Protein AF-A0A842YAX1-F1 (afdb_monomer)

Nearest PDB structures (foldseek):
  3h3d-assembly2_Y  TM=4.299E-01  e=9.220E-02  Drosophila melanogaster
  1m8y-assembly1_A  TM=3.562E-01  e=6.003E-02  Homo sapiens
  6deh-assembly2_B  TM=2.337E-01  e=3.474E-01  Legionella pneumophila subsp. pneumophila str. Philadelphia 1
  1ouv-assembly1_A  TM=2.870E-01  e=2.350E+00  Helicobacter pylori 26695
  6ok3-assembly1_B  TM=1.386E-01  e=6.233E+00  Oxalobacter formigenes OXCC13

Radius of gyration: 44.52 Å; Cα contacts (8 Å, |Δi|>4): 772; chains: 1; bounding box: 87×53×130 Å

Solvent-accessible surface area (backbone atoms only — not comparable to full-atom values): 35283 Å² total; per-residue (Å²): 56,66,88,42,35,54,66,58,44,51,84,68,26,67,52,74,26,68,50,50,87,38,83,37,30,42,28,53,44,21,51,45,36,84,81,33,95,44,67,68,53,56,54,68,39,55,46,69,60,53,51,52,54,50,52,51,54,51,53,53,46,49,57,60,48,62,61,58,78,76,51,70,98,80,69,78,82,50,72,68,54,53,49,53,52,50,52,49,50,50,49,49,51,61,76,37,60,70,49,60,66,56,47,62,74,67,44,55,39,48,18,57,42,67,88,79,81,90,62,54,20,3,61,53,47,18,51,51,34,37,51,53,16,27,54,35,14,30,47,13,47,76,69,71,32,68,66,40,37,24,45,14,50,49,36,32,21,36,13,46,38,26,48,49,32,39,52,15,36,31,24,52,62,32,73,57,50,74,61,54,50,49,53,45,45,54,58,52,54,70,44,45,61,57,42,50,51,51,49,47,42,71,74,64,32,63,69,53,56,52,46,62,58,70,80,44,89,68,64,59,63,60,53,46,50,45,21,56,68,74,45,76,72,41,95,82,57,68,72,63,77,40,47,68,56,51,49,48,24,56,44,32,12,70,61,20,32,44,28,25,22,78,78,69,55,70,45,48,23,26,7,44,96,29,40,81,37,75,67,17,52,77,44,33,40,60,53,51,33,49,30,51,51,45,48,55,47,37,37,53,44,6,37,72,70,66,48,81,64,83,62,65,37,67,47,65,38,57,74,46,70,63,74,71,67,70,56,70,69,59,50,52,52,50,49,43,51,50,53,56,66,44,40,63,57,50,48,68,75,53,42,66,32,61,56,46,39,54,50,54,71,70,50,48,66,74,59,46,56,68,54,49,53,69,56,50,41,52,50,44,62,46,34,56,70,73,86,44,45,75,67,39,36,51,38,48,46,50,54,49,68,36,37,55,50,70,42,40,50,52,34,36,66,77,68,32,57,47,59,52,56,78,50,36,57,78,70,58,29,55,49,47,48,53,51,44,36,65,38,51,47,74,50,60,60,72,59,50,40,57,48,49,54,53,42,77,72,44,77,64,66,81,50,41,31,54,46,51,49,43,40,49,67,54,38,53,48,70,44,40,51,50,38,40,63,78,65,34,48,56,61,52,52,79,58,30,59,74,79,53,29,58,53,43,53,54,47,49,53,68,37,47,68,79,46,56,67,66,59,49,40,52,49,44,55,40,45,61,71,38,91,54,47,76,65,45,34,45,48,45,39,51,54,51,61,64,41,54,49,71,46,42,54,50,40,41,70,68,72,36,59,62,59,49,59,78,50,31,58,79,72,48,32,53,50,37,51,52,45,44,55,68,40,49,74,77,52,54,61,69,58,51,32,53,51,47,48,63,52,56,71,87,72,44,46,74,66,47,33,52,47,46,50,52,53,48,51,51,30,41,74,75,31,62,65,46,30,52,50,31,43,67,69,60,28,64,70,58,54,57,74,42,31,56,78,70,52,32,53,54,50,50,52,54,27,52,79,67,75,68,106

pLDDT: mean 80.48, std 14.75, range [35.06, 97.75]

Structure (mmCIF, N/CA/C/O backbone):
data_AF-A0A842YAX1-F1
#
_entry.id   AF-A0A842YAX1-F1
#
loop_
_atom_site.group_PDB
_atom_site.id
_atom_site.type_symbol
_atom_site.label_atom_id
_atom_site.label_alt_id
_atom_site.label_comp_id
_atom_site.label_asym_id
_atom_site.label_entity_id
_atom_site.label_seq_id
_atom_site.pdbx_PDB_ins_code
_atom_site.Cartn_x
_atom_site.Cartn_y
_atom_site.Cartn_z
_atom_site.occupancy
_atom_site.B_iso_or_equiv
_atom_site.auth_seq_id
_atom_site.auth_comp_id
_atom_site.auth_asym_id
_atom_site.auth_atom_id
_atom_site.pdbx_PDB_model_num
ATOM 1 N N . MET A 1 1 ? -19.409 -5.968 36.194 1.00 47.16 1 MET A N 1
ATOM 2 C CA . MET A 1 1 ? -20.549 -6.722 36.715 1.00 47.16 1 MET A CA 1
ATOM 3 C C . MET A 1 1 ? -20.767 -7.917 35.808 1.00 47.16 1 MET A C 1
ATOM 5 O O . MET A 1 1 ? -20.521 -9.040 36.229 1.00 47.16 1 MET A O 1
ATOM 9 N N . LYS A 1 2 ? -21.005 -7.632 34.527 1.00 53.75 2 LYS A N 1
ATOM 10 C CA . LYS A 1 2 ? -20.489 -8.264 33.294 1.00 53.75 2 LYS A CA 1
ATOM 11 C C . LYS A 1 2 ? -19.674 -9.570 33.471 1.00 53.75 2 LYS A C 1
ATOM 13 O O . LYS A 1 2 ? -20.199 -10.658 33.273 1.00 53.75 2 LYS A O 1
ATOM 18 N N . LYS A 1 3 ? -18.428 -9.485 33.963 1.00 50.22 3 LYS A N 1
ATOM 19 C CA . LYS A 1 3 ? -17.458 -10.605 34.104 1.00 50.22 3 LYS A CA 1
ATOM 20 C C . LYS A 1 3 ? -17.815 -11.697 35.133 1.00 50.22 3 LYS A C 1
ATOM 22 O O . LYS A 1 3 ? -17.094 -12.685 35.291 1.00 50.22 3 LYS A O 1
ATOM 27 N N . HIS A 1 4 ? -18.885 -11.513 35.906 1.00 56.34 4 HIS A N 1
ATOM 28 C CA . HIS A 1 4 ? -19.145 -12.286 37.127 1.00 56.34 4 HIS A CA 1
ATOM 29 C C . HIS A 1 4 ? -20.595 -12.753 37.265 1.00 56.34 4 HIS A 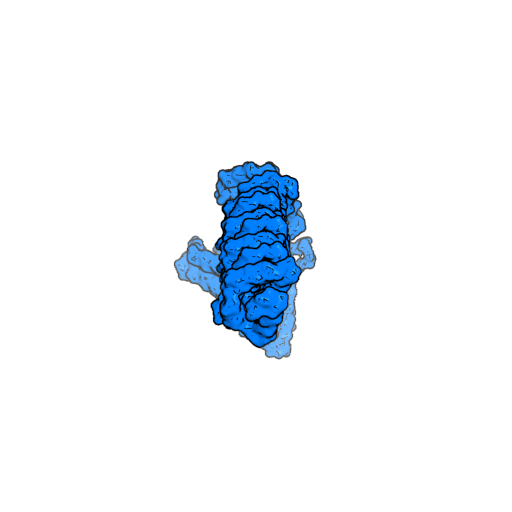C 1
ATOM 31 O O . HIS A 1 4 ? -21.000 -13.203 38.336 1.00 56.34 4 HIS A O 1
ATOM 37 N N . PHE A 1 5 ? -21.361 -12.721 36.175 1.00 62.09 5 PHE A N 1
ATOM 38 C CA . PHE A 1 5 ? -22.775 -13.099 36.149 1.00 62.09 5 PHE A CA 1
ATOM 39 C C . PHE A 1 5 ? -23.040 -14.495 36.730 1.00 62.09 5 PHE A C 1
ATOM 41 O O . PHE A 1 5 ? -23.986 -14.722 37.482 1.00 62.09 5 PHE A O 1
ATOM 48 N N . THR A 1 6 ? -22.145 -15.449 36.460 1.00 59.62 6 THR A N 1
ATOM 49 C CA . THR A 1 6 ? -22.280 -16.804 37.009 1.00 59.62 6 THR A CA 1
ATOM 50 C C . THR A 1 6 ? -22.087 -16.862 38.527 1.00 59.62 6 THR A C 1
ATOM 52 O O . THR A 1 6 ? -22.587 -17.784 39.164 1.00 59.62 6 THR A O 1
ATOM 55 N N . GLN A 1 7 ? -21.366 -15.904 39.118 1.00 60.09 7 GLN A N 1
ATOM 56 C CA . GLN A 1 7 ? -21.232 -15.794 40.573 1.00 60.09 7 GLN A CA 1
ATOM 57 C C . GLN A 1 7 ? -22.482 -15.152 41.187 1.00 60.09 7 GLN A C 1
ATOM 59 O O . GLN A 1 7 ? -22.924 -15.615 42.238 1.00 60.09 7 GLN A O 1
ATOM 64 N N . ILE A 1 8 ? -23.079 -14.158 40.510 1.00 59.16 8 ILE A N 1
ATOM 65 C CA . ILE A 1 8 ? -24.293 -13.450 40.959 1.00 59.16 8 ILE A CA 1
ATOM 66 C C . ILE A 1 8 ? -25.451 -14.437 41.148 1.00 59.16 8 ILE A C 1
ATOM 68 O O . ILE A 1 8 ? -26.119 -14.437 42.180 1.00 59.16 8 ILE A O 1
ATOM 72 N N . LEU A 1 9 ? -25.658 -15.333 40.183 1.00 61.06 9 LEU A N 1
ATOM 73 C CA . LEU A 1 9 ? -26.791 -16.260 40.213 1.00 61.06 9 LEU A CA 1
ATOM 74 C C . LEU A 1 9 ? -26.548 -17.555 41.005 1.00 61.06 9 LEU A C 1
ATOM 76 O O . LEU A 1 9 ? -27.504 -18.234 41.371 1.00 61.06 9 LEU A O 1
ATOM 80 N N . GLY A 1 10 ? -25.305 -17.929 41.316 1.00 65.44 10 GLY A N 1
ATOM 81 C CA . GLY A 1 10 ? -25.029 -19.169 42.055 1.00 65.44 10 GLY A CA 1
ATOM 82 C C . GLY A 1 10 ? -25.671 -20.410 41.404 1.00 65.44 10 GLY A C 1
ATOM 83 O O . GLY A 1 10 ? -25.483 -20.654 40.212 1.00 65.44 10 GLY A O 1
ATOM 84 N N . LYS A 1 11 ? -26.446 -21.198 42.171 1.00 54.94 11 LYS A N 1
ATOM 85 C CA . LYS A 1 11 ? -27.168 -22.395 41.672 1.00 54.94 11 LYS A CA 1
ATOM 86 C C . LYS A 1 11 ? -28.242 -22.068 40.620 1.00 54.94 11 LYS A C 1
ATOM 88 O O . LYS A 1 11 ? -28.551 -22.914 39.780 1.00 54.94 11 LYS A O 1
ATOM 93 N N . ASP A 1 12 ? -28.749 -20.836 40.616 1.00 54.06 12 ASP A N 1
ATOM 94 C CA . ASP A 1 12 ? -29.771 -20.364 39.676 1.00 54.06 12 ASP A CA 1
ATOM 95 C C . ASP A 1 12 ? -29.230 -20.116 38.263 1.00 54.06 12 ASP A C 1
ATOM 97 O O . ASP A 1 12 ? -30.001 -19.928 37.326 1.00 54.06 12 ASP A O 1
ATOM 101 N N . ALA A 1 13 ? -27.907 -20.159 38.074 1.00 60.06 13 ALA A N 1
ATOM 102 C CA . ALA A 1 13 ? -27.289 -20.036 36.758 1.00 60.06 13 ALA A CA 1
ATOM 103 C C . ALA A 1 13 ? -27.584 -21.234 35.831 1.00 60.06 13 ALA A C 1
ATOM 105 O O . ALA A 1 13 ? -27.187 -21.203 34.670 1.00 60.06 13 ALA A O 1
ATOM 106 N N . SER A 1 14 ? -28.222 -22.296 36.332 1.00 60.22 14 SER A N 1
ATOM 107 C CA . SER A 1 14 ? -28.368 -23.596 35.668 1.00 60.22 14 SER A CA 1
ATOM 108 C C . SER A 1 14 ? -29.552 -23.719 34.705 1.00 60.22 14 SER A C 1
ATOM 110 O O . SER A 1 14 ? -29.650 -24.746 34.032 1.00 60.22 14 SER A O 1
ATOM 112 N N . ILE A 1 15 ? -30.417 -22.699 34.593 1.00 73.50 15 ILE A N 1
ATOM 113 C CA . ILE A 1 15 ? -31.482 -22.690 33.578 1.00 73.50 15 ILE A CA 1
ATOM 114 C C . ILE A 1 15 ? -30.815 -22.751 32.204 1.00 73.50 15 ILE A C 1
ATOM 116 O O . ILE A 1 15 ? -30.114 -21.816 31.809 1.00 73.50 15 ILE A O 1
ATOM 120 N N . LYS A 1 16 ? -31.004 -23.880 31.515 1.00 79.06 16 LYS A N 1
ATOM 121 C CA . LYS A 1 16 ? -30.515 -24.100 30.158 1.00 79.06 16 LYS A CA 1
ATOM 122 C C . LYS A 1 16 ? -31.494 -23.476 29.175 1.00 79.06 16 LYS A C 1
ATOM 124 O O . LYS A 1 16 ? -32.674 -23.810 29.167 1.00 79.06 16 LYS A O 1
ATOM 129 N N . LEU A 1 17 ? -30.974 -22.570 28.369 1.00 86.12 17 LEU A N 1
ATOM 130 C CA . LEU A 1 17 ? -31.664 -21.867 27.307 1.00 86.12 17 LEU A CA 1
ATOM 131 C C . LEU A 1 17 ? -31.180 -22.433 25.980 1.00 86.12 17 LEU A C 1
ATOM 133 O O . LEU A 1 17 ? -29.982 -22.652 25.793 1.00 86.12 17 LEU A O 1
ATOM 137 N N . SER A 1 18 ? -32.113 -22.649 25.062 1.00 84.50 18 SER A N 1
ATOM 138 C CA . SER A 1 18 ? -31.809 -22.877 23.657 1.00 84.50 18 SER A CA 1
ATOM 139 C C . SER A 1 18 ? -31.777 -21.526 22.945 1.00 84.50 18 SER A C 1
ATOM 141 O O . SER A 1 18 ? -32.810 -20.866 22.821 1.00 84.50 18 SER A O 1
ATOM 143 N N . LEU A 1 19 ? -30.588 -21.110 22.512 1.00 83.44 19 LEU A N 1
ATOM 144 C CA . LEU A 1 19 ? -30.363 -19.913 21.701 1.00 83.44 19 LEU A CA 1
ATOM 145 C C . LEU A 1 19 ? -29.576 -20.334 20.459 1.00 83.44 19 LEU A C 1
ATOM 147 O O . LEU A 1 19 ? -28.466 -20.840 20.598 1.00 83.44 19 LEU A O 1
ATOM 151 N N . ALA A 1 20 ? -30.149 -20.193 19.260 1.00 80.00 20 ALA A N 1
ATOM 152 C CA . ALA A 1 20 ? -29.516 -20.623 18.004 1.00 80.00 20 ALA A CA 1
ATOM 153 C C . ALA A 1 20 ? -28.958 -22.070 18.036 1.00 80.00 20 ALA A C 1
ATOM 155 O O . ALA A 1 20 ? -27.865 -22.348 17.542 1.00 80.00 20 ALA A O 1
ATOM 156 N N . ASN A 1 21 ? -29.693 -23.002 18.659 1.00 80.56 21 ASN A N 1
ATOM 157 C CA . ASN A 1 21 ? -29.282 -24.397 18.904 1.00 80.56 21 ASN A CA 1
ATOM 158 C C . ASN A 1 21 ? -28.050 -24.577 19.818 1.00 80.56 21 ASN A C 1
ATOM 160 O O . ASN A 1 21 ? -27.551 -25.694 19.974 1.00 80.56 21 ASN A O 1
ATOM 164 N N . ALA A 1 22 ? -27.556 -23.513 20.452 1.00 86.31 22 ALA A N 1
ATOM 165 C CA . ALA A 1 22 ? -26.589 -23.589 21.536 1.00 86.31 22 ALA A CA 1
ATOM 166 C C . ALA A 1 22 ? -27.314 -23.674 22.886 1.00 86.31 22 ALA A C 1
ATOM 168 O O . ALA A 1 22 ? -28.294 -22.973 23.139 1.00 86.31 22 ALA A O 1
ATOM 169 N N . GLN A 1 23 ? -26.811 -24.538 23.768 1.00 89.56 23 GLN A N 1
ATOM 170 C CA . GLN A 1 23 ? -27.280 -24.644 25.147 1.00 89.56 23 GLN A CA 1
ATOM 171 C C . GLN A 1 23 ? -26.485 -23.672 26.015 1.00 89.56 23 GLN A C 1
ATOM 173 O O . GLN A 1 23 ? -25.309 -23.913 26.310 1.00 89.56 23 GLN A O 1
ATOM 178 N N . ILE A 1 24 ? -27.127 -22.580 26.419 1.00 91.38 24 ILE A N 1
ATOM 179 C CA . ILE A 1 24 ? -26.508 -21.526 27.224 1.00 91.38 24 ILE A CA 1
ATOM 180 C C . ILE A 1 24 ? -27.224 -21.376 28.554 1.00 91.38 24 ILE A C 1
ATOM 182 O O . ILE A 1 24 ? -28.412 -21.634 28.685 1.00 91.38 24 ILE A O 1
ATOM 186 N N . SER A 1 25 ? -26.488 -20.976 29.574 1.00 90.50 25 SER A N 1
ATOM 187 C CA . SER A 1 25 ? -27.046 -20.672 30.883 1.00 90.50 25 SER A CA 1
ATOM 188 C C . SER A 1 25 ? -27.634 -19.257 30.890 1.00 90.50 25 SER A C 1
ATOM 190 O O . SER A 1 25 ? -27.122 -18.381 30.194 1.00 90.50 25 SER A O 1
ATOM 192 N N . TYR A 1 26 ? -28.649 -18.993 31.719 1.00 90.06 26 TYR A N 1
ATOM 193 C CA . TYR A 1 26 ? -29.195 -17.635 31.909 1.00 90.06 26 TYR A CA 1
ATOM 194 C C . TYR A 1 26 ? -28.100 -16.590 32.170 1.00 90.06 26 TYR A C 1
ATOM 196 O O . TYR A 1 26 ? -28.101 -15.499 31.610 1.00 90.06 26 TYR A O 1
ATOM 204 N N . ALA A 1 27 ? -27.104 -16.961 32.979 1.00 86.00 27 ALA A N 1
ATOM 205 C CA . ALA A 1 27 ? -25.981 -16.091 33.289 1.00 86.00 27 ALA A CA 1
ATOM 206 C C . ALA A 1 27 ? -25.072 -15.814 32.086 1.00 86.00 27 ALA A C 1
ATOM 208 O O . ALA A 1 27 ? -24.470 -14.750 31.993 1.00 86.00 27 ALA A O 1
ATOM 209 N N . GLN A 1 28 ? -24.926 -16.798 31.200 1.00 89.25 28 GLN A N 1
ATOM 210 C CA . GLN A 1 28 ? -24.130 -16.652 29.986 1.00 89.25 28 GLN A CA 1
ATOM 211 C C . GLN A 1 28 ? -24.850 -15.761 28.980 1.00 89.25 28 GLN A C 1
ATOM 213 O O . GLN A 1 28 ? -24.213 -14.886 28.413 1.00 89.25 28 GLN A O 1
ATOM 218 N N . ALA A 1 29 ? -26.162 -15.939 28.821 1.00 91.38 29 ALA A N 1
ATOM 219 C CA . ALA A 1 29 ? -26.980 -15.117 27.937 1.00 91.38 29 ALA A CA 1
ATOM 220 C C . ALA A 1 29 ? -26.942 -13.635 28.343 1.00 91.38 29 ALA A C 1
ATOM 222 O O . ALA A 1 29 ? -26.662 -12.775 27.516 1.00 91.38 29 ALA A O 1
ATOM 223 N N . ALA A 1 30 ? -27.091 -13.341 29.634 1.00 90.12 30 ALA A N 1
ATOM 224 C CA . ALA A 1 30 ? -26.993 -11.972 30.122 1.00 90.12 30 ALA A CA 1
ATOM 225 C C . ALA A 1 30 ? -25.584 -11.370 29.976 1.00 90.12 30 ALA A C 1
ATOM 227 O O . ALA A 1 30 ? -25.438 -10.220 29.580 1.00 90.12 30 ALA A O 1
ATOM 228 N N . ALA A 1 31 ? -24.526 -12.153 30.224 1.00 86.62 31 ALA A N 1
ATOM 229 C CA . ALA A 1 31 ? -23.148 -11.706 29.998 1.00 86.62 31 ALA A CA 1
ATOM 230 C C . ALA A 1 31 ? -22.819 -11.468 28.510 1.00 86.62 31 ALA A C 1
ATOM 232 O O . ALA A 1 31 ? -21.855 -10.770 28.208 1.00 86.62 31 ALA A O 1
ATOM 233 N N . MET A 1 32 ? -23.592 -12.055 27.591 1.00 89.19 32 MET A N 1
ATOM 234 C CA . MET A 1 32 ? -23.452 -11.857 26.148 1.00 89.19 32 MET A CA 1
ATOM 235 C C . MET A 1 32 ? -24.203 -10.633 25.626 1.00 89.19 32 MET A C 1
ATOM 237 O O . MET A 1 32 ? -23.939 -10.240 24.496 1.00 89.19 32 MET A O 1
ATOM 241 N N . ALA A 1 33 ? -25.105 -10.030 26.408 1.00 89.44 33 ALA A N 1
ATOM 242 C CA . ALA A 1 33 ? -25.976 -8.955 25.934 1.00 89.44 33 ALA A CA 1
ATOM 243 C C . ALA A 1 33 ? -25.195 -7.766 25.341 1.00 89.44 33 ALA A C 1
ATOM 245 O O . ALA A 1 33 ? -25.536 -7.302 24.263 1.00 89.44 33 ALA A O 1
ATOM 246 N N . ASP A 1 34 ? -24.079 -7.367 25.966 1.00 80.44 34 ASP A N 1
ATOM 247 C CA . ASP A 1 34 ? -23.175 -6.299 25.489 1.00 80.44 34 ASP A CA 1
ATOM 248 C C . ASP A 1 34 ? -22.540 -6.557 24.105 1.00 80.44 34 ASP A C 1
ATOM 250 O O . ASP A 1 34 ? -21.942 -5.658 23.512 1.00 80.44 34 ASP A O 1
ATOM 254 N N . LEU A 1 35 ? -22.585 -7.795 23.610 1.00 84.88 35 LEU A N 1
ATOM 255 C CA . LEU A 1 35 ? -21.972 -8.190 22.337 1.00 84.88 35 LEU A CA 1
ATOM 256 C C . LEU A 1 35 ? -22.930 -8.001 21.155 1.00 84.88 35 LEU A C 1
ATOM 258 O O . LEU A 1 35 ? -22.523 -8.154 20.000 1.00 84.88 35 LEU A O 1
ATOM 262 N N . PHE A 1 36 ? -24.181 -7.645 21.449 1.00 86.31 36 PHE A N 1
ATOM 263 C CA . PHE A 1 36 ? -25.250 -7.469 20.485 1.00 86.31 36 PHE A CA 1
ATOM 264 C C . PHE A 1 36 ? -25.925 -6.106 20.670 1.00 86.31 36 PHE A C 1
ATOM 266 O O . PHE A 1 36 ? -26.012 -5.580 21.773 1.00 86.31 36 PHE A O 1
ATOM 273 N N . GLU A 1 37 ? -26.410 -5.530 19.574 1.00 85.06 37 GLU A N 1
ATOM 274 C CA . GLU A 1 37 ? -27.118 -4.243 19.563 1.00 85.06 37 GLU A CA 1
ATOM 275 C C . GLU A 1 37 ? -28.466 -4.320 20.284 1.00 85.06 37 GLU A C 1
ATOM 277 O O . GLU A 1 37 ? -28.861 -3.385 20.974 1.00 85.06 37 GLU A O 1
ATOM 282 N N . ASP A 1 38 ? -29.159 -5.450 20.143 1.00 90.06 38 ASP A N 1
ATOM 283 C CA . ASP A 1 38 ? -30.432 -5.722 20.792 1.00 90.06 38 ASP A CA 1
ATOM 284 C C . ASP A 1 38 ? -30.652 -7.237 20.982 1.00 90.06 38 ASP A C 1
ATOM 286 O O . ASP A 1 38 ? -29.898 -8.088 20.487 1.00 90.06 38 ASP A O 1
ATOM 290 N N . PHE A 1 39 ? -31.729 -7.591 21.691 1.00 93.50 39 PHE A N 1
ATOM 291 C CA . PHE A 1 39 ? -32.103 -8.987 21.916 1.00 93.50 39 PHE A CA 1
ATOM 292 C C . PHE A 1 39 ? -32.357 -9.752 20.608 1.00 93.50 39 PHE A C 1
ATOM 294 O O . PHE A 1 39 ? -32.050 -10.942 20.523 1.00 93.50 39 PHE A O 1
ATOM 301 N N . LYS A 1 40 ? -32.919 -9.103 19.580 1.00 93.81 40 LYS A N 1
ATOM 302 C CA . LYS A 1 40 ? -33.242 -9.754 18.305 1.00 93.81 40 LYS A CA 1
ATOM 303 C C . LYS A 1 40 ? -31.963 -10.171 17.585 1.00 93.81 40 LYS A C 1
ATOM 305 O O . LYS A 1 40 ? -31.929 -11.261 17.014 1.00 93.81 40 LYS A O 1
ATOM 310 N N . GLN A 1 41 ? -30.921 -9.349 17.628 1.00 93.00 41 GLN A N 1
ATOM 311 C CA . GLN A 1 41 ? -29.614 -9.675 17.078 1.00 93.00 41 GLN A CA 1
ATOM 312 C C . GLN A 1 41 ? -28.983 -10.848 17.834 1.00 93.00 41 GLN A C 1
ATOM 314 O O . GLN A 1 41 ? -28.561 -11.801 17.188 1.00 93.00 41 GLN A O 1
ATOM 319 N N . MET A 1 42 ? -29.009 -10.844 19.173 1.00 93.19 42 MET A N 1
ATOM 320 C CA . MET A 1 42 ? -28.518 -11.977 19.973 1.00 93.19 42 MET A CA 1
ATOM 321 C C . MET A 1 42 ? -29.285 -13.272 19.668 1.00 93.19 42 MET A C 1
ATOM 323 O O . MET A 1 42 ? -28.687 -14.336 19.528 1.00 93.19 42 MET A O 1
ATOM 327 N N . TYR A 1 43 ? -30.613 -13.195 19.560 1.00 92.75 43 TYR A N 1
ATOM 328 C CA . TYR A 1 43 ? -31.472 -14.358 19.335 1.00 92.75 43 TYR A CA 1
ATOM 329 C C . TYR A 1 43 ? -31.290 -14.985 17.951 1.00 92.75 43 TYR A C 1
ATOM 331 O O . TYR A 1 43 ? -31.345 -16.207 17.820 1.00 92.75 43 TYR A O 1
ATOM 339 N N . ASN A 1 44 ? -31.048 -14.157 16.932 1.00 92.50 44 ASN A N 1
ATOM 340 C CA . ASN A 1 44 ? -30.851 -14.602 15.552 1.00 92.50 44 ASN A CA 1
ATOM 341 C C . ASN A 1 44 ? -29.376 -14.814 15.179 1.00 92.50 44 ASN A C 1
ATOM 343 O O . ASN A 1 44 ? -29.089 -15.157 14.031 1.00 92.50 44 ASN A O 1
ATOM 347 N N . ALA A 1 45 ? -28.440 -14.602 16.109 1.00 91.62 45 ALA A N 1
ATOM 348 C CA . ALA A 1 45 ? -27.023 -14.797 15.845 1.00 91.62 45 ALA A CA 1
ATOM 349 C C . ALA A 1 45 ? -26.740 -16.265 15.476 1.00 91.62 45 ALA A C 1
ATOM 351 O O . ALA A 1 45 ? -27.277 -17.183 16.105 1.00 91.62 45 ALA A O 1
ATOM 352 N N . PRO A 1 46 ? -25.897 -16.532 14.466 1.00 92.25 46 PRO A N 1
ATOM 353 C CA . PRO A 1 46 ? -25.558 -17.890 14.081 1.00 92.25 46 PRO A CA 1
ATOM 354 C C . PRO A 1 46 ? -24.840 -18.626 15.220 1.00 92.25 46 PRO A C 1
ATOM 356 O O . PRO A 1 46 ? -24.048 -18.052 15.968 1.00 92.25 46 PRO A O 1
ATOM 359 N N . LYS A 1 47 ? -25.058 -19.944 15.312 1.00 91.69 47 LYS A N 1
ATOM 360 C CA . LYS A 1 47 ? -24.511 -20.797 16.383 1.00 91.69 47 LYS A CA 1
ATOM 361 C C . LYS A 1 47 ? -23.007 -20.597 16.624 1.00 91.69 47 LYS A C 1
ATOM 363 O O . LYS A 1 47 ? -22.574 -20.568 17.769 1.00 91.69 47 LYS A O 1
ATOM 368 N N . HIS A 1 48 ? -22.213 -20.454 15.561 1.00 90.81 48 HIS A N 1
ATOM 369 C CA . HIS A 1 48 ? -20.761 -20.299 15.677 1.00 90.81 48 HIS A CA 1
ATOM 370 C C . HIS A 1 48 ? -20.342 -18.968 16.335 1.00 90.81 48 HIS A C 1
ATOM 372 O O . HIS A 1 48 ? -19.332 -18.933 17.039 1.00 90.81 48 HIS A O 1
ATOM 378 N N . GLU A 1 49 ? -21.114 -17.890 16.157 1.00 90.38 49 GLU A N 1
ATOM 379 C CA . GLU A 1 49 ? -20.902 -16.604 16.840 1.00 90.38 49 GLU A CA 1
ATOM 380 C C . GLU A 1 49 ? -21.199 -16.766 18.337 1.00 90.38 49 GLU A C 1
ATOM 382 O O . GLU A 1 49 ? -20.361 -16.443 19.182 1.00 90.38 49 GLU A O 1
ATOM 387 N N . ILE A 1 50 ? -22.328 -17.407 18.670 1.00 91.75 50 ILE A N 1
ATOM 388 C CA . ILE A 1 50 ? -22.691 -17.745 20.054 1.00 91.75 50 ILE A CA 1
ATOM 389 C C . ILE A 1 50 ? -21.619 -18.620 20.723 1.00 91.75 50 ILE A C 1
ATOM 391 O O . ILE A 1 50 ? -21.160 -18.303 21.821 1.00 91.75 50 ILE A O 1
ATOM 395 N N . ASP A 1 51 ? -21.165 -19.687 20.062 1.00 90.06 51 ASP A N 1
ATOM 396 C CA . ASP A 1 51 ? -20.116 -20.579 20.574 1.00 90.06 51 ASP A CA 1
ATOM 397 C C . ASP A 1 51 ? -18.795 -19.834 20.802 1.00 90.06 51 ASP A C 1
ATOM 399 O O . ASP A 1 51 ? -18.125 -20.049 21.819 1.00 90.06 51 ASP A O 1
ATOM 403 N N . THR A 1 52 ? -18.443 -18.922 19.890 1.00 89.00 52 THR A N 1
ATOM 404 C CA . THR A 1 52 ? -17.258 -18.068 20.021 1.00 89.00 52 THR A CA 1
ATOM 405 C C . THR A 1 52 ? -17.357 -17.230 21.290 1.00 89.00 52 THR A C 1
ATOM 407 O O . THR A 1 52 ? -16.469 -17.312 22.140 1.00 89.00 52 THR A O 1
ATOM 410 N N . HIS A 1 53 ? -18.454 -16.502 21.496 1.00 88.25 53 HIS A N 1
ATOM 411 C CA . HIS A 1 53 ? -18.646 -15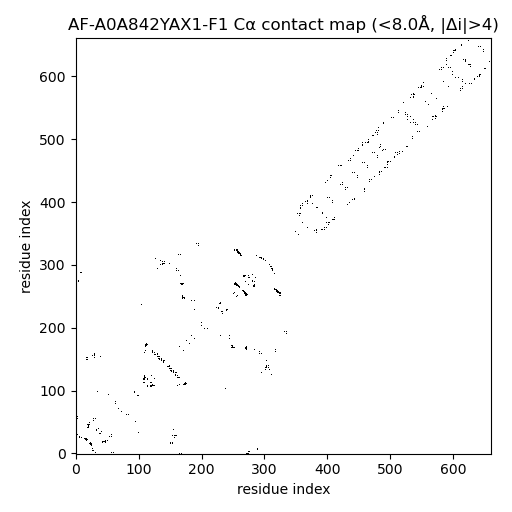.679 22.693 1.00 88.25 53 HIS A CA 1
ATOM 412 C C . HIS A 1 53 ? -18.680 -16.503 23.985 1.00 88.25 53 HIS A C 1
ATOM 414 O O . HIS A 1 53 ? -18.033 -16.145 24.974 1.00 88.25 53 HIS A O 1
ATOM 420 N N . LEU A 1 54 ? -19.339 -17.663 23.974 1.00 88.31 54 LEU A N 1
ATOM 421 C CA . LEU A 1 54 ? -19.343 -18.585 25.110 1.00 88.31 54 LEU A CA 1
ATOM 422 C C . LEU A 1 54 ? -17.943 -19.084 25.460 1.00 88.31 54 LEU A C 1
ATOM 424 O O . LEU A 1 54 ? -17.630 -19.229 26.644 1.00 88.31 54 LEU A O 1
ATOM 428 N N . SER A 1 55 ? -17.107 -19.376 24.461 1.00 88.50 55 SER A N 1
ATOM 429 C CA . SER A 1 55 ? -15.727 -19.821 24.684 1.00 88.50 55 SER A CA 1
ATOM 430 C C . SER A 1 55 ? -14.905 -18.749 25.403 1.00 88.50 55 SER A C 1
ATOM 432 O O . SER A 1 55 ? -14.134 -19.068 26.315 1.00 88.50 55 SER A O 1
ATOM 434 N N . ILE A 1 56 ? -15.144 -17.477 25.074 1.00 83.38 56 ILE A N 1
ATOM 435 C CA . ILE A 1 56 ? -14.481 -16.335 25.696 1.00 83.38 56 ILE A CA 1
ATOM 436 C C . ILE A 1 56 ? -14.971 -16.172 27.146 1.00 83.38 56 ILE A C 1
ATOM 438 O O . ILE A 1 56 ? -14.153 -16.147 28.066 1.00 83.38 56 ILE A O 1
ATOM 442 N N . ILE A 1 57 ? -16.289 -16.194 27.379 1.00 83.69 57 ILE A N 1
ATOM 443 C CA . ILE A 1 57 ? -16.889 -16.096 28.726 1.00 83.69 57 ILE A CA 1
ATOM 444 C C . ILE A 1 57 ? -16.428 -17.247 29.634 1.00 83.69 57 ILE A C 1
ATOM 446 O O . ILE A 1 57 ? -16.120 -17.048 30.811 1.00 83.69 57 ILE A O 1
ATOM 450 N N . LYS A 1 58 ? -16.356 -18.476 29.104 1.00 85.06 58 LYS A N 1
ATOM 451 C CA . LYS A 1 58 ? -15.861 -19.647 29.849 1.00 85.06 58 LYS A CA 1
ATOM 452 C C . LYS A 1 58 ? -14.383 -19.503 30.201 1.00 85.06 58 LYS A C 1
ATOM 454 O O . LYS A 1 58 ? -14.013 -19.795 31.337 1.00 85.06 58 LYS A O 1
ATOM 459 N N . SER A 1 59 ? -13.560 -19.049 29.257 1.00 80.88 59 SER A N 1
ATOM 460 C CA . SER A 1 59 ? -12.130 -18.795 29.484 1.00 80.88 59 SER A CA 1
ATOM 461 C C . SER A 1 59 ? -11.921 -17.754 30.584 1.00 80.88 59 SER A C 1
ATOM 463 O O . SER A 1 59 ? -11.142 -17.981 31.510 1.00 80.88 59 SER A O 1
ATOM 465 N N . GLU A 1 60 ? -12.690 -16.664 30.548 1.00 79.12 60 GLU A N 1
ATOM 466 C CA . GLU A 1 60 ? -12.642 -15.613 31.566 1.00 79.12 60 GLU A CA 1
ATOM 467 C C . GLU A 1 60 ? -13.048 -16.135 32.947 1.00 79.12 60 GLU A C 1
ATOM 469 O O . GLU A 1 60 ? -12.331 -15.941 33.933 1.00 79.12 60 GLU A O 1
ATOM 474 N N . LYS A 1 61 ? -14.161 -16.873 33.025 1.00 79.62 61 LYS A N 1
ATOM 475 C CA . LYS A 1 61 ? -14.622 -17.489 34.273 1.00 79.62 61 LYS A CA 1
ATOM 476 C C . LYS A 1 61 ? -13.561 -18.416 34.871 1.00 79.62 61 LYS A C 1
ATOM 478 O O . LYS A 1 61 ? -13.335 -18.376 36.081 1.00 79.62 61 LYS A O 1
ATOM 483 N N . SER A 1 62 ? -12.928 -19.247 34.048 1.00 78.06 62 SER A N 1
ATOM 484 C CA . SER A 1 62 ? -11.885 -20.176 34.491 1.00 78.06 62 SER A CA 1
ATOM 485 C C . SER A 1 62 ? -10.666 -19.437 35.042 1.00 78.06 62 SER A C 1
ATOM 487 O O . SER A 1 62 ? -10.214 -19.773 36.136 1.00 78.06 62 SER A O 1
ATOM 489 N N . ALA A 1 63 ? -10.198 -18.383 34.363 1.00 74.81 63 ALA A N 1
ATOM 490 C CA . ALA A 1 63 ? -9.091 -17.551 34.843 1.00 74.81 63 ALA A CA 1
ATOM 491 C C . ALA A 1 63 ? -9.387 -16.950 36.232 1.00 74.81 63 ALA A C 1
ATOM 493 O O . ALA A 1 63 ? -8.561 -17.020 37.141 1.00 74.81 63 ALA A O 1
ATOM 494 N N . LEU A 1 64 ? -10.611 -16.454 36.435 1.00 70.56 64 LEU A N 1
ATOM 495 C CA . LEU A 1 64 ? -11.045 -15.857 37.702 1.00 70.56 64 LEU A CA 1
ATOM 496 C C . LEU A 1 64 ? -11.209 -16.874 38.846 1.00 70.56 64 LEU A C 1
ATOM 498 O O . LEU A 1 64 ? -10.998 -16.532 40.012 1.00 70.56 64 LEU A O 1
ATOM 502 N N . ILE A 1 65 ? -11.623 -18.111 38.547 1.00 72.88 65 ILE A N 1
ATOM 503 C CA . ILE A 1 65 ? -11.805 -19.168 39.557 1.00 72.88 65 ILE A CA 1
ATOM 504 C C . ILE A 1 65 ? -10.458 -19.730 40.017 1.00 72.88 65 ILE A C 1
ATOM 506 O O . ILE A 1 65 ? -10.256 -19.884 41.224 1.00 72.88 65 ILE A O 1
ATOM 510 N N . THR A 1 66 ? -9.550 -20.033 39.084 1.00 71.00 66 THR A N 1
ATOM 511 C CA . THR A 1 66 ? -8.238 -20.638 39.380 1.00 71.00 66 THR A CA 1
ATOM 512 C C . THR A 1 66 ? -7.427 -19.774 40.341 1.00 71.00 66 THR A C 1
ATOM 514 O O . THR A 1 66 ? -6.826 -20.278 41.285 1.00 71.00 66 THR A O 1
ATOM 517 N N . GLU A 1 67 ? -7.494 -18.457 40.182 1.00 64.06 67 GLU A N 1
ATOM 518 C CA . GLU A 1 67 ? -6.778 -17.511 41.032 1.00 64.06 67 GLU A CA 1
ATOM 519 C C . GLU A 1 67 ? -7.308 -17.444 42.472 1.00 64.06 67 GLU A C 1
ATOM 521 O O . GLU A 1 67 ? -6.552 -17.246 43.425 1.00 64.06 67 GLU A O 1
ATOM 526 N N . ARG A 1 68 ? -8.615 -17.657 42.651 1.00 64.06 68 ARG A N 1
ATOM 527 C CA . ARG A 1 68 ? -9.285 -17.561 43.955 1.00 64.06 68 ARG A CA 1
ATOM 528 C C . ARG A 1 68 ? -9.176 -18.818 44.800 1.00 64.06 68 ARG A C 1
ATOM 530 O O . ARG A 1 68 ? -9.286 -18.725 46.019 1.00 64.06 68 ARG A O 1
ATOM 537 N N . LYS A 1 69 ? -8.955 -19.980 44.183 1.00 58.72 69 LYS A N 1
ATOM 538 C CA . LYS A 1 69 ? -8.835 -21.254 44.907 1.00 58.72 69 LYS A CA 1
ATOM 539 C C . LYS A 1 69 ? -7.503 -21.427 45.654 1.00 58.72 69 LYS A C 1
ATOM 541 O O . LYS A 1 69 ? -7.390 -22.380 46.412 1.00 58.72 69 LYS A O 1
ATOM 546 N N . GLY A 1 70 ? -6.529 -20.523 45.492 1.00 53.72 70 GLY A N 1
ATOM 547 C CA . GLY A 1 70 ? -5.184 -20.693 46.065 1.00 53.72 70 GLY A CA 1
ATOM 548 C C . GLY A 1 70 ? -4.661 -19.582 46.982 1.00 53.72 70 GLY A C 1
ATOM 549 O O . GLY A 1 70 ? -3.552 -19.714 47.492 1.00 53.72 70 GLY A O 1
ATOM 550 N N . LYS A 1 71 ? -5.375 -18.463 47.179 1.00 46.62 71 LYS A N 1
ATOM 551 C CA . LYS A 1 71 ? -4.836 -17.297 47.910 1.00 46.62 71 LYS A CA 1
ATOM 552 C C . LYS A 1 71 ? -5.904 -16.606 48.756 1.00 46.62 71 LYS A C 1
ATOM 554 O O . LYS A 1 71 ? -7.063 -16.516 48.357 1.00 46.62 71 LYS A O 1
ATOM 559 N N . SER A 1 72 ? -5.500 -16.070 49.913 1.00 51.91 72 SER A N 1
ATOM 560 C CA . SER A 1 72 ? -6.334 -15.139 50.680 1.00 51.91 72 SER A CA 1
ATOM 561 C C . SER A 1 72 ? -6.748 -13.968 49.780 1.00 51.91 72 SER A C 1
ATOM 563 O O . SER A 1 72 ? -5.981 -13.554 48.907 1.00 51.91 72 SER A O 1
ATOM 565 N N . LYS A 1 73 ? -7.954 -13.421 49.993 1.00 52.69 73 LYS A N 1
ATOM 566 C CA . LYS A 1 73 ? -8.601 -12.361 49.184 1.00 52.69 73 LYS A CA 1
ATOM 567 C C . LYS A 1 73 ? -7.771 -11.064 48.982 1.00 52.69 73 LYS A C 1
ATOM 569 O O . LYS A 1 73 ? -8.284 -10.118 48.400 1.00 52.69 73 LYS A O 1
ATOM 574 N N . LYS A 1 74 ? -6.525 -10.992 49.469 1.00 52.12 74 LYS A N 1
ATOM 575 C CA . LYS A 1 74 ? -5.659 -9.803 49.503 1.00 52.12 74 LYS A CA 1
ATOM 576 C C . LYS A 1 74 ? -4.532 -9.764 48.454 1.00 52.12 74 LYS A C 1
ATOM 578 O O . LYS A 1 74 ? -3.892 -8.724 48.348 1.00 52.12 74 LYS A O 1
ATOM 583 N N . LYS A 1 75 ? -4.229 -10.839 47.706 1.00 55.44 75 LYS A N 1
ATOM 584 C CA . LYS A 1 75 ? -3.122 -10.800 46.719 1.00 55.44 75 LYS A CA 1
ATOM 585 C C . LYS A 1 75 ? -3.597 -10.302 45.339 1.00 55.44 75 LYS A C 1
ATOM 587 O O . LYS A 1 75 ? -4.613 -10.802 44.859 1.00 55.44 75 LYS A O 1
ATOM 592 N N . PRO A 1 76 ? -2.871 -9.365 44.693 1.00 59.59 76 PRO A N 1
ATOM 593 C CA . PRO A 1 76 ? -3.159 -8.938 43.324 1.00 59.59 76 PRO A CA 1
ATOM 594 C C . PRO A 1 76 ? -3.049 -10.102 42.329 1.00 59.59 76 PRO A C 1
ATOM 596 O O . PRO A 1 76 ? -2.370 -11.097 42.609 1.00 59.59 76 PRO A O 1
ATOM 599 N N . LEU A 1 77 ? -3.713 -9.952 41.173 1.00 63.16 77 LEU A N 1
ATOM 600 C CA . LEU A 1 77 ? -3.694 -10.941 40.092 1.00 63.16 77 LEU A CA 1
ATOM 601 C C . LEU A 1 77 ? -2.245 -11.263 39.684 1.00 63.16 77 LEU A C 1
ATOM 603 O O . LEU A 1 77 ? -1.413 -10.356 39.583 1.00 63.16 77 LEU A O 1
ATOM 607 N N . SER A 1 78 ? -1.945 -12.534 39.427 1.00 74.50 78 SER A N 1
ATOM 608 C CA . SER A 1 78 ? -0.660 -12.976 38.888 1.00 74.50 78 SER A CA 1
ATOM 609 C C . SER A 1 78 ? -0.427 -12.396 37.489 1.00 74.50 78 SER A C 1
ATOM 611 O O . SER A 1 78 ? -1.380 -12.177 36.741 1.00 74.50 78 SER A O 1
ATOM 613 N N . GLU A 1 79 ? 0.832 -12.168 37.103 1.00 74.25 79 GLU A N 1
ATOM 614 C CA . GLU A 1 79 ? 1.161 -11.693 35.746 1.00 74.25 79 GLU A CA 1
ATOM 615 C C . GLU A 1 79 ? 0.652 -12.645 34.652 1.00 74.25 79 GLU A C 1
ATOM 617 O O . GLU A 1 79 ? 0.195 -12.203 33.598 1.00 74.25 79 GLU A O 1
ATOM 622 N N . GLN A 1 80 ? 0.624 -13.952 34.932 1.00 75.31 80 GLN A N 1
ATOM 623 C CA . GLN A 1 80 ? 0.037 -14.946 34.035 1.00 75.31 80 GLN A CA 1
ATOM 624 C C . GLN A 1 80 ? -1.470 -14.716 33.848 1.00 75.31 80 GLN A C 1
ATOM 626 O O . GLN A 1 80 ? -1.950 -14.674 32.717 1.00 75.31 80 GLN A O 1
ATOM 631 N N . SER A 1 81 ? -2.218 -14.488 34.931 1.00 70.19 81 SER A N 1
ATOM 632 C CA . SER A 1 81 ? -3.646 -14.157 34.856 1.00 70.19 81 SER A CA 1
ATOM 633 C C . SER A 1 81 ? -3.898 -12.838 34.132 1.00 70.19 81 SER A C 1
ATOM 635 O O . SER A 1 81 ? -4.827 -12.751 33.333 1.00 70.19 81 SER A O 1
ATOM 637 N N . LYS A 1 82 ? -3.072 -11.810 34.373 1.00 72.88 82 LYS A N 1
ATOM 638 C CA . LYS A 1 82 ? -3.159 -10.528 33.654 1.00 72.88 82 LYS A CA 1
ATOM 639 C C . LYS A 1 82 ? -2.934 -10.714 32.155 1.00 72.88 82 LYS A C 1
ATOM 641 O O . LYS A 1 82 ? -3.660 -10.124 31.362 1.00 72.88 82 LYS A O 1
ATOM 646 N N . THR A 1 83 ? -1.981 -11.564 31.777 1.00 74.94 83 THR A N 1
ATOM 647 C CA . THR A 1 83 ? -1.697 -11.906 30.377 1.00 74.94 83 THR A CA 1
ATOM 648 C C . THR A 1 83 ? -2.877 -12.633 29.738 1.00 74.94 83 THR A C 1
ATOM 650 O O . THR A 1 83 ? -3.363 -12.196 28.700 1.00 74.94 83 THR A O 1
ATOM 653 N N . ILE A 1 84 ? -3.422 -13.659 30.402 1.00 72.75 84 ILE A N 1
ATOM 654 C CA . ILE A 1 84 ? -4.611 -14.389 29.931 1.00 72.75 84 ILE A CA 1
ATOM 655 C C . ILE A 1 84 ? -5.809 -13.443 29.784 1.00 72.75 84 ILE A C 1
ATOM 657 O O . ILE A 1 84 ? -6.506 -13.480 28.775 1.00 72.75 84 ILE A O 1
ATOM 661 N N . LEU A 1 85 ? -6.046 -12.559 30.758 1.00 70.31 85 LEU A N 1
ATOM 662 C CA . LEU A 1 85 ? -7.126 -11.573 30.686 1.00 70.31 85 LEU A CA 1
ATOM 663 C C . LEU A 1 85 ? -6.916 -10.572 29.545 1.00 70.31 85 LEU A C 1
ATOM 665 O O . LEU A 1 85 ? -7.888 -10.206 28.891 1.00 70.31 85 LEU A O 1
ATOM 669 N N . LYS A 1 86 ? -5.673 -10.166 29.266 1.00 73.25 86 LYS A N 1
ATOM 670 C CA . LYS A 1 86 ? -5.330 -9.307 28.124 1.00 73.25 86 LYS A CA 1
ATOM 671 C C . LYS A 1 86 ? -5.550 -10.025 26.789 1.00 73.25 86 LYS A C 1
ATOM 673 O O . LYS A 1 86 ? -6.073 -9.426 25.857 1.00 73.25 86 LYS A O 1
ATOM 678 N N . GLU A 1 87 ? -5.206 -11.306 26.689 1.00 73.31 87 GLU A N 1
ATOM 679 C CA . GLU A 1 87 ? -5.504 -12.126 25.508 1.00 73.31 87 GLU A CA 1
ATOM 680 C C . GLU A 1 87 ? -7.005 -12.313 25.294 1.00 73.31 87 GLU A C 1
ATOM 682 O O . GLU A 1 87 ? -7.483 -12.220 24.165 1.00 73.31 87 GLU A O 1
ATOM 687 N N . ILE A 1 88 ? -7.759 -12.534 26.371 1.00 71.75 88 ILE A N 1
ATOM 688 C CA . ILE A 1 88 ? -9.223 -12.593 26.347 1.00 71.75 88 ILE A CA 1
ATOM 689 C C . ILE A 1 88 ? -9.800 -11.258 25.866 1.00 71.75 88 ILE A C 1
ATOM 691 O O . ILE A 1 88 ? -10.671 -11.266 25.004 1.00 71.75 88 ILE A O 1
ATOM 695 N N . ASP A 1 89 ? -9.286 -10.127 26.352 1.00 66.19 89 ASP A N 1
ATOM 696 C CA . ASP A 1 89 ? -9.703 -8.780 25.937 1.00 66.19 89 ASP A CA 1
ATOM 697 C C . ASP A 1 89 ? -9.410 -8.515 24.448 1.00 66.19 89 ASP A C 1
ATOM 699 O O . ASP A 1 89 ? -10.260 -8.014 23.710 1.00 66.19 89 ASP A O 1
ATOM 703 N N . MET A 1 90 ? -8.247 -8.956 23.953 1.00 69.94 90 MET A N 1
ATOM 704 C CA . MET A 1 90 ? -7.921 -8.914 22.522 1.00 69.94 90 MET A CA 1
ATOM 705 C C . MET A 1 90 ? -8.846 -9.811 21.693 1.00 69.94 90 MET A C 1
ATOM 707 O O . MET A 1 90 ? -9.292 -9.405 20.620 1.00 69.94 90 MET A O 1
ATOM 711 N N . ARG A 1 91 ? -9.169 -11.018 22.175 1.00 72.06 91 ARG A N 1
ATOM 712 C CA . ARG A 1 91 ? -10.126 -11.922 21.515 1.00 72.06 91 ARG A CA 1
ATOM 713 C C . ARG A 1 91 ? -11.533 -11.333 21.505 1.00 72.06 91 ARG A C 1
ATOM 715 O O . ARG A 1 91 ? -12.187 -11.427 20.475 1.00 72.06 91 ARG A O 1
ATOM 722 N N . PHE A 1 92 ? -11.965 -10.682 22.587 1.00 67.44 92 PHE A N 1
ATOM 723 C CA . PHE A 1 92 ? -13.211 -9.913 22.632 1.00 67.44 92 PHE A CA 1
ATOM 724 C C . PHE A 1 92 ? -13.196 -8.790 21.599 1.00 67.44 92 PHE A C 1
ATOM 726 O O . PHE A 1 92 ? -14.109 -8.707 20.783 1.00 67.44 92 PHE A O 1
ATOM 733 N N . THR A 1 93 ? -12.138 -7.980 21.568 1.00 63.72 93 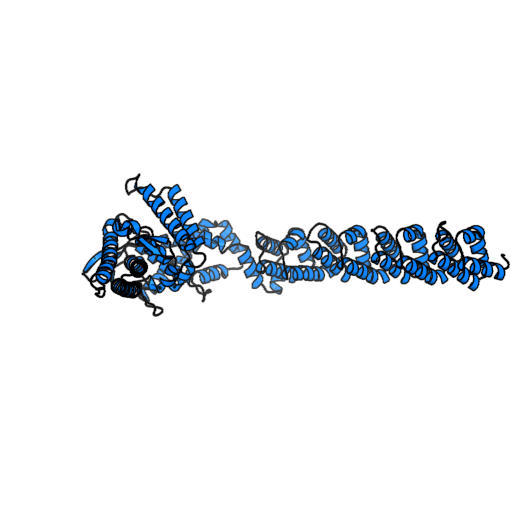THR A N 1
ATOM 734 C CA . THR A 1 93 ? -11.993 -6.862 20.621 1.00 63.72 93 THR A CA 1
ATOM 735 C C . THR A 1 93 ? -12.017 -7.348 19.170 1.00 63.72 93 THR A C 1
ATOM 737 O O . THR A 1 93 ? -12.664 -6.746 18.319 1.00 63.72 93 THR A O 1
ATOM 740 N N . LYS A 1 94 ? -11.353 -8.473 18.883 1.00 68.69 94 LYS A N 1
ATOM 741 C CA . LYS A 1 94 ? -11.310 -9.085 17.550 1.00 68.69 94 LYS A CA 1
ATOM 742 C C . LYS A 1 94 ? -12.643 -9.725 17.155 1.00 68.69 94 LYS A C 1
ATOM 744 O O . LYS A 1 94 ? -13.068 -9.559 16.019 1.00 68.69 94 LYS A O 1
ATOM 749 N N . ALA A 1 95 ? -13.303 -10.435 18.071 1.00 62.31 95 ALA A N 1
ATOM 750 C CA . ALA A 1 95 ? -14.602 -11.067 17.824 1.00 62.31 95 ALA A CA 1
ATOM 751 C C . ALA A 1 95 ? -15.733 -10.040 17.660 1.00 62.31 95 ALA A C 1
ATOM 753 O O . ALA A 1 95 ? -16.734 -10.330 17.020 1.00 62.31 95 ALA A O 1
ATOM 754 N N . THR A 1 96 ? -15.563 -8.841 18.218 1.00 59.25 96 THR A N 1
ATOM 755 C CA . THR A 1 96 ? -16.536 -7.740 18.150 1.00 59.25 96 THR A CA 1
ATOM 756 C C . THR A 1 96 ? -16.116 -6.632 17.184 1.00 59.25 96 THR A C 1
ATOM 758 O O . THR A 1 96 ? -16.679 -5.545 17.266 1.00 59.25 96 THR A O 1
ATOM 761 N N . ALA A 1 97 ? -15.123 -6.881 16.311 1.00 45.69 97 ALA A N 1
ATOM 762 C CA . ALA A 1 97 ? -14.430 -5.895 15.475 1.00 45.69 97 ALA A CA 1
ATOM 763 C C . ALA A 1 97 ? -15.323 -4.709 15.055 1.00 45.69 97 ALA A C 1
ATOM 765 O O . ALA A 1 97 ? -16.320 -4.884 14.360 1.00 45.69 97 ALA A O 1
ATOM 766 N N . VAL A 1 98 ? -14.959 -3.498 15.500 1.00 49.50 98 VAL A N 1
ATOM 767 C CA . VAL A 1 98 ? -15.669 -2.214 15.285 1.00 49.50 98 VAL A CA 1
ATOM 768 C C . VAL A 1 98 ? -17.021 -2.076 16.023 1.00 49.50 98 VAL A C 1
ATOM 770 O O . VAL A 1 98 ? -17.320 -0.995 16.533 1.00 49.50 98 VAL A O 1
ATOM 773 N N . ARG A 1 99 ? -17.776 -3.165 16.218 1.00 53.16 99 ARG A N 1
ATOM 774 C CA . ARG A 1 99 ? -19.109 -3.189 16.853 1.00 53.16 99 ARG A CA 1
ATOM 775 C C . ARG A 1 99 ? -19.107 -2.644 18.281 1.00 53.16 99 ARG A C 1
ATOM 777 O O . ARG A 1 99 ? -19.940 -1.810 18.588 1.00 53.16 99 ARG A O 1
ATOM 784 N N . TYR A 1 100 ? -18.158 -3.021 19.143 1.00 41.97 100 TYR A N 1
ATOM 785 C CA . TYR A 1 100 ? -18.144 -2.539 20.539 1.00 41.97 100 TYR A CA 1
ATOM 786 C C . TYR A 1 100 ? -17.954 -1.015 20.652 1.00 41.97 100 TYR A C 1
ATOM 788 O O . TYR A 1 100 ? -18.593 -0.367 21.477 1.00 41.97 100 TYR A O 1
ATOM 796 N N . LEU A 1 101 ? -17.099 -0.422 19.809 1.00 43.59 101 LEU A N 1
ATOM 797 C CA . LEU A 1 101 ? -16.878 1.029 19.805 1.00 43.59 101 LEU A CA 1
ATOM 798 C C . LEU A 1 101 ? -18.063 1.785 19.194 1.00 43.59 101 LEU A C 1
ATOM 800 O O . LEU A 1 101 ? -18.364 2.887 19.644 1.00 43.59 101 LEU A O 1
ATOM 804 N N . ASP A 1 102 ? -18.746 1.205 18.208 1.00 52.75 102 ASP A N 1
ATOM 805 C CA . ASP A 1 102 ? -19.949 1.800 17.618 1.00 52.75 102 ASP A CA 1
ATOM 806 C C . ASP A 1 102 ? -21.192 1.638 18.506 1.00 52.75 102 ASP A C 1
ATOM 808 O O . ASP A 1 102 ? -21.999 2.563 18.597 1.00 52.75 102 ASP A O 1
ATOM 812 N N . LEU A 1 103 ? -21.306 0.526 19.236 1.00 51.59 103 LEU A N 1
ATOM 813 C CA . LEU A 1 103 ? -22.313 0.320 20.280 1.00 51.59 103 LEU A CA 1
ATOM 814 C C . LEU A 1 103 ? -22.092 1.295 21.440 1.00 51.59 103 LEU A C 1
ATOM 816 O O . LEU A 1 103 ? -23.023 1.981 21.852 1.00 51.59 103 LEU A O 1
ATOM 820 N N . ALA A 1 104 ? -20.842 1.471 21.886 1.00 52.59 104 ALA A N 1
ATOM 821 C CA . ALA A 1 104 ? -20.494 2.444 22.920 1.00 52.59 104 ALA A CA 1
ATOM 822 C C . ALA A 1 104 ? -20.868 3.896 22.546 1.00 52.59 104 ALA A C 1
ATOM 824 O O . ALA A 1 104 ? -21.181 4.681 23.441 1.00 52.59 104 ALA A O 1
ATOM 825 N N . LYS A 1 105 ? -20.886 4.258 21.251 1.00 54.66 105 LYS A N 1
ATOM 826 C CA . LYS A 1 105 ? -21.351 5.580 20.777 1.00 54.66 105 LYS A CA 1
ATOM 827 C C . LYS A 1 105 ? -22.870 5.754 20.879 1.00 54.66 105 LYS A C 1
ATOM 829 O O . LYS A 1 105 ? -23.335 6.861 21.112 1.00 54.66 105 LYS A O 1
ATOM 834 N N . LYS A 1 106 ? -23.645 4.677 20.722 1.00 58.72 106 LYS A N 1
ATOM 835 C CA . LYS A 1 106 ? -25.121 4.690 20.773 1.00 58.72 106 LYS A CA 1
ATOM 836 C C . LYS A 1 106 ? -25.690 4.316 22.154 1.00 58.72 106 LYS A C 1
ATOM 838 O O . LYS A 1 106 ? -26.904 4.237 22.315 1.00 58.72 106 LYS A O 1
ATOM 843 N N . ASN A 1 107 ? -24.829 4.109 23.152 1.00 64.06 107 ASN A N 1
ATOM 844 C CA . ASN A 1 107 ? -25.119 3.395 24.403 1.00 64.06 107 ASN A CA 1
ATOM 845 C C . ASN A 1 107 ? -25.917 4.175 25.465 1.00 64.06 107 ASN A C 1
ATOM 847 O O . ASN A 1 107 ? -25.750 3.945 26.665 1.00 64.06 107 ASN A O 1
ATOM 851 N N . TYR A 1 108 ? -26.788 5.102 25.062 1.00 68.44 108 TYR A N 1
ATOM 852 C CA . TYR A 1 108 ? -27.580 5.912 25.996 1.00 68.44 108 TYR A CA 1
ATOM 853 C C . TYR A 1 108 ? -28.436 5.052 26.939 1.00 68.44 108 TYR A C 1
ATOM 855 O O . TYR A 1 108 ? -28.582 5.393 28.112 1.00 68.44 108 TYR A O 1
ATOM 863 N N . SER A 1 109 ? -28.904 3.897 26.461 1.00 71.56 109 SER A N 1
ATOM 864 C CA . SER A 1 109 ? -29.703 2.942 27.230 1.00 71.56 109 SER A CA 1
ATOM 865 C C . SER A 1 109 ? -28.948 2.195 28.321 1.00 71.56 109 SER A C 1
ATOM 867 O O . SER A 1 109 ? -29.585 1.507 29.098 1.00 71.56 109 SER A O 1
ATOM 869 N N . HIS A 1 110 ? -27.627 2.329 28.456 1.00 74.56 110 HIS A N 1
ATOM 870 C CA . HIS A 1 110 ? -26.889 1.717 29.573 1.00 74.56 110 HIS A CA 1
ATOM 871 C C . HIS A 1 110 ? -26.784 2.629 30.798 1.00 74.56 110 HIS A C 1
ATOM 873 O O . HIS A 1 110 ? -26.304 2.211 31.850 1.00 74.56 110 HIS A O 1
ATOM 879 N N . PHE A 1 111 ? -27.244 3.873 30.688 1.00 75.50 111 PHE A N 1
ATOM 880 C CA . PHE A 1 111 ? -27.165 4.858 31.756 1.00 75.50 111 PHE A CA 1
ATOM 881 C C . PHE A 1 111 ? -28.531 5.155 32.370 1.00 75.50 111 PHE A C 1
ATOM 883 O O . PHE A 1 111 ? -29.555 4.986 31.719 1.00 75.50 111 PHE A O 1
ATOM 890 N N . THR A 1 112 ? -28.542 5.619 33.620 1.00 71.31 112 THR A N 1
ATOM 891 C CA . THR A 1 112 ? -29.769 5.789 34.427 1.00 71.31 112 THR A CA 1
ATOM 892 C C . THR A 1 112 ? -30.444 7.149 34.219 1.00 71.31 112 THR A C 1
ATOM 894 O O . THR A 1 112 ? -31.667 7.261 34.308 1.00 71.31 112 THR A O 1
ATOM 897 N N . HIS A 1 113 ? -29.679 8.186 33.867 1.00 65.62 113 HIS A N 1
ATOM 898 C CA . HIS A 1 113 ? -30.195 9.523 33.559 1.00 65.62 113 HIS A CA 1
ATOM 899 C C . HIS A 1 113 ? -29.893 9.882 32.098 1.00 65.62 113 HIS A C 1
ATOM 901 O O . HIS A 1 113 ? -28.740 10.039 31.717 1.00 65.62 113 HIS A O 1
ATOM 907 N N . VAL A 1 114 ? -30.919 10.019 31.254 1.00 53.00 114 VAL A N 1
ATOM 908 C CA . VAL A 1 114 ? -30.752 10.422 29.847 1.00 53.00 114 VAL A CA 1
ATOM 909 C C . VAL A 1 114 ? -31.389 11.799 29.668 1.00 53.00 114 VAL A C 1
ATOM 911 O O . VAL A 1 114 ? -32.607 11.918 29.619 1.00 53.00 114 VAL A O 1
ATOM 914 N N . HIS A 1 115 ? -30.574 12.855 29.587 1.00 48.41 115 HIS A N 1
ATOM 915 C CA . HIS A 1 115 ? -31.061 14.219 29.314 1.00 48.41 115 HIS A CA 1
ATOM 916 C C . HIS A 1 115 ? -30.851 14.680 27.868 1.00 48.41 115 HIS A C 1
ATOM 918 O O . HIS A 1 115 ? -31.405 15.698 27.466 1.00 48.41 115 HIS A O 1
ATOM 924 N N . ILE A 1 116 ? -30.072 13.952 27.061 1.00 45.44 116 ILE A N 1
ATOM 925 C CA . ILE A 1 116 ? -29.684 14.404 25.720 1.00 45.44 116 ILE A CA 1
ATOM 926 C C . ILE A 1 116 ? -29.924 13.265 24.727 1.00 45.44 116 ILE A C 1
ATOM 928 O O . ILE A 1 116 ? -29.142 12.322 24.692 1.00 45.44 116 ILE A O 1
ATOM 932 N N . GLY A 1 117 ? -31.009 13.350 23.948 1.00 45.38 117 GLY A N 1
ATOM 933 C CA . GLY A 1 117 ? -31.260 12.459 22.802 1.00 45.38 117 GLY A CA 1
ATOM 934 C C . GLY A 1 117 ? -32.578 11.675 22.800 1.00 45.38 117 GLY A C 1
ATOM 935 O O . GLY A 1 117 ? -32.844 10.985 21.824 1.00 45.38 117 GLY A O 1
ATOM 936 N N . GLY A 1 118 ? -33.412 11.770 23.843 1.00 50.84 118 GLY A N 1
ATOM 937 C CA . GLY A 1 118 ? -34.769 11.191 23.844 1.00 50.84 118 GLY A CA 1
ATOM 938 C C . GLY A 1 118 ? -34.861 9.654 23.841 1.00 50.84 118 GLY A C 1
ATOM 939 O O . GLY A 1 118 ? -35.950 9.127 23.637 1.00 50.84 118 GLY A O 1
ATOM 940 N N . GLY A 1 119 ? -33.753 8.934 24.050 1.00 59.19 119 GLY A N 1
ATOM 941 C CA . GLY A 1 119 ? -33.734 7.469 24.157 1.00 59.19 119 GLY A CA 1
ATOM 942 C C . GLY A 1 119 ? -34.083 6.949 25.558 1.00 59.19 119 GLY A C 1
ATOM 943 O O . GLY A 1 119 ? -33.971 7.682 26.541 1.00 59.19 119 GLY A O 1
ATOM 944 N N . ASN A 1 120 ? -34.468 5.670 25.640 1.00 69.31 120 ASN A N 1
ATOM 945 C CA . ASN A 1 120 ? -34.701 4.969 26.907 1.00 69.31 120 ASN A CA 1
ATOM 946 C C . ASN A 1 120 ? -33.417 4.912 27.749 1.00 69.31 120 ASN A C 1
ATOM 948 O O . ASN A 1 120 ? -32.337 4.699 27.201 1.00 69.31 120 ASN A O 1
ATOM 952 N N . ASN A 1 121 ? -33.538 5.051 29.069 1.00 84.69 121 ASN A N 1
ATOM 953 C CA . ASN A 1 121 ? -32.475 4.758 30.035 1.00 84.69 121 ASN A CA 1
ATOM 954 C C . ASN A 1 121 ? -32.416 3.246 30.362 1.00 84.69 121 ASN A C 1
ATOM 956 O O . ASN A 1 121 ? -33.271 2.474 29.924 1.00 84.69 121 ASN A O 1
ATOM 960 N N . ASN A 1 122 ? -31.428 2.809 31.144 1.00 87.38 122 ASN A N 1
ATOM 961 C CA . ASN A 1 122 ? -31.248 1.386 31.485 1.00 87.38 122 ASN A CA 1
ATOM 962 C C . ASN A 1 122 ? -32.454 0.756 32.191 1.00 87.38 122 ASN A C 1
ATOM 964 O O . ASN A 1 122 ? -32.841 -0.366 31.869 1.00 87.38 122 ASN A O 1
ATOM 968 N N . ILE A 1 123 ? -33.111 1.480 33.092 1.00 89.19 123 ILE A N 1
ATOM 969 C CA . ILE A 1 123 ? -34.321 1.001 33.760 1.00 89.19 123 ILE A CA 1
ATOM 970 C C . ILE A 1 123 ? -35.491 0.893 32.777 1.00 89.19 123 ILE A C 1
ATOM 972 O O . ILE A 1 123 ? -36.223 -0.090 32.831 1.00 89.19 123 ILE A O 1
ATOM 976 N N . GLN A 1 124 ? -35.658 1.847 31.862 1.00 89.69 124 GLN A N 1
ATOM 977 C CA . GLN A 1 124 ? -36.709 1.823 30.842 1.00 89.69 124 GLN A CA 1
ATOM 978 C C . GLN A 1 124 ? -36.499 0.684 29.841 1.00 89.69 124 GLN A C 1
ATOM 980 O O . GLN A 1 124 ? -37.459 -0.004 29.490 1.00 89.69 124 GLN A O 1
ATOM 985 N N . GLU A 1 125 ? -35.259 0.438 29.412 1.00 91.19 125 GLU A N 1
ATOM 986 C CA . GLU A 1 125 ? -34.964 -0.677 28.508 1.00 91.19 125 GLU A CA 1
ATOM 987 C C . GLU A 1 125 ? -35.117 -2.028 29.217 1.00 91.19 125 GLU A C 1
ATOM 989 O O . GLU A 1 125 ? -35.705 -2.951 28.649 1.00 91.19 125 GLU A O 1
ATOM 994 N N . TRP A 1 126 ? -34.709 -2.127 30.491 1.00 94.38 126 TRP A N 1
ATOM 995 C CA . TRP A 1 126 ? -35.031 -3.287 31.324 1.00 94.38 126 TRP A CA 1
ATOM 996 C C . TRP A 1 126 ? -36.546 -3.492 31.425 1.00 94.38 126 TRP A C 1
ATOM 998 O O . TRP A 1 126 ? -37.012 -4.586 31.133 1.00 94.38 126 TRP A O 1
ATOM 1008 N N . GLN A 1 127 ? -37.328 -2.462 31.770 1.00 93.44 127 GLN A N 1
ATOM 1009 C CA . GLN A 1 127 ? -38.791 -2.547 31.903 1.00 93.44 127 GLN A CA 1
ATOM 1010 C C . GLN A 1 127 ? -39.450 -3.069 30.627 1.00 93.44 127 GLN A C 1
ATOM 1012 O O . GLN A 1 127 ? -40.313 -3.947 30.684 1.00 93.44 127 GLN A O 1
ATOM 1017 N N . LYS A 1 128 ? -39.032 -2.536 29.478 1.00 93.62 128 LYS A N 1
ATOM 1018 C CA . LYS A 1 128 ? -39.528 -2.939 28.164 1.00 93.62 128 LYS A CA 1
ATOM 1019 C C . LYS A 1 128 ? -39.223 -4.411 27.889 1.00 93.62 128 LYS A C 1
ATOM 1021 O O . LYS A 1 128 ? -40.144 -5.192 27.665 1.00 93.62 128 LYS A O 1
ATOM 1026 N N . LEU A 1 129 ? -37.953 -4.811 27.955 1.00 95.38 129 LEU A N 1
ATOM 1027 C CA . LEU A 1 129 ? -37.542 -6.182 27.634 1.00 95.38 129 LEU A CA 1
ATOM 1028 C C . LEU A 1 129 ? -38.041 -7.206 28.663 1.00 95.38 129 LEU A C 1
ATOM 1030 O O . LEU A 1 129 ? -38.382 -8.327 28.289 1.00 95.38 129 LEU A O 1
ATOM 1034 N N . HIS A 1 130 ? -38.120 -6.827 29.939 1.00 95.69 130 HIS A N 1
ATOM 1035 C CA . HIS A 1 130 ? -38.689 -7.639 31.015 1.00 95.69 130 HIS A CA 1
ATOM 1036 C C . HIS A 1 130 ? -40.194 -7.854 30.814 1.00 95.69 130 HIS A C 1
ATOM 1038 O O . HIS A 1 130 ? -40.674 -8.984 30.905 1.00 95.69 130 HIS A O 1
ATOM 1044 N N . GLY A 1 131 ? -40.936 -6.793 30.477 1.00 94.75 131 GLY A N 1
ATOM 1045 C CA . GLY A 1 131 ? -42.362 -6.877 30.155 1.00 94.75 131 GLY A CA 1
ATOM 1046 C C . GLY A 1 131 ? -42.626 -7.773 28.946 1.00 94.75 131 GLY A C 1
ATOM 1047 O O . GLY A 1 131 ? -43.432 -8.697 29.026 1.00 94.75 131 GLY A O 1
ATOM 1048 N N . GLU A 1 132 ? -41.871 -7.580 27.864 1.00 95.50 132 GLU A N 1
ATOM 1049 C CA . GLU A 1 132 ? -41.937 -8.446 26.684 1.00 95.50 132 GLU A CA 1
ATOM 1050 C C . GLU A 1 132 ? -41.585 -9.906 27.011 1.00 95.50 132 GLU A C 1
ATOM 1052 O O . GLU A 1 132 ? -42.226 -10.833 26.515 1.00 95.50 132 GLU A O 1
ATOM 1057 N N . ALA A 1 133 ? -40.574 -10.140 27.854 1.00 96.31 133 ALA A N 1
ATOM 1058 C CA . ALA A 1 133 ? -40.222 -11.481 28.304 1.00 96.31 133 ALA A CA 1
ATOM 1059 C C . ALA A 1 133 ? -41.375 -12.128 29.081 1.00 96.31 133 ALA A C 1
ATOM 1061 O O . ALA A 1 133 ? -41.667 -13.306 28.871 1.00 96.31 133 ALA A O 1
ATOM 1062 N N . ALA A 1 134 ? -42.058 -11.370 29.940 1.00 95.25 134 ALA A N 1
ATOM 1063 C CA . ALA A 1 134 ? -43.215 -11.857 30.676 1.00 95.25 134 ALA A CA 1
ATOM 1064 C C . ALA A 1 134 ? -44.399 -12.191 29.763 1.00 95.25 134 ALA A C 1
ATOM 1066 O O . ALA A 1 134 ? -45.012 -13.244 29.944 1.00 95.25 134 ALA A O 1
ATOM 1067 N N . ASP A 1 135 ? -44.674 -11.376 28.743 1.00 95.00 135 ASP A N 1
ATOM 1068 C CA . ASP A 1 135 ? -45.707 -11.675 27.746 1.00 95.00 135 ASP A CA 1
ATOM 1069 C C . ASP A 1 135 ? -45.393 -12.980 26.993 1.00 95.00 135 ASP A C 1
ATOM 1071 O O . ASP A 1 135 ? -46.265 -13.840 26.833 1.00 95.00 135 ASP A O 1
ATOM 1075 N N . VAL A 1 136 ? -44.130 -13.189 26.599 1.00 95.62 136 VAL A N 1
ATOM 1076 C CA . VAL A 1 136 ? -43.681 -14.449 25.978 1.00 95.62 136 VAL A CA 1
ATOM 1077 C C . VAL A 1 136 ? -43.798 -15.622 26.958 1.00 95.62 136 VAL A C 1
ATOM 1079 O O . VAL A 1 136 ? -44.231 -16.703 26.567 1.00 95.62 136 VAL A O 1
ATOM 1082 N N . ALA A 1 137 ? -43.473 -15.436 28.239 1.00 94.56 137 ALA A N 1
ATOM 1083 C CA . ALA A 1 137 ? -43.613 -16.477 29.259 1.00 94.56 137 ALA A CA 1
ATOM 1084 C C . ALA A 1 137 ? -45.079 -16.894 29.473 1.00 94.56 137 ALA A C 1
ATOM 1086 O O . ALA A 1 137 ? -45.376 -18.078 29.653 1.00 94.56 137 ALA A O 1
ATOM 1087 N N . GLN A 1 138 ? -46.010 -15.939 29.418 1.00 94.12 138 GLN A N 1
ATOM 1088 C CA . GLN A 1 138 ? -47.447 -16.210 29.469 1.00 94.12 138 GLN A CA 1
ATOM 1089 C C . GLN A 1 138 ? -47.920 -16.990 28.236 1.00 94.12 138 GLN A C 1
ATOM 1091 O O . GLN A 1 138 ? -48.675 -17.958 28.367 1.00 94.12 138 GLN A O 1
ATOM 1096 N N . GLN A 1 139 ? -47.458 -16.607 27.042 1.00 94.06 139 GLN A N 1
ATOM 1097 C CA . GLN A 1 139 ? -47.747 -17.335 25.800 1.00 94.06 139 GLN A CA 1
ATOM 1098 C C . GLN A 1 139 ? -47.196 -18.763 25.850 1.00 94.06 139 GLN A C 1
ATOM 1100 O O . GLN A 1 139 ? -47.945 -19.701 25.588 1.00 94.06 139 GLN A O 1
ATOM 1105 N N . ALA A 1 140 ? -45.968 -18.942 26.343 1.00 93.31 140 ALA A N 1
ATOM 1106 C CA . ALA A 1 140 ? -45.345 -20.250 26.526 1.00 93.31 140 ALA A CA 1
ATOM 1107 C C . ALA A 1 140 ? -46.199 -21.194 27.376 1.00 93.31 140 ALA A C 1
ATOM 1109 O O . ALA A 1 140 ? -46.321 -22.380 27.062 1.00 93.31 140 ALA A O 1
ATOM 1110 N N . LYS A 1 141 ? -46.834 -20.671 28.433 1.00 91.19 141 LYS A N 1
ATOM 1111 C CA . LYS A 1 141 ? -47.781 -21.433 29.252 1.00 91.19 141 LYS A CA 1
ATOM 1112 C C . LYS A 1 141 ? -49.022 -21.833 28.454 1.00 91.19 141 LYS A C 1
ATOM 1114 O O . LYS A 1 141 ? -49.410 -23.000 28.486 1.00 91.19 141 LYS A O 1
ATOM 1119 N N . LYS A 1 142 ? -49.646 -20.880 27.752 1.00 92.69 142 LYS A N 1
ATOM 1120 C CA . LYS A 1 142 ? -50.861 -21.111 26.946 1.00 92.69 142 LYS A CA 1
ATOM 1121 C C . LYS A 1 142 ? -50.614 -22.139 25.840 1.00 92.69 142 LYS A C 1
ATOM 1123 O O . LYS A 1 142 ? -51.417 -23.051 25.665 1.00 92.69 142 LYS A O 1
ATOM 1128 N N . ASN A 1 143 ? -49.471 -22.032 25.172 1.00 94.44 143 ASN A N 1
ATOM 1129 C CA . ASN A 1 143 ? -49.076 -22.870 24.043 1.00 94.44 143 ASN A CA 1
ATOM 1130 C C . ASN A 1 143 ? -48.358 -24.160 24.470 1.00 94.44 143 ASN A C 1
ATOM 1132 O O . ASN A 1 143 ? -48.050 -24.996 23.625 1.00 94.44 143 ASN A O 1
ATOM 1136 N N . LYS A 1 144 ? -48.058 -24.326 25.769 1.00 93.56 144 LYS A N 1
ATOM 1137 C CA . LYS A 1 144 ? -47.225 -25.415 26.315 1.00 93.56 144 LYS A CA 1
ATOM 1138 C C . LYS A 1 144 ? -45.872 -25.544 25.590 1.00 93.56 144 LYS A C 1
ATOM 1140 O O . LYS A 1 144 ? -45.368 -26.646 25.383 1.00 93.56 144 LYS A O 1
ATOM 1145 N N . SER A 1 145 ? -45.281 -24.414 25.202 1.00 93.00 145 SER A N 1
ATOM 1146 C CA . SER A 1 145 ? -44.072 -24.360 24.378 1.00 93.00 145 SER A CA 1
ATOM 1147 C C . SER A 1 145 ? -42.820 -24.140 25.225 1.00 93.00 145 SER A C 1
ATOM 1149 O O . SER A 1 145 ? -42.568 -23.051 25.745 1.00 93.00 145 SER A O 1
ATOM 1151 N N . ALA A 1 146 ? -41.978 -25.171 25.323 1.00 90.19 146 ALA A N 1
ATOM 1152 C CA . ALA A 1 146 ? -40.670 -25.061 25.970 1.00 90.19 146 ALA A CA 1
ATOM 1153 C C . ALA A 1 146 ? -39.736 -24.073 25.241 1.00 90.19 146 ALA A C 1
ATOM 1155 O O . ALA A 1 146 ? -38.918 -23.409 25.878 1.00 90.19 146 ALA A O 1
ATOM 1156 N N . ASN A 1 147 ? -39.885 -23.937 23.918 1.00 90.31 147 ASN A N 1
ATOM 1157 C CA . ASN A 1 147 ? -39.097 -23.003 23.112 1.00 90.31 147 ASN A CA 1
ATOM 1158 C C . ASN A 1 147 ? -39.466 -21.546 23.410 1.00 90.31 147 ASN A C 1
ATOM 1160 O O . ASN A 1 147 ? -38.573 -20.715 23.571 1.00 90.31 147 ASN A O 1
ATOM 1164 N N . GLU A 1 148 ? -40.759 -21.238 23.546 1.00 93.50 148 GLU A N 1
ATOM 1165 C CA . GLU A 1 148 ? -41.212 -19.899 23.945 1.00 93.50 148 GLU A CA 1
ATOM 1166 C C . GLU A 1 148 ? -40.764 -19.578 25.373 1.00 93.50 148 GLU A C 1
ATOM 1168 O O . GLU A 1 148 ? -40.274 -18.481 25.629 1.00 93.50 148 GLU A O 1
ATOM 1173 N N . LEU A 1 149 ? -40.821 -20.551 26.291 1.00 93.19 149 LEU A N 1
ATOM 1174 C CA . LEU A 1 149 ? -40.322 -20.354 27.653 1.00 93.19 149 LEU A CA 1
ATOM 1175 C C . LEU A 1 149 ? -38.813 -20.071 27.658 1.00 93.19 149 LEU A C 1
ATOM 1177 O O . LEU A 1 149 ? -38.352 -19.151 28.331 1.00 93.19 149 LEU A O 1
ATOM 1181 N N . SER A 1 150 ? -38.040 -20.818 26.865 1.00 91.50 150 SER A N 1
ATOM 1182 C CA . SER A 1 150 ? -36.608 -20.567 26.673 1.00 91.50 150 SER A CA 1
ATOM 1183 C C . SER A 1 150 ? -36.344 -19.172 26.094 1.00 91.50 150 SER A C 1
ATOM 1185 O O . SER A 1 150 ? -35.442 -18.478 26.563 1.00 91.50 150 SER A O 1
ATOM 1187 N N . MET A 1 151 ? -37.142 -18.726 25.116 1.00 94.31 151 MET A N 1
ATOM 1188 C CA . MET A 1 151 ? -37.050 -17.378 24.544 1.00 94.31 151 MET A CA 1
ATOM 1189 C C . MET A 1 151 ? -37.366 -16.293 25.581 1.00 94.31 151 MET A C 1
ATOM 1191 O O . MET A 1 151 ? -36.658 -15.288 25.628 1.00 94.31 151 MET A O 1
ATOM 1195 N N . ALA A 1 152 ? -38.371 -16.503 26.436 1.00 95.06 152 ALA A N 1
ATOM 1196 C CA . ALA A 1 152 ? -38.705 -15.587 27.522 1.00 95.06 152 ALA A CA 1
ATOM 1197 C C . ALA A 1 152 ? -37.527 -15.411 28.488 1.00 95.06 152 ALA A C 1
ATOM 1199 O O . ALA A 1 152 ? -37.119 -14.288 28.776 1.00 95.06 152 ALA A O 1
ATOM 1200 N N . PHE A 1 153 ? -36.918 -16.511 28.942 1.00 94.69 153 PHE A N 1
ATOM 1201 C CA . PHE A 1 153 ? -35.741 -16.437 29.811 1.00 94.69 153 PHE A CA 1
ATOM 1202 C C . PHE A 1 153 ? -34.532 -15.813 29.108 1.00 94.69 153 PHE A C 1
ATOM 1204 O O . PHE A 1 153 ? -33.814 -15.038 29.735 1.00 94.69 153 PHE A O 1
ATOM 1211 N N . ALA A 1 154 ? -34.305 -16.102 27.824 1.00 94.50 154 ALA A N 1
ATOM 1212 C CA . ALA A 1 154 ? -33.237 -15.460 27.060 1.00 94.50 154 ALA A CA 1
ATOM 1213 C C . ALA A 1 154 ? -33.455 -13.941 26.965 1.00 94.50 154 ALA A C 1
ATOM 1215 O O . ALA A 1 154 ? -32.525 -13.175 27.218 1.00 94.50 154 ALA A O 1
ATOM 1216 N N . ARG A 1 155 ? -34.685 -13.492 26.688 1.00 96.50 155 ARG A N 1
ATOM 1217 C CA . ARG A 1 155 ? -35.025 -12.063 26.644 1.00 96.50 155 ARG A CA 1
ATOM 1218 C C . ARG A 1 155 ? -34.861 -11.403 28.002 1.00 96.50 155 ARG A C 1
ATOM 1220 O O . ARG A 1 155 ? -34.239 -10.351 28.083 1.00 96.50 155 ARG A O 1
ATOM 1227 N N . ASN A 1 156 ? -35.324 -12.047 29.071 1.00 96.38 156 ASN A N 1
ATOM 1228 C CA . ASN A 1 156 ? -35.161 -11.501 30.414 1.00 96.38 156 ASN A CA 1
ATOM 1229 C C . ASN A 1 156 ? -33.698 -11.455 30.857 1.00 96.38 156 ASN A C 1
ATOM 1231 O O . ASN A 1 156 ? -33.295 -10.524 31.537 1.00 96.38 156 ASN A O 1
ATOM 1235 N N . SER A 1 157 ? -32.883 -12.426 30.443 1.00 94.56 157 SER A N 1
ATOM 1236 C CA . SER A 1 157 ? -31.447 -12.393 30.722 1.00 94.56 157 SER A CA 1
ATOM 1237 C C . SER A 1 157 ? -30.768 -11.209 30.027 1.00 94.56 157 SER A C 1
ATOM 1239 O O . SER A 1 157 ? -29.922 -10.556 30.628 1.00 94.56 157 SER A O 1
ATOM 1241 N N . PHE A 1 158 ? -31.200 -10.874 28.806 1.00 94.50 158 PHE A N 1
ATOM 1242 C CA . PHE A 1 158 ? -30.773 -9.661 28.112 1.00 94.50 158 PHE A CA 1
ATOM 1243 C C . PHE A 1 158 ? -31.293 -8.402 28.816 1.00 94.50 158 PHE A C 1
ATOM 1245 O O . PHE A 1 158 ? -30.560 -7.433 28.947 1.00 94.50 158 PHE A O 1
ATOM 1252 N N . ALA A 1 159 ? -32.527 -8.412 29.328 1.00 95.00 159 ALA A N 1
ATOM 1253 C CA . ALA A 1 159 ? -33.064 -7.309 30.124 1.00 95.00 159 ALA A CA 1
ATOM 1254 C C . ALA A 1 159 ? -32.232 -7.083 31.398 1.00 95.00 159 ALA A C 1
ATOM 1256 O O . ALA A 1 159 ? -31.838 -5.958 31.697 1.00 95.00 159 ALA A O 1
ATOM 1257 N N . ASP A 1 160 ? -31.940 -8.150 32.146 1.00 94.50 160 ASP A N 1
ATOM 1258 C CA . ASP A 1 160 ? -31.219 -8.101 33.423 1.00 94.50 160 ASP A CA 1
ATOM 1259 C C . ASP A 1 160 ? -29.801 -7.543 33.291 1.00 94.50 160 ASP A C 1
ATOM 1261 O O . ASP A 1 160 ? -29.232 -7.074 34.276 1.00 94.50 160 ASP A O 1
ATOM 1265 N N . HIS A 1 161 ? -29.239 -7.545 32.082 1.00 91.25 161 HIS A N 1
ATOM 1266 C CA . HIS A 1 161 ? -28.028 -6.795 31.778 1.00 91.25 161 HIS A CA 1
ATOM 1267 C C . HIS A 1 161 ? -28.193 -5.296 32.070 1.00 91.25 161 HIS A C 1
ATOM 1269 O O . HIS A 1 161 ? -27.428 -4.735 32.855 1.00 91.25 161 HIS A O 1
ATOM 1275 N N . TYR A 1 162 ? -29.245 -4.667 31.537 1.00 91.50 162 TYR A N 1
ATOM 1276 C CA . TYR A 1 162 ? -29.558 -3.260 31.808 1.00 91.50 162 TYR A CA 1
ATOM 1277 C C . TYR A 1 162 ? -29.898 -3.016 33.279 1.00 91.50 162 TYR A C 1
ATOM 1279 O O . TYR A 1 162 ? -29.481 -2.008 33.852 1.00 91.50 162 TYR A O 1
ATOM 1287 N N . LEU A 1 163 ? -30.599 -3.959 33.921 1.00 92.44 163 LEU A N 1
ATOM 1288 C CA . LEU A 1 163 ? -30.858 -3.883 35.359 1.00 92.44 163 LEU A CA 1
ATOM 1289 C C . LEU A 1 163 ? -29.551 -3.844 36.145 1.00 92.44 163 LEU A C 1
ATOM 1291 O O . LEU A 1 163 ? -29.416 -3.045 37.062 1.00 92.44 163 LEU A O 1
ATOM 1295 N N . MET A 1 164 ? -28.579 -4.683 35.794 1.00 90.44 164 MET A N 1
ATOM 1296 C CA . MET A 1 164 ? -27.278 -4.690 36.453 1.00 90.44 164 MET A CA 1
ATOM 1297 C C . MET A 1 164 ? -26.495 -3.409 36.202 1.00 90.44 164 MET A C 1
ATOM 1299 O O . MET A 1 164 ? -25.895 -2.893 37.143 1.00 90.44 164 MET A O 1
ATOM 1303 N N . ASP A 1 165 ? -26.525 -2.866 34.988 1.00 88.38 165 ASP A N 1
ATOM 1304 C CA . ASP A 1 165 ? -25.902 -1.571 34.708 1.00 88.38 165 ASP A CA 1
ATOM 1305 C C . ASP A 1 165 ? -26.519 -0.459 35.573 1.00 88.38 165 ASP A C 1
ATOM 1307 O O . ASP A 1 165 ? -25.783 0.378 36.089 1.00 88.38 165 ASP A O 1
ATOM 1311 N N . ALA A 1 166 ? -27.818 -0.517 35.887 1.00 89.50 166 ALA A N 1
ATOM 1312 C CA . ALA A 1 166 ? -28.454 0.421 36.819 1.00 89.50 166 ALA A CA 1
ATOM 1313 C C . ALA A 1 166 ? -27.944 0.330 38.271 1.00 89.50 166 ALA A C 1
ATOM 1315 O O . ALA A 1 166 ? -28.141 1.262 39.046 1.00 89.50 166 ALA A O 1
ATOM 1316 N N . PHE A 1 167 ? -27.262 -0.752 38.659 1.00 90.25 167 PHE A N 1
ATOM 1317 C CA . PHE A 1 167 ? -26.587 -0.860 39.959 1.00 90.25 167 PHE A CA 1
ATOM 1318 C C . PHE A 1 167 ? -25.109 -0.456 39.915 1.00 90.25 167 PHE A C 1
ATOM 1320 O O . PHE A 1 167 ? -24.465 -0.387 40.966 1.00 90.25 167 PHE A O 1
ATOM 1327 N N . ALA A 1 168 ? -24.530 -0.233 38.735 1.00 88.69 168 ALA A N 1
ATOM 1328 C CA . ALA A 1 168 ? -23.152 0.221 38.624 1.00 88.69 168 ALA A CA 1
ATOM 1329 C C . ALA A 1 168 ? -23.120 1.743 38.713 1.00 88.69 168 ALA A C 1
ATOM 1331 O O . ALA A 1 168 ? -23.639 2.455 37.859 1.00 88.69 168 ALA A O 1
ATOM 1332 N N . VAL A 1 169 ? -22.465 2.246 39.753 1.00 86.12 169 VAL A N 1
ATOM 1333 C CA . VAL A 1 169 ? -22.467 3.674 40.079 1.00 86.12 169 VAL A CA 1
ATOM 1334 C C . VAL A 1 169 ? -21.974 4.577 38.940 1.00 86.12 169 VAL A C 1
ATOM 1336 O O . VAL A 1 169 ? -22.549 5.637 38.729 1.00 86.12 169 VAL A O 1
ATOM 1339 N N . GLY A 1 170 ? -20.998 4.149 38.133 1.00 80.69 170 GLY A N 1
ATOM 1340 C CA . GLY A 1 170 ? -20.539 4.913 36.969 1.00 80.69 170 GLY A CA 1
ATOM 1341 C C . GLY A 1 170 ? -21.600 5.065 35.872 1.00 80.69 170 GLY A C 1
ATOM 1342 O O . GLY A 1 170 ? -21.509 5.983 35.060 1.00 80.69 170 GLY A O 1
ATOM 1343 N N . HIS A 1 171 ? -22.625 4.209 35.860 1.00 82.75 171 HIS A N 1
ATOM 1344 C CA . HIS A 1 171 ? -23.790 4.308 34.978 1.00 82.75 171 HIS A CA 1
ATOM 1345 C C . HIS A 1 171 ? -24.941 5.130 35.589 1.00 82.75 171 HIS A C 1
ATOM 1347 O O . HIS A 1 171 ? -25.897 5.478 34.888 1.00 82.75 171 HIS A O 1
ATOM 1353 N N . LEU A 1 172 ? -24.859 5.483 36.877 1.00 77.75 172 LEU A N 1
ATOM 1354 C CA . LEU A 1 172 ? -25.762 6.454 37.502 1.00 77.75 172 LEU A CA 1
ATOM 1355 C C . LEU A 1 172 ? -25.411 7.879 37.073 1.00 77.75 172 LEU A C 1
ATOM 1357 O O . LEU A 1 172 ? -26.299 8.694 36.867 1.00 77.75 172 LEU A O 1
ATOM 1361 N N . THR A 1 173 ? -24.128 8.176 36.877 1.00 67.62 173 THR A N 1
ATOM 1362 C CA . THR A 1 173 ? -23.593 9.533 36.668 1.00 67.62 173 THR A CA 1
ATOM 1363 C C . THR A 1 173 ? -23.758 10.076 35.243 1.00 67.62 173 THR A C 1
ATOM 1365 O O . THR A 1 173 ? -22.977 10.924 34.807 1.00 67.62 173 THR A O 1
ATOM 1368 N N . ALA A 1 174 ? -24.739 9.607 34.467 1.00 54.97 174 ALA A N 1
ATOM 1369 C CA . ALA A 1 174 ? -24.931 10.147 33.126 1.00 54.97 174 ALA A CA 1
ATOM 1370 C C . ALA A 1 174 ? -25.349 11.611 33.177 1.00 54.97 174 ALA A C 1
ATOM 1372 O O . ALA A 1 174 ? -26.404 11.923 33.721 1.00 54.97 174 ALA A O 1
ATOM 1373 N N . ARG A 1 175 ? -24.493 12.476 32.602 1.00 52.66 175 ARG A N 1
ATOM 1374 C CA . ARG A 1 175 ? -24.723 13.913 32.356 1.00 52.66 175 ARG A CA 1
ATOM 1375 C C . ARG A 1 175 ? -25.618 14.550 33.422 1.00 52.66 175 ARG A C 1
ATOM 1377 O O . ARG A 1 175 ? -26.665 15.118 33.108 1.00 52.66 175 ARG A O 1
ATOM 1384 N N . SER A 1 176 ? -25.246 14.351 34.687 1.00 44.91 176 SER A N 1
ATOM 1385 C CA . SER A 1 176 ? -26.012 14.828 35.829 1.00 44.91 176 SER A CA 1
ATOM 1386 C C . SER A 1 176 ? -25.935 16.345 35.826 1.00 44.91 176 SER A C 1
ATOM 1388 O O . SER A 1 176 ? -24.934 16.901 36.225 1.00 44.91 176 SER A O 1
ATOM 1390 N N . THR A 1 177 ? -26.971 16.982 35.285 1.00 51.31 177 THR A N 1
ATOM 1391 C CA . THR A 1 177 ? -27.066 18.421 35.013 1.00 51.31 177 THR A CA 1
ATOM 1392 C C . THR A 1 177 ? -25.964 18.984 34.101 1.00 51.31 177 THR A C 1
ATOM 1394 O O . THR A 1 177 ? -24.828 18.522 34.010 1.00 51.31 177 THR A O 1
ATOM 1397 N N . LYS A 1 178 ? -26.320 20.038 33.368 1.00 53.44 178 LYS A N 1
ATOM 1398 C CA . LYS A 1 178 ? -25.352 20.821 32.595 1.00 53.44 178 LYS A CA 1
ATOM 1399 C C . LYS A 1 178 ? -24.278 21.428 33.514 1.00 53.44 178 LYS A C 1
ATOM 1401 O O . LYS A 1 178 ? -23.163 21.651 33.071 1.00 53.44 178 LYS A O 1
ATOM 1406 N N . GLU A 1 179 ? -24.607 21.631 34.791 1.00 54.09 179 GLU A N 1
ATOM 1407 C CA . GLU A 1 179 ? -23.729 22.216 35.804 1.00 54.09 179 GLU A CA 1
ATOM 1408 C C . GLU A 1 179 ? -22.610 21.274 36.256 1.00 54.09 179 GLU A C 1
ATOM 1410 O O . GLU A 1 179 ? -21.469 21.725 36.259 1.00 54.09 179 GLU A O 1
ATOM 1415 N N . ASP A 1 180 ? -22.854 19.984 36.548 1.00 56.34 180 ASP A N 1
ATOM 1416 C CA . ASP A 1 180 ? -21.727 19.086 36.876 1.00 56.34 180 ASP A CA 1
ATOM 1417 C C . ASP A 1 180 ? -20.848 18.843 35.644 1.00 56.34 180 ASP A C 1
ATOM 1419 O O . ASP A 1 180 ? -19.632 18.702 35.761 1.00 56.34 180 ASP A O 1
ATOM 1423 N N . GLU A 1 181 ? -21.452 18.772 34.450 1.00 55.00 181 GLU A N 1
ATOM 1424 C CA . GLU A 1 181 ? -20.707 18.636 33.198 1.00 55.00 181 GLU A CA 1
ATOM 1425 C C . GLU A 1 181 ? -19.840 19.875 32.939 1.00 55.00 181 GLU A C 1
ATOM 1427 O O . GLU A 1 181 ? -18.666 19.721 32.605 1.00 55.00 181 GLU A O 1
ATOM 1432 N N . ASP A 1 182 ? -20.374 21.083 33.120 1.00 60.38 182 ASP A N 1
ATOM 1433 C CA . ASP A 1 182 ? -19.645 22.335 32.908 1.00 60.38 182 ASP A CA 1
ATOM 1434 C C . ASP A 1 182 ? -18.583 22.572 33.984 1.00 60.38 182 ASP A C 1
ATOM 1436 O O . ASP A 1 182 ? -17.470 22.977 33.649 1.00 60.38 182 ASP A O 1
ATOM 1440 N N . ASP A 1 183 ? -18.874 22.295 35.255 1.00 62.03 183 ASP A N 1
ATOM 1441 C CA . ASP A 1 183 ? -17.920 22.469 36.354 1.00 62.03 183 ASP A CA 1
ATOM 1442 C C . ASP A 1 183 ? -16.747 21.492 36.227 1.00 62.03 183 ASP A C 1
ATOM 1444 O O . ASP A 1 183 ? -15.574 21.857 36.336 1.00 62.03 183 ASP A O 1
ATOM 1448 N N . MET A 1 184 ? -17.042 20.250 35.857 1.00 64.12 184 MET A N 1
ATOM 1449 C CA . MET A 1 184 ? -16.030 19.222 35.670 1.00 64.12 184 MET A CA 1
ATOM 1450 C C . MET A 1 184 ? -15.272 19.361 34.356 1.00 64.12 184 MET A C 1
ATOM 1452 O O . MET A 1 184 ? -14.069 19.108 34.324 1.00 64.12 184 MET A O 1
ATOM 1456 N N . ARG A 1 185 ? -15.923 19.803 33.272 1.00 59.94 185 ARG A N 1
ATOM 1457 C CA . ARG A 1 185 ? -15.215 20.220 32.054 1.00 59.94 185 ARG A CA 1
ATOM 1458 C C . ARG A 1 185 ? -14.290 21.383 32.367 1.00 59.94 185 ARG A C 1
ATOM 1460 O O . ARG A 1 185 ? -13.146 21.327 31.950 1.00 59.94 185 ARG A O 1
ATOM 1467 N N . LYS A 1 186 ? -14.717 22.393 33.127 1.00 65.69 186 LYS A N 1
ATOM 1468 C CA . LYS A 1 186 ? -13.843 23.514 33.508 1.00 65.69 186 LYS A CA 1
ATOM 1469 C C . LYS A 1 186 ? -12.625 23.043 34.309 1.00 65.69 186 LYS A C 1
ATOM 1471 O O . LYS A 1 186 ? -11.503 23.402 33.953 1.00 65.69 186 LYS A O 1
ATOM 1476 N N . HIS A 1 187 ? -12.808 22.194 35.319 1.00 67.00 187 HIS A N 1
ATOM 1477 C CA . HIS A 1 187 ? -11.702 21.732 36.170 1.00 67.00 187 HIS A CA 1
ATOM 1478 C C . HIS A 1 187 ? -10.809 20.675 35.495 1.00 67.00 187 HIS A C 1
ATOM 1480 O O . HIS A 1 187 ? -9.591 20.813 35.478 1.00 67.00 187 HIS A O 1
ATOM 1486 N N . ILE A 1 188 ? -11.379 19.643 34.865 1.00 65.12 188 ILE A N 1
ATOM 1487 C CA . ILE A 1 188 ? -10.587 18.587 34.212 1.00 65.12 188 ILE A CA 1
ATOM 1488 C C . ILE A 1 188 ? -10.000 19.073 32.885 1.00 65.12 188 ILE A C 1
ATOM 1490 O O . ILE A 1 188 ? -8.848 18.757 32.604 1.00 65.12 188 ILE A O 1
ATOM 1494 N N . ALA A 1 189 ? -10.733 19.840 32.067 1.00 62.34 189 ALA A N 1
ATOM 1495 C CA . ALA A 1 189 ? -10.188 20.321 30.794 1.00 62.34 189 ALA A CA 1
ATOM 1496 C C . ALA A 1 189 ? -9.082 21.360 31.002 1.00 62.34 189 ALA A C 1
ATOM 1498 O O . ALA A 1 189 ? -8.109 21.324 30.261 1.00 62.34 189 ALA A O 1
ATOM 1499 N N . SER A 1 190 ? -9.164 22.212 32.034 1.00 66.50 190 SER A N 1
ATOM 1500 C CA . SER A 1 190 ? -8.060 23.133 32.352 1.00 66.50 190 SER A CA 1
ATOM 1501 C C . SER A 1 190 ? -6.779 22.410 32.784 1.00 66.50 190 SER A C 1
ATOM 1503 O O . SER A 1 190 ? -5.693 22.944 32.595 1.00 66.50 190 SER A O 1
ATOM 1505 N N . LYS A 1 191 ? -6.888 21.183 33.313 1.00 69.25 191 LYS A N 1
ATOM 1506 C CA . LYS A 1 191 ? -5.749 20.324 33.680 1.00 69.25 191 LYS A CA 1
ATOM 1507 C C . LYS A 1 191 ? -5.352 19.316 32.606 1.00 69.25 191 LYS A C 1
ATOM 1509 O O . LYS A 1 191 ? -4.296 18.698 32.714 1.00 69.25 191 LYS A O 1
ATOM 1514 N N . LEU A 1 192 ? -6.183 19.116 31.586 1.00 66.12 192 LEU A N 1
ATOM 1515 C CA . LEU A 1 192 ? -5.943 18.138 30.527 1.00 66.12 192 LEU A CA 1
ATOM 1516 C C . LEU A 1 192 ? -4.670 18.470 29.749 1.00 66.12 192 LEU A C 1
ATOM 1518 O O . LEU A 1 192 ? -3.881 17.574 29.454 1.00 66.12 192 LEU A O 1
ATOM 1522 N N . ASP A 1 193 ? -4.454 19.755 29.496 1.00 61.84 193 ASP A N 1
ATOM 1523 C CA . ASP A 1 193 ? -3.302 20.270 28.763 1.00 61.84 193 ASP A CA 1
ATOM 1524 C C . ASP A 1 193 ? -2.000 20.033 29.537 1.00 61.84 193 ASP A C 1
ATOM 1526 O O . ASP A 1 193 ? -1.036 19.497 28.980 1.00 61.84 193 ASP A O 1
ATOM 1530 N N . ASP A 1 194 ? -2.010 20.328 30.840 1.00 72.88 194 ASP A N 1
ATOM 1531 C CA . ASP A 1 194 ? -0.894 20.072 31.756 1.00 72.88 194 ASP A CA 1
ATOM 1532 C C . ASP A 1 194 ? -0.568 18.573 31.804 1.00 72.88 194 ASP A C 1
ATOM 1534 O O . ASP A 1 194 ? 0.575 18.159 31.610 1.00 72.88 194 ASP A O 1
ATOM 1538 N N . VAL A 1 195 ? -1.590 17.732 31.991 1.00 70.00 195 VAL A N 1
ATOM 1539 C CA . VAL A 1 195 ? -1.443 16.273 32.090 1.00 70.00 195 VAL A CA 1
ATOM 1540 C C . VAL A 1 195 ? -0.890 15.668 30.805 1.00 70.00 195 VAL A C 1
ATOM 1542 O O . VAL A 1 195 ? -0.005 14.813 30.856 1.00 70.00 195 VAL A O 1
ATOM 1545 N N . ILE A 1 196 ? -1.399 16.082 29.648 1.00 65.88 196 ILE A N 1
ATOM 1546 C CA . ILE A 1 196 ? -0.934 15.557 28.364 1.00 65.88 196 ILE A CA 1
ATOM 1547 C C . ILE A 1 196 ? 0.497 16.003 28.097 1.00 65.88 196 ILE A C 1
ATOM 1549 O O . ILE A 1 196 ? 1.309 15.185 27.666 1.00 65.88 196 ILE A O 1
ATOM 1553 N N . THR A 1 197 ? 0.822 17.257 28.405 1.00 64.50 197 THR A N 1
ATOM 1554 C CA . THR A 1 197 ? 2.185 17.782 28.292 1.00 64.50 197 THR A CA 1
ATOM 1555 C C . THR A 1 197 ? 3.146 16.993 29.177 1.00 64.50 197 THR A C 1
ATOM 1557 O O . THR A 1 197 ? 4.178 16.529 28.695 1.00 64.50 197 THR A O 1
ATOM 1560 N N . GLU A 1 198 ? 2.787 16.750 30.438 1.00 73.81 198 GLU A N 1
ATOM 1561 C CA . GLU A 1 198 ? 3.588 15.933 31.351 1.00 73.81 198 GLU A CA 1
ATOM 1562 C C . GLU A 1 198 ? 3.796 14.502 30.830 1.00 73.81 198 GLU A C 1
ATOM 1564 O O . GLU A 1 198 ? 4.930 14.024 30.792 1.00 73.81 198 GLU A O 1
ATOM 1569 N N . VAL A 1 199 ? 2.733 13.820 30.379 1.00 71.56 199 VAL A N 1
ATOM 1570 C CA . VAL A 1 199 ? 2.835 12.443 29.859 1.00 71.56 199 VAL A CA 1
ATOM 1571 C C . VAL A 1 199 ? 3.663 12.396 28.571 1.00 71.56 199 VAL A C 1
ATOM 1573 O O . VAL A 1 199 ? 4.447 11.466 28.380 1.00 71.56 199 VAL A O 1
ATOM 1576 N N . LEU A 1 200 ? 3.537 13.394 27.691 1.00 65.25 200 LEU A N 1
ATOM 1577 C CA . LEU A 1 200 ? 4.354 13.504 26.478 1.00 65.25 200 LEU A CA 1
ATOM 1578 C C . LEU A 1 200 ? 5.834 13.685 26.819 1.00 65.25 200 LEU A C 1
ATOM 1580 O O . LEU A 1 200 ? 6.677 12.992 26.247 1.00 65.25 200 LEU A O 1
ATOM 1584 N N . ILE A 1 201 ? 6.148 14.564 27.771 1.00 68.88 201 ILE A N 1
ATOM 1585 C CA . ILE A 1 201 ? 7.515 14.780 28.257 1.00 68.88 201 ILE A CA 1
ATOM 1586 C C . ILE A 1 201 ? 8.078 13.488 28.862 1.00 68.88 201 ILE A C 1
ATOM 1588 O O . ILE A 1 201 ? 9.203 13.107 28.529 1.00 68.88 201 ILE A O 1
ATOM 1592 N N . GLU A 1 202 ? 7.296 12.786 29.688 1.00 76.12 202 GLU A N 1
ATOM 1593 C CA . GLU A 1 202 ? 7.696 11.524 30.323 1.00 76.12 202 GLU A CA 1
ATOM 1594 C C . GLU A 1 202 ? 7.961 10.415 29.290 1.00 76.12 202 GLU A C 1
ATOM 1596 O O . GLU A 1 202 ? 8.947 9.688 29.399 1.00 76.12 202 GLU A O 1
ATOM 1601 N N . LYS A 1 203 ? 7.089 10.263 28.281 1.00 70.94 203 LYS A N 1
ATOM 1602 C CA . LYS A 1 203 ? 7.130 9.123 27.347 1.00 70.94 203 LYS A CA 1
ATOM 1603 C C . LYS A 1 203 ? 8.010 9.331 26.120 1.00 70.94 203 LYS A C 1
ATOM 1605 O O . LYS A 1 203 ? 8.567 8.357 25.619 1.00 70.94 203 LYS A O 1
ATOM 1610 N N . ILE A 1 204 ? 8.104 10.554 25.603 1.00 63.53 204 ILE A N 1
ATOM 1611 C CA . ILE A 1 204 ? 8.858 10.870 24.375 1.00 63.53 204 ILE A CA 1
ATOM 1612 C C . ILE A 1 204 ? 10.271 11.375 24.715 1.00 63.53 204 ILE A C 1
ATOM 1614 O O . ILE A 1 204 ? 11.195 11.244 23.912 1.00 63.53 204 ILE A O 1
ATOM 1618 N N . GLY A 1 205 ? 10.465 11.890 25.931 1.00 64.88 205 GLY A N 1
ATOM 1619 C CA . GLY A 1 205 ? 11.713 12.497 26.373 1.00 64.88 205 GLY A CA 1
ATOM 1620 C C . GLY A 1 205 ? 11.848 13.947 25.899 1.00 64.88 205 GLY A C 1
ATOM 1621 O O . GLY A 1 205 ? 11.508 14.309 24.770 1.00 64.88 205 GLY A O 1
ATOM 1622 N N . THR A 1 206 ? 12.405 14.794 26.765 1.00 54.19 206 THR A N 1
ATOM 1623 C CA . THR A 1 206 ? 12.552 16.246 26.552 1.00 54.19 206 THR A CA 1
ATOM 1624 C C . THR A 1 206 ? 13.307 16.612 25.273 1.00 54.19 206 THR A C 1
ATOM 1626 O O . THR A 1 206 ? 12.942 17.581 24.613 1.00 54.19 206 THR A O 1
ATOM 1629 N N . LYS A 1 207 ? 14.321 15.831 24.873 1.00 51.25 207 LYS A N 1
ATOM 1630 C CA . LYS A 1 207 ? 15.099 16.085 23.644 1.00 51.25 207 LYS A CA 1
ATOM 1631 C C . LYS A 1 207 ? 14.266 15.958 22.367 1.00 51.25 207 LYS A C 1
ATOM 1633 O O . LYS A 1 207 ? 14.409 16.783 21.472 1.00 51.25 207 LYS A O 1
ATOM 1638 N N . TRP A 1 208 ? 13.385 14.963 22.289 1.00 55.06 208 TRP A N 1
ATOM 1639 C CA . TRP A 1 208 ? 12.507 14.769 21.134 1.00 55.06 208 TRP A CA 1
ATOM 1640 C C . TRP A 1 208 ? 11.373 15.793 21.117 1.00 55.06 208 TRP A C 1
ATOM 1642 O O . TRP A 1 208 ? 11.064 16.336 20.062 1.00 55.06 208 TRP A O 1
ATOM 1652 N N . TYR A 1 209 ? 10.819 16.132 22.284 1.00 55.97 209 TYR A N 1
ATOM 1653 C CA . TYR A 1 209 ? 9.833 17.207 22.417 1.00 55.97 209 TYR A CA 1
ATOM 1654 C C . TYR A 1 209 ? 10.385 18.565 21.937 1.00 55.97 209 TYR A C 1
ATOM 1656 O O . TYR A 1 209 ? 9.745 19.256 21.146 1.00 55.97 209 TYR A O 1
ATOM 1664 N N . LEU A 1 210 ? 11.617 18.907 22.337 1.00 52.22 210 LEU A N 1
ATOM 1665 C CA . LEU A 1 210 ? 12.321 20.110 21.875 1.00 52.22 210 LEU A CA 1
ATOM 1666 C C . LEU A 1 210 ? 12.684 20.047 20.385 1.00 52.22 210 LEU A C 1
ATOM 1668 O O . LEU A 1 210 ? 12.606 21.060 19.698 1.00 52.22 210 LEU A O 1
ATOM 1672 N N . PHE A 1 211 ? 13.035 18.869 19.864 1.00 52.69 211 PHE A N 1
ATOM 1673 C CA . PHE A 1 211 ? 13.267 18.675 18.434 1.00 52.69 211 PHE A CA 1
ATOM 1674 C C . PHE A 1 211 ? 11.997 18.971 17.622 1.00 52.69 211 PHE A C 1
ATOM 1676 O O . PHE A 1 211 ? 12.058 19.785 16.707 1.00 52.69 211 PHE A O 1
ATOM 1683 N N . PHE A 1 212 ? 10.831 18.436 18.004 1.00 55.12 212 PHE A N 1
ATOM 1684 C CA . PHE A 1 212 ? 9.550 18.751 17.348 1.00 55.12 212 PHE A CA 1
ATOM 1685 C C . PHE A 1 212 ? 9.198 20.251 17.385 1.00 55.12 212 PHE A C 1
ATOM 1687 O O . PHE A 1 212 ? 8.653 20.771 16.410 1.00 55.12 212 PHE A O 1
ATOM 1694 N N . LEU A 1 213 ? 9.570 20.955 18.460 1.00 52.47 213 LEU A N 1
ATOM 1695 C CA . LEU A 1 213 ? 9.447 22.414 18.581 1.00 52.47 213 LEU A CA 1
ATOM 1696 C C . LEU A 1 213 ? 10.392 23.197 17.649 1.00 52.47 213 LEU A C 1
ATOM 1698 O O . LEU A 1 213 ? 10.066 24.319 17.274 1.00 52.47 213 LEU A O 1
ATOM 1702 N N . LEU A 1 214 ? 11.547 22.634 17.274 1.00 48.38 214 LEU A N 1
ATOM 1703 C CA . LEU A 1 214 ? 12.585 23.306 16.476 1.00 48.38 214 LEU A CA 1
ATOM 1704 C C . LEU A 1 214 ? 12.399 23.156 14.957 1.00 48.38 214 LEU A C 1
ATOM 1706 O O . LEU A 1 214 ? 12.777 24.053 14.210 1.00 48.38 214 LEU A O 1
ATOM 1710 N N . ILE A 1 215 ? 11.820 22.047 14.483 1.00 46.06 215 ILE A N 1
ATOM 1711 C CA . ILE A 1 215 ? 11.613 21.784 13.041 1.00 46.06 215 ILE A CA 1
ATOM 1712 C C . ILE A 1 215 ? 10.287 22.322 12.476 1.00 46.06 215 ILE A C 1
ATOM 1714 O O . ILE A 1 215 ? 10.051 22.203 11.274 1.00 46.06 215 ILE A O 1
ATOM 1718 N N . THR A 1 216 ? 9.428 22.949 13.287 1.00 48.12 216 THR A N 1
ATOM 1719 C CA . THR A 1 216 ? 8.191 23.592 12.805 1.00 48.12 216 THR A CA 1
ATOM 1720 C C . THR A 1 216 ? 7.971 24.953 13.471 1.00 48.12 216 THR A C 1
ATOM 1722 O O . THR A 1 216 ? 8.194 25.074 14.674 1.00 48.12 216 THR A O 1
ATOM 1725 N N . PRO A 1 217 ? 7.539 26.003 12.742 1.00 45.06 217 PRO A N 1
ATOM 1726 C CA . PRO A 1 217 ? 7.301 27.294 13.366 1.00 45.06 217 PRO A CA 1
ATOM 1727 C C . PRO A 1 217 ? 6.073 27.219 14.282 1.00 45.06 217 PRO A C 1
ATOM 1729 O O . PRO A 1 217 ? 4.948 27.091 13.808 1.00 45.06 217 PRO A O 1
ATOM 1732 N N . GLY A 1 218 ? 6.348 27.275 15.589 1.00 48.31 218 GLY A N 1
ATOM 1733 C CA . GLY A 1 218 ? 5.632 28.016 16.634 1.00 48.31 218 GLY A CA 1
ATOM 1734 C C . GLY A 1 218 ? 4.128 27.794 16.797 1.00 48.31 218 GLY A C 1
ATOM 1735 O O . GLY A 1 218 ? 3.344 28.109 15.912 1.00 48.31 218 GLY A O 1
ATOM 1736 N N . LEU A 1 219 ? 3.724 27.393 18.008 1.00 41.19 219 LEU A N 1
ATOM 1737 C CA . LEU A 1 219 ? 2.360 27.425 18.564 1.00 41.19 219 LEU A CA 1
ATOM 1738 C C . LEU A 1 219 ? 1.280 26.616 17.825 1.00 41.19 219 LEU A C 1
ATOM 1740 O O . LEU A 1 219 ? 0.592 25.854 18.483 1.00 41.19 219 LEU A O 1
ATOM 1744 N N . ALA A 1 220 ? 1.153 26.670 16.501 1.00 44.78 220 ALA A N 1
ATOM 1745 C CA . ALA A 1 220 ? 0.021 26.140 15.742 1.00 44.78 220 ALA A CA 1
ATOM 1746 C C . ALA A 1 220 ? -0.217 24.630 15.905 1.00 44.78 220 ALA A C 1
ATOM 1748 O O . ALA A 1 220 ? -1.364 24.203 15.849 1.00 44.78 220 ALA A O 1
ATOM 1749 N N . HIS A 1 221 ? 0.818 23.815 16.145 1.00 48.59 221 HIS A N 1
ATOM 1750 C CA . HIS A 1 221 ? 0.639 22.388 16.444 1.00 48.59 221 HIS A CA 1
ATOM 1751 C C . HIS A 1 221 ? 0.340 22.115 17.911 1.00 48.59 221 HIS A C 1
ATOM 1753 O O . HIS A 1 221 ? -0.407 21.185 18.171 1.00 48.59 221 HIS A O 1
ATOM 1759 N N . LEU A 1 222 ? 0.836 22.921 18.855 1.00 45.28 222 LEU A N 1
ATOM 1760 C CA . LEU A 1 222 ? 0.378 22.836 20.240 1.00 45.28 222 LEU A CA 1
ATOM 1761 C C . LEU A 1 222 ? -1.077 23.303 20.301 1.00 45.28 222 LEU A C 1
ATOM 1763 O O . LEU A 1 222 ? -1.895 22.595 20.846 1.00 45.28 222 LEU A O 1
ATOM 1767 N N . THR A 1 223 ? -1.448 24.388 19.619 1.00 45.69 223 THR A N 1
ATOM 1768 C CA . THR A 1 223 ? -2.831 24.854 19.468 1.00 45.69 223 THR A CA 1
ATOM 1769 C C . THR A 1 223 ? -3.693 23.890 18.652 1.00 45.69 223 THR A C 1
ATOM 1771 O O . THR A 1 223 ? -4.876 23.802 18.928 1.00 45.69 223 THR A O 1
ATOM 1774 N N . ALA A 1 224 ? -3.157 23.129 17.689 1.00 45.72 224 ALA A N 1
ATOM 1775 C CA . ALA A 1 224 ? -3.905 22.098 16.958 1.00 45.72 224 ALA A CA 1
ATOM 1776 C C . ALA A 1 224 ? -4.004 20.777 17.729 1.00 45.72 224 ALA A C 1
ATOM 1778 O O . ALA A 1 224 ? -5.017 20.103 17.616 1.00 45.72 224 ALA A O 1
ATOM 1779 N N . LEU A 1 225 ? -2.991 20.418 18.520 1.00 47.69 225 LEU A N 1
ATOM 1780 C CA . LEU A 1 225 ? -2.997 19.309 19.473 1.00 47.69 225 LEU A CA 1
ATOM 1781 C C . LEU A 1 225 ? -3.983 19.625 20.598 1.00 47.69 225 LEU A C 1
ATOM 1783 O O . LEU A 1 225 ? -4.860 18.822 20.876 1.00 47.69 225 LEU A O 1
ATOM 1787 N N . LEU A 1 226 ? -3.930 20.838 21.141 1.00 46.94 226 LEU A N 1
ATOM 1788 C CA . LEU A 1 226 ? -4.888 21.397 22.083 1.00 46.94 226 LEU A CA 1
ATOM 1789 C C . LEU A 1 226 ? -6.267 21.509 21.443 1.00 46.94 226 LEU A C 1
ATOM 1791 O O . LEU A 1 226 ? -7.206 21.006 22.018 1.00 46.94 226 LEU A O 1
ATOM 1795 N N . ALA A 1 227 ? -6.449 22.025 20.228 1.00 47.19 227 ALA A N 1
ATOM 1796 C CA . ALA A 1 227 ? -7.755 22.047 19.553 1.00 47.19 227 ALA A CA 1
ATOM 1797 C C . ALA A 1 227 ? -8.264 20.640 19.182 1.00 47.19 227 ALA A C 1
ATOM 1799 O O . ALA A 1 227 ? -9.470 20.437 19.039 1.00 47.19 227 ALA A O 1
ATOM 1800 N N . PHE A 1 228 ? -7.376 19.657 19.038 1.00 44.03 228 PHE A N 1
ATOM 1801 C CA . PHE A 1 228 ? -7.706 18.248 18.822 1.00 44.03 228 PHE A CA 1
ATOM 1802 C C . PHE A 1 228 ? -8.100 17.550 20.135 1.00 44.03 228 PHE A C 1
ATOM 1804 O O . PHE A 1 228 ? -9.043 16.764 20.139 1.00 44.03 228 PHE A O 1
ATOM 1811 N N . LEU A 1 229 ? -7.450 17.882 21.252 1.00 44.22 229 LEU A N 1
ATOM 1812 C CA . LEU A 1 229 ? -7.700 17.322 22.587 1.00 44.22 229 LEU A CA 1
ATOM 1813 C C . LEU A 1 229 ? -8.825 18.046 23.349 1.00 44.22 229 LEU A C 1
ATOM 1815 O O . LEU A 1 229 ? -9.572 17.414 24.087 1.00 44.22 229 LEU A O 1
ATOM 1819 N N . THR A 1 230 ? -8.995 19.349 23.121 1.00 45.72 230 THR A N 1
ATOM 1820 C CA . THR A 1 230 ? -10.039 20.227 23.693 1.00 45.72 230 THR A CA 1
ATOM 1821 C C . THR A 1 230 ? -11.253 20.383 22.765 1.00 45.72 230 THR A C 1
ATOM 1823 O O . THR A 1 230 ? -12.258 20.986 23.138 1.00 45.72 230 THR A O 1
ATOM 1826 N N . GLY A 1 231 ? -11.209 19.793 21.563 1.00 43.53 231 GLY A N 1
ATOM 1827 C CA . GLY A 1 231 ? -12.373 19.627 20.687 1.00 43.53 231 GLY A CA 1
ATOM 1828 C C . GLY A 1 231 ? -12.741 20.817 19.792 1.00 43.53 231 GLY A C 1
ATOM 1829 O O . GLY A 1 231 ? -13.816 20.789 19.195 1.00 43.53 231 GLY A O 1
ATOM 1830 N N . GLN A 1 232 ? -11.883 21.830 19.641 1.00 43.78 232 GLN A N 1
ATOM 1831 C CA . GLN A 1 232 ? -12.135 22.969 18.744 1.00 43.78 232 GLN A CA 1
ATOM 1832 C C . GLN A 1 232 ? -11.877 22.681 17.249 1.00 43.78 232 GLN A C 1
ATOM 1834 O O . GLN A 1 232 ? -12.461 23.341 16.396 1.00 43.78 232 GLN A O 1
ATOM 1839 N N . GLY A 1 233 ? -11.070 21.671 16.902 1.00 39.25 233 GLY A N 1
ATOM 1840 C CA . GLY A 1 233 ? -10.807 21.269 15.505 1.00 39.25 233 GLY A CA 1
ATOM 1841 C C . GLY A 1 233 ? -11.593 20.041 15.023 1.00 39.25 233 GLY A C 1
ATOM 1842 O O . GLY A 1 233 ? -11.482 19.643 13.865 1.00 39.25 233 GLY A O 1
ATOM 1843 N N . LEU A 1 234 ? -12.369 19.413 15.911 1.00 39.53 234 LEU A N 1
ATOM 1844 C CA . LEU A 1 234 ? -13.115 18.176 15.669 1.00 39.53 234 LEU A CA 1
ATOM 1845 C C . LEU A 1 234 ? -14.597 18.379 15.987 1.00 39.53 234 LEU A C 1
ATOM 1847 O O . LEU A 1 234 ? -15.137 17.822 16.944 1.00 39.53 234 LEU A O 1
ATOM 1851 N N . ALA A 1 235 ? -15.299 19.099 15.118 1.00 35.06 235 ALA A N 1
ATOM 1852 C CA . ALA A 1 235 ? -16.760 19.136 15.138 1.00 35.06 235 ALA A CA 1
ATOM 1853 C C . ALA A 1 235 ? -17.425 17.754 14.881 1.00 35.06 235 ALA A C 1
ATOM 1855 O O . ALA A 1 235 ? -18.646 17.679 14.867 1.00 35.06 235 ALA A O 1
ATOM 1856 N N . GLY A 1 236 ? -16.664 16.656 14.725 1.00 35.12 236 GLY A N 1
ATOM 1857 C CA . GLY A 1 236 ? -17.197 15.340 14.340 1.00 35.12 236 GLY A CA 1
ATOM 1858 C C . GLY A 1 236 ? -16.639 14.098 15.049 1.00 35.12 236 GLY A C 1
ATOM 1859 O O . GLY A 1 236 ? -16.906 12.999 14.572 1.00 35.12 236 GLY A O 1
ATOM 1860 N N . ARG A 1 237 ? -15.868 14.201 16.146 1.00 41.91 237 ARG A N 1
ATOM 1861 C CA . ARG A 1 237 ? -15.436 13.006 16.905 1.00 41.91 237 ARG A CA 1
ATOM 1862 C C . ARG A 1 237 ? -15.872 13.057 18.373 1.00 41.91 237 ARG A C 1
ATOM 1864 O O . ARG A 1 237 ? -15.373 13.855 19.160 1.00 41.91 237 ARG A O 1
ATOM 1871 N N . GLU A 1 238 ? -16.850 12.220 18.716 1.00 47.09 238 GLU A N 1
ATOM 1872 C CA . GLU A 1 238 ? -17.477 12.141 20.047 1.00 47.09 238 GLU A CA 1
ATOM 1873 C C . GLU A 1 238 ? -16.615 11.439 21.114 1.00 47.09 238 GLU A C 1
ATOM 1875 O O . GLU A 1 238 ? -16.831 11.632 22.310 1.00 47.09 238 GLU A O 1
ATOM 1880 N N . ASP A 1 239 ? -15.607 10.668 20.702 1.00 50.69 239 ASP A N 1
ATOM 1881 C CA . ASP A 1 239 ? -14.742 9.859 21.570 1.00 50.69 239 ASP A CA 1
ATOM 1882 C C . ASP A 1 239 ? -13.895 10.702 22.541 1.00 50.69 239 ASP A C 1
ATOM 1884 O O . ASP A 1 239 ? -13.818 10.374 23.725 1.00 50.69 239 ASP A O 1
ATOM 1888 N N . ILE A 1 240 ? -13.330 11.828 22.100 1.00 49.06 240 ILE A N 1
ATOM 1889 C CA . ILE A 1 240 ? -12.520 12.717 22.957 1.00 49.06 240 ILE A CA 1
ATOM 1890 C C . ILE A 1 240 ? -13.401 13.534 23.917 1.00 49.06 240 ILE A C 1
ATOM 1892 O O . ILE A 1 240 ? -13.061 13.687 25.090 1.00 49.06 240 ILE A O 1
ATOM 1896 N N . LYS A 1 241 ? -14.591 13.973 23.475 1.00 51.75 241 LYS A N 1
ATOM 1897 C CA . LYS A 1 241 ? -15.575 14.658 24.342 1.00 51.75 241 LYS A CA 1
ATOM 1898 C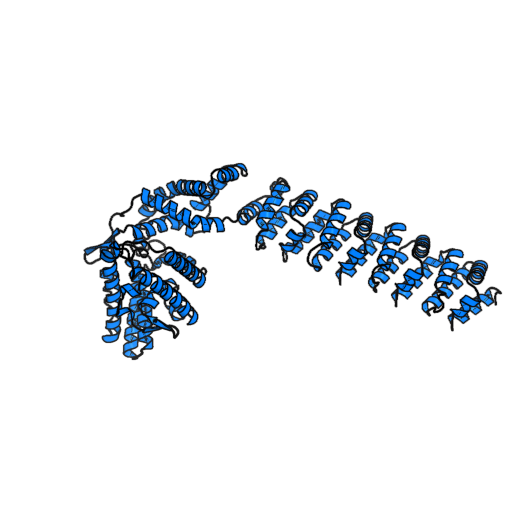 C . LYS A 1 241 ? -16.065 13.768 25.493 1.00 51.75 241 LYS A C 1
ATOM 1900 O O . LYS A 1 241 ? -16.527 14.281 26.508 1.00 51.75 241 LYS A O 1
ATOM 1905 N N . SER A 1 242 ? -15.951 12.447 25.347 1.00 59.78 242 SER A N 1
ATOM 1906 C CA . SER A 1 242 ? -16.343 11.466 26.361 1.00 59.78 242 SER A CA 1
ATOM 1907 C C . SER A 1 242 ? -15.269 11.189 27.426 1.00 59.78 242 SER A C 1
ATOM 1909 O O . SER A 1 242 ? -15.548 10.493 28.401 1.00 59.78 242 SER A O 1
ATOM 1911 N N . LEU A 1 243 ? -14.046 11.725 27.292 1.00 63.66 243 LEU A N 1
ATOM 1912 C CA . LEU A 1 243 ? -12.934 11.391 28.192 1.00 63.66 243 LEU A CA 1
ATOM 1913 C C . LEU A 1 243 ? -13.175 11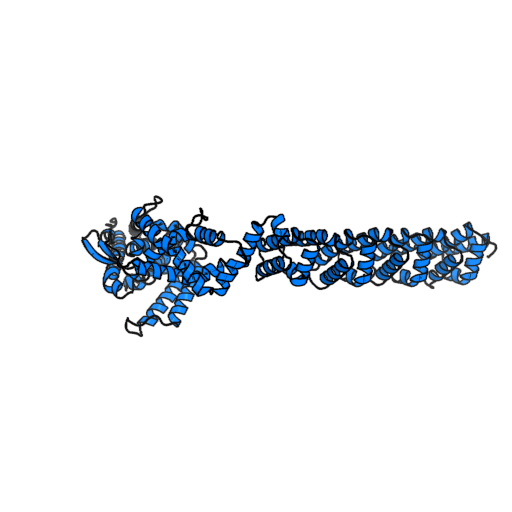.812 29.657 1.00 63.66 243 LEU A C 1
ATOM 1915 O O . LEU A 1 243 ? -12.983 10.964 30.532 1.00 63.66 243 LEU A O 1
ATOM 1919 N N . PRO A 1 244 ? -13.656 13.039 29.959 1.00 67.12 244 PRO A N 1
ATOM 1920 C CA . PRO A 1 244 ? -14.008 13.415 31.331 1.00 67.12 244 PRO A CA 1
ATOM 1921 C C . PRO A 1 244 ? -15.095 12.507 31.917 1.00 67.12 244 PRO A C 1
ATOM 1923 O O . PRO A 1 244 ? -14.981 12.058 33.055 1.00 67.12 244 PRO A O 1
ATOM 1926 N N . PHE A 1 245 ? -16.102 12.148 31.112 1.00 69.69 245 PHE A N 1
ATOM 1927 C CA . PHE A 1 245 ? -17.149 11.207 31.516 1.00 69.69 245 PHE A CA 1
ATOM 1928 C C . PHE A 1 245 ? -16.600 9.829 31.833 1.00 69.69 245 PHE A C 1
ATOM 1930 O O . PHE A 1 245 ? -16.981 9.234 32.834 1.00 69.69 245 PHE A O 1
ATOM 1937 N N . LYS A 1 246 ? -15.681 9.325 31.010 1.00 72.31 246 LYS A N 1
ATOM 1938 C CA . LYS A 1 246 ? -15.039 8.037 31.245 1.00 72.31 246 LYS A CA 1
ATOM 1939 C C . LYS A 1 246 ? -14.221 8.039 32.533 1.00 72.31 246 LYS A C 1
ATOM 1941 O O . LYS A 1 246 ? -14.244 7.046 33.252 1.00 72.31 246 LYS A O 1
ATOM 1946 N N . ILE A 1 247 ? -13.522 9.135 32.830 1.00 74.69 247 ILE A N 1
ATOM 1947 C CA . ILE A 1 247 ? -12.772 9.282 34.083 1.00 74.69 247 ILE A CA 1
ATOM 1948 C C . ILE A 1 247 ? -13.732 9.202 35.255 1.00 74.69 247 ILE A C 1
ATOM 1950 O O . ILE A 1 247 ? -13.523 8.390 36.139 1.00 74.69 247 ILE A O 1
ATOM 1954 N N . VAL A 1 248 ? -14.813 9.969 35.232 1.00 74.81 248 VAL A N 1
ATOM 1955 C CA . VAL A 1 248 ? -15.816 9.984 36.306 1.00 74.81 248 VAL A CA 1
ATOM 1956 C C . VAL A 1 248 ? -16.476 8.634 36.466 1.00 74.81 248 VAL A C 1
ATOM 1958 O O . VAL A 1 248 ? -16.545 8.125 37.575 1.00 74.81 248 VAL A O 1
ATOM 1961 N N . HIS A 1 249 ? -16.868 8.019 35.355 1.00 80.06 249 HIS A N 1
ATOM 1962 C CA . HIS A 1 249 ? -17.375 6.660 35.320 1.00 80.06 249 HIS A CA 1
ATOM 1963 C C . HIS A 1 249 ? -16.399 5.693 36.002 1.00 80.06 249 HIS A C 1
ATOM 1965 O O . HIS A 1 249 ? -16.783 4.987 36.928 1.00 80.06 249 HIS A O 1
ATOM 1971 N N . ASP A 1 250 ? -15.125 5.671 35.596 1.00 80.50 250 ASP A N 1
ATOM 1972 C CA . ASP A 1 250 ? -14.117 4.773 36.168 1.00 80.50 250 ASP A CA 1
ATOM 1973 C C . ASP A 1 250 ? -13.777 5.121 37.636 1.00 80.50 250 ASP A C 1
ATOM 1975 O O . ASP A 1 250 ? -13.484 4.220 38.426 1.00 80.50 250 ASP A O 1
ATOM 1979 N N . MET A 1 251 ? -13.847 6.399 38.015 1.00 82.25 251 MET A N 1
ATOM 1980 C CA . MET A 1 251 ? -13.594 6.908 39.366 1.00 82.25 251 MET A CA 1
ATOM 1981 C C . MET A 1 251 ? -14.727 6.560 40.328 1.00 82.25 251 MET A C 1
ATOM 1983 O O . MET A 1 251 ? -14.462 5.949 41.360 1.00 82.25 251 MET A O 1
ATOM 1987 N N . ASP A 1 252 ? -15.975 6.867 39.977 1.00 83.94 252 ASP A N 1
ATOM 1988 C CA . ASP A 1 252 ? -17.159 6.452 40.732 1.00 83.94 252 ASP A CA 1
ATOM 1989 C C . ASP A 1 252 ? -17.161 4.928 40.862 1.00 83.94 252 ASP A C 1
ATOM 1991 O O . ASP A 1 252 ? -17.315 4.385 41.954 1.00 83.94 252 ASP A O 1
ATOM 1995 N N . ASN A 1 253 ? -16.866 4.219 39.770 1.00 84.81 253 ASN A N 1
ATOM 1996 C CA . ASN A 1 253 ? -16.781 2.766 39.783 1.00 84.81 253 ASN A CA 1
ATOM 1997 C C . ASN A 1 253 ? -15.754 2.229 40.786 1.00 84.81 253 ASN A C 1
ATOM 1999 O O . ASN A 1 253 ? -16.001 1.187 41.394 1.00 84.81 253 ASN A O 1
ATOM 2003 N N . LYS A 1 254 ? -14.614 2.909 40.939 1.00 84.31 254 LYS A N 1
ATOM 2004 C CA . LYS A 1 254 ? -13.500 2.491 41.797 1.00 84.31 254 LYS A CA 1
ATOM 2005 C C . LYS A 1 254 ? -13.677 2.879 43.258 1.00 84.31 254 LYS A C 1
ATOM 2007 O O . LYS A 1 254 ? -13.375 2.071 44.131 1.00 84.31 254 LYS A O 1
ATOM 2012 N N . TYR A 1 255 ? -14.082 4.117 43.504 1.00 85.25 255 TYR A N 1
ATOM 2013 C CA . TYR A 1 255 ? -14.123 4.716 44.839 1.00 85.25 255 TYR A CA 1
ATOM 2014 C C . TYR A 1 255 ? -15.507 4.657 45.477 1.00 85.25 255 TYR A C 1
ATOM 2016 O O . TYR A 1 255 ? -15.636 4.944 46.661 1.00 85.25 255 TYR A O 1
ATOM 2024 N N . GLY A 1 256 ? -16.510 4.239 44.709 1.00 86.81 256 GLY A N 1
ATOM 2025 C CA . GLY A 1 256 ? -17.873 4.096 45.172 1.00 86.81 256 GLY A CA 1
ATOM 2026 C C . GLY A 1 256 ? -18.588 5.432 45.343 1.00 86.81 256 GLY A C 1
ATOM 2027 O O . GLY A 1 256 ? -18.002 6.518 45.274 1.00 86.81 256 GLY A O 1
ATOM 2028 N N . ARG A 1 257 ? -19.897 5.339 45.555 1.00 86.75 257 ARG A N 1
ATOM 2029 C CA . ARG A 1 257 ? -20.756 6.467 45.918 1.00 86.75 257 ARG A CA 1
ATOM 2030 C C . ARG A 1 257 ? -21.852 5.981 46.842 1.00 86.75 257 ARG A C 1
ATOM 2032 O O . ARG A 1 257 ? -22.382 4.885 46.649 1.00 86.75 257 ARG A O 1
ATOM 2039 N N . ARG A 1 258 ? -22.224 6.808 47.815 1.00 88.50 258 ARG A N 1
ATOM 2040 C CA . ARG A 1 258 ? -23.404 6.542 48.634 1.00 88.50 258 ARG A CA 1
ATOM 2041 C C . ARG A 1 258 ? -24.662 6.760 47.802 1.00 88.50 258 ARG A C 1
ATOM 2043 O O . ARG A 1 258 ? -24.804 7.793 47.146 1.00 88.50 258 ARG A O 1
ATOM 2050 N N . VAL A 1 259 ? -25.534 5.763 47.805 1.00 89.44 259 VAL A N 1
ATOM 2051 C CA . VAL A 1 259 ? -26.774 5.718 47.033 1.00 89.44 259 VAL A CA 1
ATOM 2052 C C . VAL A 1 259 ? -27.935 5.291 47.924 1.00 89.44 259 VAL A C 1
ATOM 2054 O O . VAL A 1 259 ? -27.712 4.614 48.929 1.00 89.44 259 VAL A O 1
ATOM 2057 N N . ALA A 1 260 ? -29.160 5.636 47.529 1.00 89.88 260 ALA A N 1
ATOM 2058 C CA . ALA A 1 260 ? -30.378 5.119 48.143 1.00 89.88 260 ALA A CA 1
ATOM 2059 C C . ALA A 1 260 ? -31.377 4.611 47.095 1.00 89.88 260 ALA A C 1
ATOM 2061 O O . ALA A 1 260 ? -31.410 5.108 45.966 1.00 89.88 260 ALA A O 1
ATOM 2062 N N . ASN A 1 261 ? -32.199 3.625 47.457 1.00 89.75 261 ASN A N 1
ATOM 2063 C CA . ASN A 1 261 ? -33.300 3.137 46.617 1.00 89.75 261 ASN A CA 1
ATOM 2064 C C . ASN A 1 261 ? -34.652 3.745 47.034 1.00 89.75 261 ASN A C 1
ATOM 2066 O O . ASN A 1 261 ? -34.759 4.479 48.017 1.00 89.75 261 ASN A O 1
ATOM 2070 N N . LYS A 1 262 ? -35.723 3.392 46.314 1.00 86.94 262 LYS A N 1
ATOM 2071 C CA . LYS A 1 262 ? -37.089 3.868 46.604 1.00 86.94 262 LYS A CA 1
ATOM 2072 C C . LYS A 1 262 ? -37.659 3.371 47.938 1.00 86.94 262 LYS A C 1
ATOM 2074 O O . LYS A 1 262 ? -38.660 3.914 48.394 1.00 86.94 262 LYS A O 1
ATOM 2079 N N . LYS A 1 263 ? -37.052 2.352 48.555 1.00 89.19 263 LYS A N 1
ATOM 2080 C CA . LYS A 1 263 ? -37.417 1.856 49.894 1.00 89.19 263 LYS A CA 1
ATOM 2081 C C . LYS A 1 263 ? -36.731 2.628 51.019 1.00 89.19 263 LYS A C 1
ATOM 2083 O O . LYS A 1 263 ? -37.050 2.391 52.178 1.00 89.19 263 LYS A O 1
ATOM 2088 N N . GLY A 1 264 ? -35.816 3.540 50.684 1.00 88.88 264 GLY A N 1
ATOM 2089 C CA . GLY A 1 264 ? -34.994 4.259 51.652 1.00 88.88 264 GLY A CA 1
ATOM 2090 C C . GLY A 1 264 ? -33.782 3.463 52.138 1.00 88.88 264 GLY A C 1
ATOM 2091 O O . GLY A 1 264 ? -33.115 3.909 53.066 1.00 88.88 264 GLY A O 1
ATOM 2092 N N . ASP A 1 265 ? -33.468 2.308 51.534 1.00 91.94 265 ASP A N 1
ATOM 2093 C CA . ASP A 1 265 ? -32.224 1.608 51.853 1.00 91.94 265 ASP A CA 1
ATOM 2094 C C . ASP A 1 265 ? -31.049 2.419 51.315 1.00 91.94 265 ASP A C 1
ATOM 2096 O O . ASP A 1 265 ? -31.021 2.737 50.126 1.00 91.94 265 ASP A O 1
ATOM 2100 N N . GLU A 1 266 ? -30.043 2.661 52.152 1.00 92.31 266 GLU A N 1
ATOM 2101 C CA . GLU A 1 266 ? -28.809 3.343 51.767 1.00 92.31 266 GLU A CA 1
ATOM 2102 C C . GLU A 1 266 ? -27.616 2.384 51.768 1.00 92.31 266 GLU A C 1
ATOM 2104 O O . GLU A 1 266 ? -27.514 1.486 52.611 1.00 92.31 266 GLU A O 1
ATOM 2109 N N . TRP A 1 267 ? -26.704 2.547 50.809 1.00 92.44 267 TRP A N 1
ATOM 2110 C CA . TRP A 1 267 ? -25.458 1.779 50.751 1.00 92.44 267 TRP A CA 1
ATOM 2111 C C . TRP A 1 267 ? -24.400 2.463 49.890 1.00 92.44 267 TRP A C 1
ATOM 2113 O O . TRP A 1 267 ? -24.666 3.453 49.215 1.00 92.44 267 TRP A O 1
ATOM 2123 N N . GLU A 1 268 ? -23.187 1.917 49.889 1.00 90.69 268 GLU A N 1
ATOM 2124 C CA . GLU A 1 268 ? -22.127 2.351 48.981 1.00 90.69 268 GLU A CA 1
ATOM 2125 C C . GLU A 1 268 ? -22.116 1.474 47.723 1.00 90.69 268 GLU A C 1
ATOM 2127 O O . GLU A 1 268 ? -21.831 0.271 47.787 1.00 90.69 268 GLU A O 1
ATOM 2132 N N . ALA A 1 269 ? -22.473 2.051 46.578 1.00 88.88 269 ALA A N 1
ATOM 2133 C CA . ALA A 1 269 ? -22.450 1.368 45.292 1.00 88.88 269 ALA A CA 1
ATOM 2134 C C . ALA A 1 269 ? -21.104 1.565 44.599 1.00 88.88 269 ALA A C 1
ATOM 2136 O O . ALA A 1 269 ? -20.592 2.680 44.543 1.00 88.88 269 ALA A O 1
ATOM 2137 N N . TYR A 1 270 ? -20.571 0.490 44.016 1.00 89.25 270 TYR A N 1
ATOM 2138 C CA . TYR A 1 270 ? -19.383 0.525 43.165 1.00 89.25 270 TYR A CA 1
ATOM 2139 C C . TYR A 1 270 ? -19.719 0.076 41.747 1.00 89.25 270 TYR A C 1
ATOM 2141 O O . TYR A 1 270 ? -20.850 -0.283 41.408 1.00 89.25 270 TYR A O 1
ATOM 2149 N N . GLY A 1 271 ? -18.705 0.125 40.897 1.00 82.00 271 GLY A N 1
ATOM 2150 C CA . GLY A 1 271 ? -18.842 -0.084 39.475 1.00 82.00 271 GLY A CA 1
ATOM 2151 C C . GLY A 1 271 ? -18.752 -1.505 38.987 1.00 82.00 271 GLY A C 1
ATOM 2152 O O . GLY A 1 271 ? -18.400 -2.452 39.694 1.00 82.00 271 GLY A O 1
ATOM 2153 N N . ASP A 1 272 ? -18.960 -1.633 37.685 1.00 72.62 272 ASP A N 1
ATOM 2154 C CA . ASP A 1 272 ? -18.902 -2.894 36.978 1.00 72.62 272 ASP A CA 1
ATOM 2155 C C . ASP A 1 272 ? -17.515 -3.574 37.102 1.00 72.62 272 ASP A C 1
ATOM 2157 O O . ASP A 1 272 ? -17.452 -4.769 37.412 1.00 72.62 272 ASP A O 1
ATOM 2161 N N . LYS A 1 273 ? -16.403 -2.849 36.965 1.00 73.69 273 LYS A N 1
ATOM 2162 C CA . LYS A 1 273 ? -15.039 -3.390 37.147 1.00 73.69 273 LYS A CA 1
ATOM 2163 C C . LYS A 1 273 ? -14.709 -3.757 38.598 1.00 73.69 273 LYS A C 1
ATOM 2165 O O . LYS A 1 273 ? -13.785 -4.533 38.828 1.00 73.69 273 LYS A O 1
ATOM 2170 N N . PHE A 1 274 ? -15.475 -3.244 39.559 1.00 77.69 274 PHE A N 1
ATOM 2171 C CA . PHE A 1 274 ? -15.244 -3.414 40.995 1.00 77.69 274 PHE A CA 1
ATOM 2172 C C . PHE A 1 274 ? -16.289 -4.300 41.665 1.00 77.69 274 PHE A C 1
ATOM 2174 O O . PHE A 1 274 ? -16.290 -4.409 42.883 1.00 77.69 274 PHE A O 1
ATOM 2181 N N . LEU A 1 275 ? -17.123 -5.016 40.895 1.00 68.88 275 LEU A N 1
ATOM 2182 C CA . LEU A 1 275 ? -18.188 -5.856 41.454 1.00 68.88 275 LEU A CA 1
ATOM 2183 C C . LEU A 1 275 ? -17.686 -6.806 42.562 1.00 68.88 275 LEU A C 1
ATOM 2185 O O . LEU A 1 275 ? -18.383 -7.099 43.532 1.00 68.88 275 LEU A O 1
ATOM 2189 N N . LEU A 1 276 ? -16.480 -7.329 42.373 1.00 70.88 276 LEU A N 1
ATOM 2190 C CA . LEU A 1 276 ? -15.876 -8.320 43.246 1.00 70.88 276 LEU A CA 1
ATOM 2191 C C . LEU A 1 276 ? -14.812 -7.757 44.188 1.00 70.88 276 LEU A C 1
ATOM 2193 O O . LEU A 1 276 ? -14.094 -8.548 44.813 1.00 70.88 276 LEU A O 1
ATOM 2197 N N . SER A 1 277 ? -14.693 -6.430 44.277 1.00 77.75 277 SER A N 1
ATOM 2198 C CA . SER A 1 277 ? -13.935 -5.816 45.362 1.00 77.75 277 SER A CA 1
ATOM 2199 C C . SER A 1 277 ? -14.548 -6.237 46.697 1.00 77.75 277 SER A C 1
ATOM 2201 O O . SER A 1 277 ? -15.718 -6.629 46.772 1.00 77.75 277 SER A O 1
ATOM 2203 N N . LYS A 1 278 ? -13.741 -6.224 47.757 1.00 78.88 278 LYS A N 1
ATOM 2204 C CA . LYS A 1 278 ? -14.211 -6.635 49.083 1.00 78.88 278 LYS A CA 1
ATOM 2205 C C . LYS A 1 278 ? -15.395 -5.761 49.506 1.00 78.88 278 LYS A C 1
ATOM 2207 O O . LYS A 1 278 ? -16.412 -6.272 49.959 1.00 78.88 278 LYS A O 1
ATOM 2212 N N . GLU A 1 279 ? -15.252 -4.470 49.264 1.00 82.88 279 GLU A N 1
ATOM 2213 C CA . GLU A 1 279 ? -16.196 -3.420 49.603 1.00 82.88 279 GLU A CA 1
ATOM 2214 C C . GLU A 1 279 ? -17.523 -3.619 48.853 1.00 82.88 279 GLU A C 1
ATOM 2216 O O . GLU A 1 279 ? -18.601 -3.613 49.447 1.00 82.88 279 GLU A O 1
ATOM 2221 N N . ASN A 1 280 ? -17.464 -3.918 47.550 1.00 82.81 280 ASN A N 1
ATOM 2222 C CA . ASN A 1 280 ? -18.668 -4.130 46.758 1.00 82.81 280 ASN A CA 1
ATOM 2223 C C . ASN A 1 280 ? -19.366 -5.461 47.080 1.00 82.81 280 ASN A C 1
ATOM 2225 O O . ASN A 1 280 ? -20.592 -5.529 47.016 1.00 82.81 280 ASN A O 1
ATOM 2229 N N . LEU A 1 281 ? -18.614 -6.508 47.447 1.00 82.31 281 LEU A N 1
ATOM 2230 C CA . LEU A 1 281 ? -19.168 -7.799 47.877 1.00 82.31 281 LEU A CA 1
ATOM 2231 C C . LEU A 1 281 ? -19.994 -7.694 49.164 1.00 82.31 281 LEU A C 1
ATOM 2233 O O . LEU A 1 281 ? -20.949 -8.453 49.328 1.00 82.31 281 LEU A O 1
ATOM 2237 N N . GLU A 1 282 ? -19.621 -6.779 50.057 1.00 83.19 282 GLU A N 1
ATOM 2238 C CA . GLU A 1 282 ? -20.297 -6.538 51.336 1.00 83.19 282 GLU A CA 1
ATOM 2239 C C . GLU A 1 282 ? -21.467 -5.542 51.196 1.00 83.19 282 GLU A C 1
ATOM 2241 O O . GLU A 1 282 ? -22.419 -5.609 51.971 1.00 83.19 282 GLU A O 1
ATOM 2246 N N . SER A 1 283 ? -21.445 -4.673 50.177 1.00 87.25 283 SER A N 1
ATOM 2247 C CA . SER A 1 283 ? -22.421 -3.589 50.000 1.00 87.25 283 SER A CA 1
ATOM 2248 C C . SER A 1 283 ? -23.351 -3.768 48.784 1.00 87.25 283 SER A C 1
ATOM 2250 O O . SER A 1 283 ? -24.511 -4.166 48.927 1.00 87.25 283 SER A O 1
ATOM 2252 N N . ASN A 1 284 ? -22.876 -3.480 47.568 1.00 88.19 284 ASN A N 1
ATOM 2253 C CA . ASN A 1 284 ? -23.717 -3.411 46.366 1.00 88.19 284 ASN A CA 1
ATOM 2254 C C . ASN A 1 284 ? -24.107 -4.800 45.830 1.00 88.19 284 ASN A C 1
ATOM 2256 O O . ASN A 1 284 ? -25.240 -5.027 45.417 1.00 88.19 284 ASN A O 1
ATOM 2260 N N . TYR A 1 285 ? -23.170 -5.754 45.832 1.00 86.81 285 TYR A N 1
ATOM 2261 C CA . TYR A 1 285 ? -23.324 -7.061 45.185 1.00 86.81 285 TYR A CA 1
ATOM 2262 C C . TYR A 1 285 ? -24.564 -7.842 45.648 1.00 86.81 285 TYR A C 1
ATOM 2264 O O . TYR A 1 285 ? -25.309 -8.303 44.780 1.00 86.81 285 TYR A O 1
ATOM 2272 N N . PRO A 1 286 ? -24.861 -7.975 46.961 1.00 88.75 286 PRO A N 1
ATOM 2273 C CA . PRO A 1 286 ? -26.060 -8.682 47.411 1.00 88.75 286 PRO A CA 1
ATOM 2274 C C . PRO A 1 286 ? -27.357 -8.060 46.878 1.00 88.75 286 PRO A C 1
ATOM 2276 O O . PRO A 1 286 ? -28.319 -8.782 46.617 1.00 88.75 286 PRO A O 1
ATOM 2279 N N . ARG A 1 287 ? -27.376 -6.738 46.668 1.00 91.12 287 ARG A N 1
ATOM 2280 C CA . ARG A 1 287 ? -28.539 -6.001 46.154 1.00 91.12 287 ARG A CA 1
ATOM 2281 C C . ARG A 1 287 ? -28.756 -6.273 44.672 1.00 91.12 287 ARG A C 1
ATOM 2283 O O . ARG A 1 287 ? -29.874 -6.607 44.289 1.00 91.12 287 ARG A O 1
ATOM 2290 N N . VAL A 1 288 ? -27.683 -6.263 43.877 1.00 90.25 288 VAL A N 1
ATOM 2291 C CA . VAL A 1 288 ? -27.730 -6.663 42.459 1.00 90.25 288 VAL A CA 1
ATOM 2292 C C . VAL A 1 288 ? -28.243 -8.094 42.319 1.00 90.25 288 VAL A C 1
ATOM 2294 O O . VAL A 1 288 ? -29.164 -8.364 41.551 1.00 90.25 288 VAL A O 1
ATOM 2297 N N . VAL A 1 289 ? -27.685 -9.017 43.110 1.00 88.56 289 VAL A N 1
ATOM 2298 C CA . VAL A 1 289 ? -28.112 -10.423 43.138 1.00 88.56 289 VAL A CA 1
ATOM 2299 C C . VAL A 1 289 ? -29.597 -10.535 43.466 1.00 88.56 289 VAL A C 1
ATOM 2301 O O . VAL A 1 289 ? -30.310 -11.299 42.818 1.00 88.56 289 VAL A O 1
ATOM 2304 N N . ASN A 1 290 ? -30.067 -9.792 44.469 1.00 91.00 290 ASN A N 1
ATOM 2305 C CA . ASN A 1 290 ? -31.467 -9.812 44.869 1.00 91.00 290 ASN A CA 1
ATOM 2306 C C . ASN A 1 290 ? -32.386 -9.272 43.762 1.00 91.00 290 ASN A C 1
ATOM 2308 O O . ASN A 1 290 ? -33.381 -9.914 43.436 1.00 91.00 290 ASN A O 1
ATOM 2312 N N . ALA A 1 291 ? -32.026 -8.153 43.129 1.00 92.62 291 ALA A N 1
ATOM 2313 C CA . ALA A 1 291 ? -32.806 -7.555 42.048 1.00 92.62 291 ALA A CA 1
ATOM 2314 C C . ALA A 1 291 ? -32.944 -8.495 40.839 1.00 92.62 291 ALA A C 1
ATOM 2316 O O . ALA A 1 291 ? -34.060 -8.747 40.384 1.00 92.62 291 ALA A O 1
ATOM 2317 N N . VAL A 1 292 ? -31.841 -9.102 40.385 1.00 91.75 292 VAL A N 1
ATOM 2318 C CA . VAL A 1 292 ? -31.850 -10.083 39.282 1.00 91.75 292 VAL A CA 1
ATOM 2319 C C . VAL A 1 292 ? -32.650 -11.336 39.663 1.00 91.75 292 VAL A C 1
ATOM 2321 O O . VAL A 1 292 ? -33.418 -11.865 38.860 1.00 91.75 292 VAL A O 1
ATOM 2324 N N . LYS A 1 293 ? -32.533 -11.817 40.910 1.00 90.50 293 LYS A N 1
ATOM 2325 C CA . LYS A 1 293 ? -33.343 -12.949 41.394 1.00 90.50 293 LYS A CA 1
ATOM 2326 C C . LYS A 1 293 ? -34.834 -12.635 41.378 1.00 90.50 293 LYS A C 1
ATOM 2328 O O . LYS A 1 293 ? -35.613 -13.492 40.968 1.00 90.50 293 LYS A O 1
ATOM 2333 N N . ILE A 1 294 ? -35.228 -11.439 41.810 1.00 93.50 294 ILE A N 1
ATOM 2334 C CA . ILE A 1 294 ? -36.627 -11.005 41.792 1.00 93.50 294 ILE A CA 1
ATOM 2335 C C . ILE A 1 294 ? -37.124 -10.901 40.348 1.00 93.50 294 ILE A C 1
ATOM 2337 O O . ILE A 1 294 ? -38.160 -11.488 40.062 1.00 93.50 294 ILE A O 1
ATOM 2341 N N . SER A 1 295 ? -36.363 -10.280 39.439 1.00 94.44 295 SER A N 1
ATOM 2342 C CA . SER A 1 295 ? -36.689 -10.205 38.002 1.00 94.44 295 SER A CA 1
ATOM 2343 C C . SER A 1 295 ? -36.964 -11.595 37.417 1.00 94.44 295 SER A C 1
ATOM 2345 O O . SER A 1 295 ? -38.044 -11.879 36.896 1.00 94.44 295 SER A O 1
ATOM 2347 N N . LYS A 1 296 ? -36.037 -12.537 37.611 1.00 92.44 296 LYS A N 1
ATOM 2348 C CA . LYS A 1 296 ? -36.207 -13.931 37.179 1.00 92.44 296 LYS A CA 1
ATOM 2349 C C . LYS A 1 296 ? -37.440 -14.599 37.808 1.00 92.44 296 LYS A C 1
ATOM 2351 O O . LYS A 1 296 ? -38.146 -15.351 37.138 1.00 92.44 296 LYS A O 1
ATOM 2356 N N . ASN A 1 297 ? -37.704 -14.364 39.092 1.00 90.88 297 ASN A N 1
ATOM 2357 C CA . ASN A 1 297 ? -38.846 -14.962 39.786 1.00 90.88 297 ASN A CA 1
ATOM 2358 C C . ASN A 1 297 ? -40.187 -14.380 39.315 1.00 90.88 297 ASN A C 1
ATOM 2360 O O . ASN A 1 297 ? -41.161 -15.126 39.234 1.00 90.88 297 ASN A O 1
ATOM 2364 N N . GLU A 1 298 ? -40.246 -13.094 38.959 1.00 92.44 298 GLU A N 1
ATOM 2365 C CA . GLU A 1 298 ? -41.426 -12.488 38.328 1.00 92.44 298 GLU A CA 1
ATOM 2366 C C . GLU A 1 298 ? -41.730 -13.147 36.977 1.00 92.44 298 GLU A C 1
ATOM 2368 O O . GLU A 1 298 ? -42.895 -13.400 36.661 1.00 92.44 298 GLU A O 1
ATOM 2373 N N . LEU A 1 299 ? -40.697 -13.542 36.226 1.00 91.81 299 LEU A N 1
ATOM 2374 C CA . LEU A 1 299 ? -40.867 -14.300 34.988 1.00 91.81 299 LEU A CA 1
ATOM 2375 C C . LEU A 1 299 ? -41.410 -15.717 35.232 1.00 91.81 299 LEU A C 1
ATOM 2377 O O . LEU A 1 299 ? -42.340 -16.152 34.554 1.00 91.81 299 LEU A O 1
ATOM 2381 N N . ILE A 1 300 ? -40.876 -16.431 36.230 1.00 89.62 300 ILE A N 1
ATOM 2382 C CA . ILE A 1 300 ? -41.375 -17.760 36.639 1.00 89.62 300 ILE A CA 1
ATOM 2383 C C . ILE A 1 300 ? -42.837 -17.671 37.097 1.00 89.62 300 ILE A C 1
ATOM 2385 O O . ILE A 1 300 ? -43.665 -18.525 36.767 1.00 89.62 300 ILE A O 1
ATOM 2389 N N . HIS A 1 301 ? -43.177 -16.627 37.851 1.00 89.25 301 HIS A N 1
ATOM 2390 C CA . HIS A 1 301 ? -44.547 -16.363 38.279 1.00 89.25 301 HIS A CA 1
ATOM 2391 C C . HIS A 1 301 ? -45.459 -16.075 37.082 1.00 89.25 301 HIS A C 1
ATOM 2393 O O . HIS A 1 301 ? -46.530 -16.667 36.982 1.00 89.25 301 HIS A O 1
ATOM 2399 N N . SER A 1 302 ? -45.006 -15.272 36.119 1.00 89.50 302 SER A N 1
ATOM 2400 C CA . SER A 1 302 ? -45.746 -14.998 34.878 1.00 89.50 302 SER A CA 1
ATOM 2401 C C . SER A 1 302 ? -46.011 -16.284 34.082 1.00 89.50 302 SER A C 1
ATOM 2403 O O . SER A 1 302 ? -47.147 -16.544 33.680 1.00 89.50 302 SER A O 1
ATOM 2405 N N . ALA A 1 303 ? -45.001 -17.153 33.956 1.00 88.50 303 ALA A N 1
ATOM 2406 C CA . ALA A 1 303 ? -45.110 -18.459 33.301 1.00 88.50 303 ALA A CA 1
ATOM 2407 C C . ALA A 1 303 ? -46.031 -19.449 34.039 1.00 88.50 303 ALA A C 1
ATOM 2409 O O . ALA A 1 303 ? -46.601 -20.342 33.419 1.00 88.50 303 ALA A O 1
ATOM 2410 N N . SER A 1 304 ? -46.179 -19.331 35.362 1.00 88.50 304 SER A N 1
ATOM 2411 C CA . SER A 1 304 ? -46.950 -20.286 36.176 1.00 88.50 304 SER A CA 1
ATOM 2412 C C . SER A 1 304 ? -48.365 -19.814 36.494 1.00 88.50 304 SER A C 1
ATOM 2414 O O . SER A 1 304 ? -49.283 -20.633 36.487 1.00 88.50 304 SER A O 1
ATOM 2416 N N . LYS A 1 305 ? -48.591 -18.516 36.707 1.00 86.06 305 LYS A N 1
ATOM 2417 C CA . LYS A 1 305 ? -49.895 -17.941 37.084 1.00 86.06 305 LYS A CA 1
ATOM 2418 C C . LYS A 1 305 ? -50.583 -17.149 35.977 1.00 86.06 305 LYS A C 1
ATOM 2420 O O . LYS A 1 305 ? -51.774 -16.901 36.094 1.00 86.06 305 LYS A O 1
ATOM 2425 N N . ASN A 1 306 ? -49.897 -16.866 34.866 1.00 80.31 306 ASN A N 1
ATOM 2426 C CA . ASN A 1 306 ? -50.421 -16.031 33.779 1.00 80.31 306 ASN A CA 1
ATOM 2427 C C . ASN A 1 306 ? -50.787 -14.603 34.249 1.00 80.31 306 ASN A C 1
ATOM 2429 O O . ASN A 1 306 ? -51.783 -14.028 33.820 1.00 80.31 306 ASN A O 1
ATOM 2433 N N . GLU A 1 307 ? -49.976 -14.051 35.154 1.00 85.00 307 GLU A N 1
ATOM 2434 C CA . GLU A 1 307 ? -50.083 -12.682 35.674 1.00 85.00 307 GLU A CA 1
ATOM 2435 C C . GLU A 1 307 ? -48.945 -11.818 35.115 1.00 85.00 307 GLU A C 1
ATOM 2437 O O . GLU A 1 307 ? -47.887 -12.342 34.757 1.00 85.00 307 GLU A O 1
ATOM 2442 N N . LYS A 1 308 ? -49.158 -10.501 35.007 1.00 81.50 308 LYS A N 1
ATOM 2443 C CA . LYS A 1 308 ? -48.112 -9.554 34.585 1.00 81.50 308 LYS A CA 1
ATOM 2444 C C . LYS A 1 308 ? -47.078 -9.342 35.705 1.00 81.50 308 LYS A C 1
ATOM 2446 O O . LYS A 1 308 ? -47.437 -9.463 36.879 1.00 81.50 308 LYS A O 1
ATOM 2451 N N . PRO A 1 309 ? -45.817 -9.012 35.372 1.00 84.75 309 PRO A N 1
ATOM 2452 C CA . PRO A 1 309 ? -44.784 -8.769 36.370 1.00 84.75 309 PRO A CA 1
ATOM 2453 C C . PRO A 1 309 ? -45.106 -7.511 37.182 1.00 84.75 309 PRO A C 1
ATOM 2455 O O . PRO A 1 309 ? -45.658 -6.539 36.663 1.00 84.75 309 PRO A O 1
ATOM 2458 N N . GLY A 1 310 ? -44.760 -7.536 38.470 1.00 81.62 310 GLY A N 1
ATOM 2459 C CA . GLY A 1 310 ? -45.008 -6.427 39.391 1.00 81.62 310 GLY A CA 1
ATOM 2460 C C . GLY A 1 310 ? -43.981 -5.300 39.290 1.00 81.62 310 GLY A C 1
ATOM 2461 O O . GLY A 1 310 ? -44.164 -4.272 39.934 1.00 81.62 310 GLY A O 1
ATOM 2462 N N . ASN A 1 311 ? -42.911 -5.480 38.505 1.00 83.75 311 ASN A N 1
ATOM 2463 C CA . ASN A 1 311 ? -41.773 -4.565 38.407 1.00 83.75 311 ASN A CA 1
ATOM 2464 C C . ASN A 1 311 ? -41.065 -4.321 39.752 1.00 83.75 311 ASN A C 1
ATOM 2466 O O . ASN A 1 311 ? -40.453 -3.272 39.969 1.00 83.75 311 ASN A O 1
ATOM 2470 N N . LYS A 1 312 ? -41.098 -5.305 40.659 1.00 87.50 312 LYS A N 1
ATOM 2471 C CA . LYS A 1 312 ? -40.477 -5.211 41.990 1.00 87.50 312 LYS A CA 1
ATOM 2472 C C . LYS A 1 312 ? -38.965 -4.932 41.971 1.00 87.50 312 LYS A C 1
ATOM 2474 O O . LYS A 1 312 ? -38.500 -4.265 42.896 1.00 87.50 312 LYS A O 1
ATOM 2479 N N . PRO A 1 313 ? -38.170 -5.371 40.970 1.00 87.38 313 PRO A N 1
ATOM 2480 C CA . PRO A 1 313 ? -36.747 -5.029 40.901 1.00 87.38 313 PRO A CA 1
ATOM 2481 C C . PRO A 1 313 ? -36.471 -3.520 40.840 1.00 87.38 313 PRO A C 1
ATOM 2483 O O . PRO A 1 313 ? -35.438 -3.077 41.341 1.00 87.38 313 PRO A O 1
ATOM 2486 N N . ILE A 1 314 ? -37.405 -2.718 40.311 1.00 84.38 314 ILE A N 1
ATOM 2487 C CA . ILE A 1 314 ? -37.279 -1.251 40.240 1.00 84.38 314 ILE A CA 1
ATOM 2488 C C . ILE A 1 314 ? -37.266 -0.614 41.634 1.00 84.38 314 ILE A C 1
ATOM 2490 O O . ILE A 1 314 ? -36.726 0.466 41.839 1.00 84.38 314 ILE A O 1
ATOM 2494 N N . GLU A 1 315 ? -37.858 -1.247 42.636 1.00 86.94 315 GLU A N 1
ATOM 2495 C CA . GLU A 1 315 ? -37.837 -0.678 43.984 1.00 86.94 315 GLU A CA 1
ATOM 2496 C C . GLU A 1 315 ? -36.448 -0.778 44.630 1.00 86.94 315 GLU A C 1
ATOM 2498 O O . GLU A 1 315 ? -36.190 -0.108 45.627 1.00 86.94 315 GLU A O 1
ATOM 2503 N N . LEU A 1 316 ? -35.565 -1.621 44.079 1.00 87.94 316 LEU A N 1
ATOM 2504 C CA . LEU A 1 316 ? -34.261 -1.938 44.653 1.00 87.94 316 LEU A CA 1
ATOM 2505 C C . LEU A 1 316 ? -33.095 -1.196 44.004 1.00 87.94 316 LEU A C 1
ATOM 2507 O O . LEU A 1 316 ? -32.024 -1.156 44.613 1.00 87.94 316 LEU A O 1
ATOM 2511 N N . TYR A 1 317 ? -33.262 -0.653 42.794 1.00 86.56 317 TYR A N 1
ATOM 2512 C CA . TYR A 1 317 ? -32.159 0.033 42.120 1.00 86.56 317 TYR A CA 1
ATOM 2513 C C . TYR A 1 317 ? -31.844 1.372 42.814 1.00 86.56 317 TYR A C 1
ATOM 2515 O O . TYR A 1 317 ? -32.738 2.001 43.392 1.00 86.56 317 TYR A O 1
ATOM 2523 N N . PRO A 1 318 ? -30.577 1.810 42.781 1.00 86.31 318 PRO A N 1
ATOM 2524 C CA . PRO A 1 318 ? -30.175 3.081 43.365 1.00 86.31 318 PRO A CA 1
ATOM 2525 C C . PRO A 1 318 ? -30.768 4.260 42.581 1.00 86.31 318 PRO A C 1
ATOM 2527 O O . PRO A 1 318 ? -30.421 4.496 41.427 1.00 86.31 318 PRO A O 1
ATOM 2530 N N . SER A 1 319 ? -31.679 4.995 43.218 1.00 75.69 319 SER A N 1
ATOM 2531 C CA . SER A 1 319 ? -32.456 6.094 42.632 1.00 75.69 319 SER A CA 1
ATOM 2532 C C . SER A 1 319 ? -31.999 7.492 43.059 1.00 75.69 319 SER A C 1
ATOM 2534 O O . SER A 1 319 ? -32.350 8.463 42.394 1.00 75.69 319 SER A O 1
ATOM 2536 N N . SER A 1 320 ? -31.239 7.611 44.148 1.00 70.81 320 SER A N 1
ATOM 2537 C CA . SER A 1 320 ? -30.614 8.863 44.592 1.00 70.81 320 SER A CA 1
ATOM 2538 C C . SER A 1 320 ? -29.175 8.609 45.031 1.00 70.81 320 SER A C 1
ATOM 2540 O O . SER A 1 320 ? -28.802 7.476 45.341 1.00 70.81 320 SER A O 1
ATOM 2542 N N . PHE A 1 321 ? -28.345 9.650 45.018 1.00 72.12 321 PHE A N 1
ATOM 2543 C CA . PHE A 1 321 ? -26.929 9.538 45.346 1.00 72.12 321 PHE A CA 1
ATOM 2544 C C . PHE A 1 321 ? -26.382 10.814 45.990 1.00 72.12 321 PHE A C 1
ATOM 2546 O O . PHE A 1 321 ? -26.817 11.918 45.668 1.00 72.12 321 PHE A O 1
ATOM 2553 N N . GLU A 1 322 ? -25.411 10.661 46.887 1.00 68.12 322 GLU A N 1
ATOM 2554 C CA . GLU A 1 322 ? -24.771 11.774 47.600 1.00 68.12 322 GLU A CA 1
ATOM 2555 C C . GLU A 1 322 ? -23.451 12.216 46.930 1.00 68.12 322 GLU A C 1
ATOM 2557 O O . GLU A 1 322 ? -23.184 11.935 45.754 1.00 68.12 322 GLU A O 1
ATOM 2562 N N . LYS A 1 323 ? -22.620 12.961 47.669 1.00 68.38 323 LYS A N 1
ATOM 2563 C CA . LYS A 1 323 ? -21.315 13.482 47.244 1.00 68.38 323 LYS A CA 1
ATOM 2564 C C . LYS A 1 323 ? -20.361 12.344 46.840 1.00 68.38 323 LYS A C 1
ATOM 2566 O O . LYS A 1 323 ? -20.426 11.238 47.369 1.00 68.38 323 LYS A O 1
ATOM 2571 N N . ARG A 1 324 ? -19.484 12.614 45.869 1.00 77.25 324 ARG A N 1
ATOM 2572 C CA . ARG A 1 324 ? -18.497 11.646 45.357 1.00 77.25 324 ARG A CA 1
ATOM 2573 C C . ARG A 1 324 ? -17.411 11.365 46.408 1.00 77.25 324 ARG A C 1
ATOM 2575 O O . ARG A 1 324 ? -16.983 12.287 47.099 1.00 77.25 324 ARG A O 1
ATOM 2582 N N . ASN A 1 325 ? -16.922 10.123 46.470 1.00 81.56 325 ASN A N 1
ATOM 2583 C CA . ASN A 1 325 ? -15.862 9.687 47.400 1.00 81.56 325 ASN A CA 1
ATOM 2584 C C . ASN A 1 325 ? -14.433 9.954 46.880 1.00 81.56 325 ASN A C 1
ATOM 2586 O O . ASN A 1 325 ? -13.461 9.380 47.371 1.00 81.56 325 ASN A O 1
ATOM 2590 N N . TRP A 1 326 ? -14.284 10.803 45.864 1.00 80.69 326 TRP A N 1
ATOM 2591 C CA . TRP A 1 326 ? -13.000 11.167 45.272 1.00 80.69 326 TRP A CA 1
ATOM 2592 C C . TRP A 1 326 ? -12.885 12.685 45.103 1.00 80.69 326 TRP A C 1
ATOM 2594 O O . TRP A 1 326 ? -13.889 13.392 45.038 1.00 80.69 326 TRP A O 1
ATOM 2604 N N . ASN A 1 327 ? -11.647 13.181 45.042 1.00 81.88 327 ASN A N 1
ATOM 2605 C CA . ASN A 1 327 ? -11.325 14.600 44.879 1.00 81.88 327 ASN A CA 1
ATOM 2606 C C . ASN A 1 327 ? -10.624 14.880 43.532 1.00 81.88 327 ASN A C 1
ATOM 2608 O O . ASN A 1 327 ? -10.301 13.960 42.775 1.00 81.88 327 ASN A O 1
ATOM 2612 N N . GLU A 1 328 ? -10.378 16.158 43.239 1.00 77.25 328 GLU A N 1
ATOM 2613 C CA . GLU A 1 328 ? -9.751 16.608 41.989 1.00 77.25 328 GLU A CA 1
ATOM 2614 C C . GLU A 1 328 ? -8.376 15.966 41.744 1.00 77.25 328 GLU A C 1
ATOM 2616 O O . GLU A 1 328 ? -8.100 15.492 40.642 1.00 77.25 328 GLU A O 1
ATOM 2621 N N . GLU A 1 329 ? -7.535 15.862 42.775 1.00 81.94 329 GLU A N 1
ATOM 2622 C CA . GLU A 1 329 ? -6.198 15.265 42.669 1.00 81.94 329 GLU A CA 1
ATOM 2623 C C . GLU A 1 329 ? -6.265 13.807 42.184 1.00 81.94 329 GLU A C 1
ATOM 2625 O O . GLU A 1 329 ? -5.510 13.378 41.303 1.00 81.94 329 GLU A O 1
ATOM 2630 N N . MET A 1 330 ? -7.222 13.040 42.710 1.00 82.00 330 MET A N 1
ATOM 2631 C CA . MET A 1 330 ? -7.441 11.658 42.294 1.00 82.00 330 MET A CA 1
ATOM 2632 C C . MET A 1 330 ? -7.948 11.571 40.848 1.00 82.00 330 MET A C 1
ATOM 2634 O O . MET A 1 330 ? -7.536 10.664 40.119 1.00 82.00 330 MET A O 1
ATOM 2638 N N . ALA A 1 331 ? -8.790 12.515 40.414 1.00 75.94 331 ALA A N 1
ATOM 2639 C CA . ALA A 1 331 ? -9.263 12.598 39.032 1.00 75.94 331 ALA A CA 1
ATOM 2640 C C . ALA A 1 331 ? -8.123 12.941 38.056 1.00 75.94 331 ALA A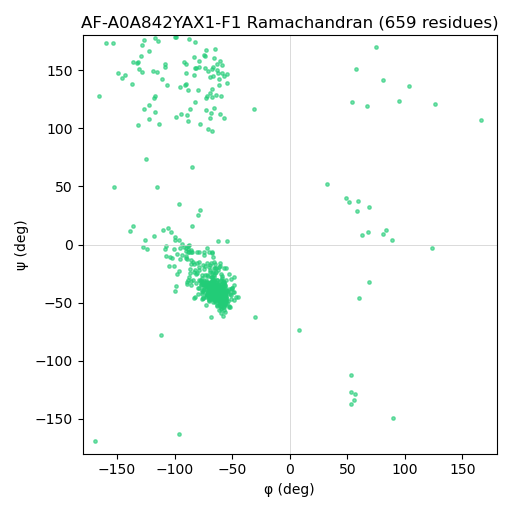 C 1
ATOM 2642 O O . ALA A 1 331 ? -7.976 12.272 37.031 1.00 75.94 331 ALA A O 1
ATOM 2643 N N . VAL A 1 332 ? -7.251 13.896 38.402 1.00 78.69 332 VAL A N 1
ATOM 2644 C CA . VAL A 1 332 ? -6.049 14.244 37.619 1.00 78.69 332 VAL A CA 1
ATOM 2645 C C . VAL A 1 332 ? -5.106 13.046 37.507 1.00 78.69 332 VAL A C 1
ATOM 2647 O O . VAL A 1 332 ? -4.609 12.734 36.424 1.00 78.69 332 VAL A O 1
ATOM 2650 N N . LYS A 1 333 ? -4.894 12.305 38.600 1.00 83.62 333 LYS A N 1
ATOM 2651 C CA . LYS A 1 333 ? -4.081 11.080 38.579 1.00 83.62 333 LYS A CA 1
ATOM 2652 C C . LYS A 1 333 ? -4.689 9.996 37.686 1.00 83.62 333 LYS A C 1
ATOM 2654 O O . LYS A 1 333 ? -3.961 9.312 36.965 1.00 83.62 333 LYS A O 1
ATOM 2659 N N . ALA A 1 334 ? -6.009 9.822 37.718 1.00 77.50 334 ALA A N 1
ATOM 2660 C CA . ALA A 1 334 ? -6.705 8.886 36.839 1.00 77.50 334 ALA A CA 1
ATOM 2661 C C . ALA A 1 334 ? -6.596 9.296 35.364 1.00 77.50 334 ALA A C 1
ATOM 2663 O O . ALA A 1 334 ? -6.334 8.439 34.520 1.00 77.50 334 ALA A O 1
ATOM 2664 N N . LEU A 1 335 ? -6.699 10.594 35.068 1.00 76.12 335 LEU A N 1
ATOM 2665 C CA . LEU A 1 335 ? -6.475 11.145 33.735 1.00 76.12 335 LEU A CA 1
ATOM 2666 C C . LEU A 1 335 ? -5.046 10.872 33.243 1.00 76.12 335 LEU A C 1
ATOM 2668 O O . LEU A 1 335 ? -4.890 10.342 32.144 1.00 76.12 335 LEU A O 1
ATOM 2672 N N . LYS A 1 336 ? -4.015 11.135 34.063 1.00 79.50 336 LYS A N 1
ATOM 2673 C CA . LYS A 1 336 ? -2.606 10.824 33.736 1.00 79.50 336 LYS A CA 1
ATOM 2674 C C . LYS A 1 336 ? -2.435 9.353 33.359 1.00 79.50 336 LYS A C 1
ATOM 2676 O O . LYS A 1 336 ? -1.868 9.036 32.314 1.00 79.50 336 LYS A O 1
ATOM 2681 N N . ASN A 1 337 ? -2.987 8.450 34.169 1.00 78.31 337 ASN A N 1
ATOM 2682 C CA . ASN A 1 337 ? -2.926 7.012 33.904 1.00 78.31 337 ASN A CA 1
ATOM 2683 C C . ASN A 1 337 ? -3.657 6.625 32.615 1.00 78.31 337 ASN A C 1
ATOM 2685 O O . ASN A 1 337 ? -3.133 5.828 31.842 1.00 78.31 337 ASN A O 1
ATOM 2689 N N . LEU A 1 338 ? -4.840 7.193 32.366 1.00 70.62 338 LEU A N 1
ATOM 2690 C CA . LEU A 1 338 ? -5.631 6.904 31.172 1.00 70.62 338 LEU A CA 1
ATOM 2691 C C . LEU A 1 338 ? -4.924 7.385 29.899 1.00 70.62 338 LEU A C 1
ATOM 2693 O O . LEU A 1 338 ? -4.837 6.632 28.930 1.00 70.62 338 LEU A O 1
ATOM 2697 N N . VAL A 1 339 ? -4.380 8.605 29.909 1.00 69.44 339 VAL A N 1
ATOM 2698 C CA . VAL A 1 339 ? -3.579 9.152 28.802 1.00 69.44 339 VAL A CA 1
ATOM 2699 C C . VAL A 1 339 ? -2.335 8.293 28.575 1.00 69.44 339 VAL A C 1
ATOM 2701 O O . VAL A 1 339 ? -2.044 7.944 27.436 1.00 69.44 339 VAL A O 1
ATOM 2704 N N . SER A 1 340 ? -1.648 7.877 29.642 1.00 72.50 340 SER A N 1
ATOM 2705 C CA . SER A 1 340 ? -0.461 7.014 29.577 1.00 72.50 340 SER A CA 1
ATOM 2706 C C . SER A 1 340 ? -0.772 5.609 29.036 1.00 72.50 340 SER A C 1
ATOM 2708 O O . SER A 1 340 ? -0.058 5.103 28.172 1.00 72.50 340 SER A O 1
ATOM 2710 N N . GLU A 1 341 ? -1.880 4.987 29.456 1.00 68.19 341 GLU A N 1
ATOM 2711 C CA . GLU A 1 341 ? -2.338 3.688 28.940 1.00 68.19 341 GLU A CA 1
ATOM 2712 C C . GLU A 1 341 ? -2.691 3.782 27.448 1.00 68.19 341 GLU A C 1
ATOM 2714 O O . GLU A 1 341 ? -2.269 2.955 26.632 1.00 68.19 341 GLU A O 1
ATOM 2719 N N . LYS A 1 342 ? -3.439 4.828 27.073 1.00 63.75 342 LYS A N 1
ATOM 2720 C CA . LYS A 1 342 ? -3.851 5.074 25.685 1.00 63.75 342 LYS A CA 1
ATOM 2721 C C . LYS A 1 342 ? -2.749 5.684 24.828 1.00 63.75 342 LYS A C 1
ATOM 2723 O O . LYS A 1 342 ? -2.916 5.733 23.613 1.00 63.75 342 LYS A O 1
ATOM 2728 N N . PHE A 1 343 ? -1.607 6.049 25.405 1.00 63.38 343 PHE A N 1
ATOM 2729 C CA . PHE A 1 343 ? -0.456 6.576 24.678 1.00 63.38 343 PHE A CA 1
ATOM 2730 C C . PHE A 1 343 ? 0.032 5.610 23.592 1.00 63.38 343 PHE A C 1
ATOM 2732 O O . PHE A 1 343 ? 0.418 6.030 22.510 1.00 63.38 343 PHE A O 1
ATOM 2739 N N . SER A 1 344 ? -0.063 4.302 23.834 1.00 51.84 344 SER A N 1
ATOM 2740 C CA . SER A 1 344 ? 0.250 3.264 22.842 1.00 51.84 344 SER A CA 1
ATOM 2741 C C . SER A 1 344 ? -0.707 3.258 21.635 1.00 51.84 344 SER A C 1
ATOM 2743 O O . SER A 1 344 ? -0.265 3.092 20.502 1.00 51.84 344 SER A O 1
ATOM 2745 N N . MET A 1 345 ? -2.002 3.513 21.851 1.00 48.38 345 MET A N 1
ATOM 2746 C CA . MET A 1 345 ? -2.990 3.728 20.783 1.00 48.38 345 MET A CA 1
ATOM 2747 C C . MET A 1 345 ? -2.791 5.074 20.083 1.00 48.38 345 MET A C 1
ATOM 2749 O O . MET A 1 345 ? -2.917 5.152 18.866 1.00 48.38 345 MET A O 1
ATOM 2753 N 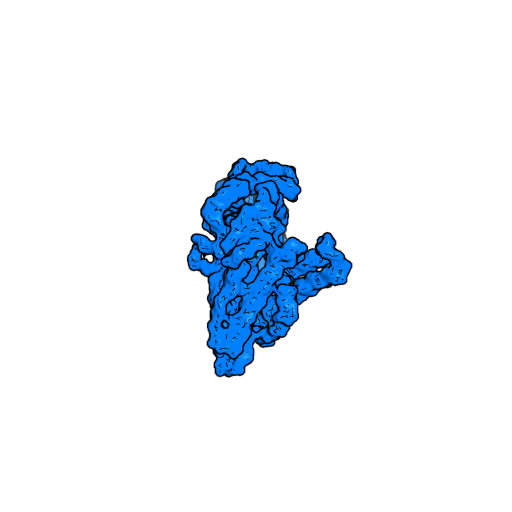N . LEU A 1 346 ? -2.453 6.126 20.833 1.00 49.03 346 LEU A N 1
ATOM 2754 C CA . LEU A 1 346 ? -2.111 7.435 20.274 1.00 49.03 346 LEU A CA 1
ATOM 2755 C C . LEU A 1 346 ? -0.856 7.347 19.403 1.00 49.03 346 LEU A C 1
ATOM 2757 O O . LEU A 1 346 ? -0.840 7.936 18.335 1.00 49.03 346 LEU A O 1
ATOM 2761 N N . LYS A 1 347 ? 0.132 6.529 19.785 1.00 45.94 347 LYS A N 1
ATOM 2762 C CA . LYS A 1 347 ? 1.310 6.192 18.973 1.00 45.94 347 LYS A CA 1
ATOM 2763 C C . LYS A 1 347 ? 0.931 5.477 17.671 1.00 45.94 347 LYS A C 1
ATOM 2765 O O . LYS A 1 347 ? 1.569 5.710 16.657 1.00 45.94 347 LYS A O 1
ATOM 2770 N N . LEU A 1 348 ? -0.126 4.660 17.679 1.00 41.28 348 LEU A N 1
ATOM 2771 C CA . LEU A 1 348 ? -0.680 4.036 16.468 1.00 41.28 348 LEU A CA 1
ATOM 2772 C C . LEU A 1 348 ? -1.435 5.040 15.577 1.00 41.28 348 LEU A C 1
ATOM 2774 O O . LEU A 1 348 ? -1.464 4.891 14.362 1.00 41.28 348 LEU A O 1
ATOM 2778 N N . LEU A 1 349 ? -2.042 6.067 16.179 1.00 42.22 349 LEU A N 1
ATOM 2779 C CA . LEU A 1 349 ? -2.656 7.204 15.477 1.00 42.22 349 LEU A CA 1
ATOM 2780 C C . LEU A 1 349 ? -1.613 8.243 15.011 1.00 42.22 349 LEU A C 1
ATOM 2782 O O . LEU A 1 349 ? -1.925 9.103 14.187 1.00 42.22 349 LEU A O 1
ATOM 2786 N N . TRP A 1 350 ? -0.393 8.153 15.544 1.00 48.28 350 TRP A N 1
ATOM 2787 C CA . TRP A 1 350 ? 0.803 8.945 15.247 1.00 48.28 350 TRP A CA 1
ATOM 2788 C C . TRP A 1 350 ? 1.897 8.068 14.635 1.00 48.28 350 TRP A C 1
ATOM 2790 O O . TRP A 1 350 ? 3.057 8.086 15.048 1.00 48.28 350 TRP A O 1
ATOM 2800 N N . THR A 1 351 ? 1.549 7.293 13.618 1.00 54.16 351 THR A N 1
ATOM 2801 C CA . THR A 1 351 ? 2.581 6.872 12.678 1.00 54.16 351 THR A CA 1
ATOM 2802 C C . THR A 1 351 ? 3.049 8.122 11.918 1.00 54.16 351 THR A C 1
ATOM 2804 O O . THR A 1 351 ? 2.254 9.003 11.566 1.00 54.16 351 THR A O 1
ATOM 2807 N N . THR A 1 352 ? 4.365 8.276 11.791 1.00 63.56 352 THR A N 1
ATOM 2808 C CA . THR A 1 352 ? 5.036 9.436 11.182 1.00 63.56 352 THR A CA 1
ATOM 2809 C C . THR A 1 352 ? 4.536 9.708 9.759 1.00 63.56 352 THR A C 1
ATOM 2811 O O . THR A 1 352 ? 4.403 10.872 9.373 1.00 63.56 352 THR A O 1
ATOM 2814 N N . ASP A 1 353 ? 4.130 8.664 9.034 1.00 75.94 353 ASP A N 1
ATOM 2815 C CA . ASP A 1 353 ? 3.492 8.721 7.714 1.00 75.94 353 ASP A CA 1
ATOM 2816 C C . ASP A 1 353 ? 2.220 9.598 7.685 1.00 75.94 353 ASP A C 1
ATOM 2818 O O . ASP A 1 353 ? 2.083 10.454 6.815 1.00 75.94 353 ASP A O 1
ATOM 2822 N N . ASN A 1 354 ? 1.313 9.490 8.664 1.00 75.06 354 ASN A N 1
ATOM 2823 C CA . ASN A 1 354 ? 0.046 10.233 8.700 1.00 75.06 354 ASN A CA 1
ATOM 2824 C C . ASN A 1 354 ? 0.265 11.743 8.878 1.00 75.06 354 ASN A C 1
ATOM 2826 O O . ASN A 1 354 ? -0.486 12.559 8.329 1.00 75.06 354 ASN A O 1
ATOM 2830 N N . ILE A 1 355 ? 1.290 12.123 9.647 1.00 75.81 355 ILE A N 1
ATOM 2831 C CA . ILE A 1 355 ? 1.688 13.524 9.840 1.00 75.81 355 ILE A CA 1
ATOM 2832 C C . ILE A 1 355 ? 2.286 14.063 8.544 1.00 75.81 355 ILE A C 1
ATOM 2834 O O . ILE A 1 355 ? 1.870 15.123 8.070 1.00 75.81 355 ILE A O 1
ATOM 2838 N N . VAL A 1 356 ? 3.208 13.306 7.946 1.00 79.31 356 VAL A N 1
ATOM 2839 C CA . VAL A 1 356 ? 3.834 13.650 6.668 1.00 79.31 356 VAL A CA 1
ATOM 2840 C C . VAL A 1 356 ? 2.771 13.807 5.578 1.00 79.31 356 VAL A C 1
ATOM 2842 O O . VAL A 1 356 ? 2.768 14.816 4.872 1.00 79.31 356 VAL A O 1
ATOM 2845 N N . ARG A 1 357 ? 1.801 12.891 5.501 1.00 86.94 357 ARG A N 1
ATOM 2846 C CA . ARG A 1 357 ? 0.700 12.925 4.532 1.00 86.94 357 ARG A CA 1
ATOM 2847 C C . ARG A 1 357 ? -0.150 14.185 4.675 1.00 86.94 357 ARG A C 1
ATOM 2849 O O . ARG A 1 357 ? -0.340 14.903 3.698 1.00 86.94 357 ARG A O 1
ATOM 2856 N N . ARG A 1 358 ? -0.599 14.513 5.893 1.00 80.31 358 ARG A N 1
ATOM 2857 C CA . ARG A 1 358 ? -1.392 15.732 6.150 1.00 80.31 358 ARG A CA 1
ATOM 2858 C C . ARG A 1 358 ? -0.618 17.014 5.882 1.00 80.31 358 ARG A C 1
ATOM 2860 O O . ARG A 1 358 ? -1.209 17.980 5.401 1.00 80.31 358 ARG A O 1
ATOM 2867 N N . TYR A 1 359 ? 0.668 17.041 6.225 1.00 83.69 359 TYR A N 1
ATOM 2868 C CA . TYR A 1 359 ? 1.528 18.169 5.895 1.00 83.69 359 TYR A CA 1
ATOM 2869 C C . TYR A 1 359 ? 1.559 18.345 4.374 1.00 83.69 359 TYR A C 1
ATOM 2871 O O . TYR A 1 359 ? 1.118 19.380 3.888 1.00 83.69 359 TYR A O 1
ATOM 2879 N N . ILE A 1 360 ? 1.910 17.293 3.626 1.00 87.75 360 ILE A N 1
ATOM 2880 C CA . ILE A 1 360 ? 1.967 17.309 2.157 1.00 87.75 360 ILE A CA 1
ATOM 2881 C C . ILE A 1 360 ? 0.630 17.710 1.532 1.00 87.75 360 ILE A C 1
ATOM 2883 O O . ILE A 1 360 ? 0.621 18.472 0.567 1.00 87.75 360 ILE A O 1
ATOM 2887 N N . GLU A 1 361 ? -0.500 17.222 2.048 1.00 88.38 361 GLU A N 1
ATOM 2888 C CA . GLU A 1 361 ? -1.840 17.582 1.570 1.00 88.38 361 GLU A CA 1
ATOM 2889 C C . GLU A 1 361 ? -2.093 19.090 1.668 1.00 88.38 361 GLU A C 1
ATOM 2891 O O . GLU A 1 361 ? -2.565 19.680 0.693 1.00 88.38 361 GLU A O 1
ATOM 2896 N N . LYS A 1 362 ? -1.709 19.716 2.788 1.00 87.44 362 LYS A N 1
ATOM 2897 C CA . LYS A 1 362 ? -1.901 21.152 3.049 1.00 87.44 362 LYS A CA 1
ATOM 2898 C C . LYS A 1 362 ? -0.846 22.053 2.407 1.00 87.44 362 LYS A C 1
ATOM 2900 O O . LYS A 1 362 ? -1.151 23.209 2.139 1.00 87.44 362 LYS A O 1
ATOM 2905 N N . THR A 1 363 ? 0.358 21.545 2.153 1.00 86.50 363 THR A N 1
ATOM 2906 C CA . THR A 1 363 ? 1.451 22.310 1.540 1.00 86.50 363 THR A CA 1
ATOM 2907 C C . THR A 1 363 ? 1.088 22.736 0.114 1.00 86.50 363 THR A C 1
ATOM 2909 O O . THR A 1 363 ? 0.686 21.900 -0.716 1.00 86.50 363 THR A O 1
ATOM 2912 N N . THR A 1 364 ? 1.245 24.025 -0.191 1.00 94.56 364 THR A N 1
ATOM 2913 C CA . THR A 1 364 ? 1.028 24.557 -1.547 1.00 94.56 364 THR A CA 1
ATOM 2914 C C . THR A 1 364 ? 2.169 24.152 -2.490 1.00 94.56 364 THR A C 1
ATOM 2916 O O . THR A 1 364 ? 3.247 23.762 -2.032 1.00 94.56 364 THR A O 1
ATOM 2919 N N . PRO A 1 365 ? 1.990 24.220 -3.822 1.00 95.31 365 PRO A N 1
ATOM 2920 C CA . PRO A 1 365 ? 3.085 23.994 -4.767 1.00 95.31 365 PRO A CA 1
ATOM 2921 C C . PRO A 1 365 ? 4.334 24.840 -4.473 1.00 95.31 365 PRO A C 1
ATOM 2923 O O . PRO A 1 365 ? 5.447 24.319 -4.500 1.00 95.31 365 PRO A O 1
ATOM 2926 N N . GLU A 1 366 ? 4.163 26.121 -4.144 1.00 93.19 366 GLU A N 1
ATOM 2927 C CA . GLU A 1 366 ? 5.246 27.076 -3.874 1.00 93.19 366 GLU A CA 1
ATOM 2928 C C . GLU A 1 366 ? 6.027 26.700 -2.615 1.00 93.19 366 GLU A C 1
ATOM 2930 O O . GLU A 1 366 ? 7.255 26.768 -2.598 1.00 93.19 366 GLU A O 1
ATOM 2935 N N . GLU A 1 367 ? 5.327 26.275 -1.565 1.00 89.88 367 GLU A N 1
ATOM 2936 C CA . GLU A 1 367 ? 5.947 25.766 -0.342 1.00 89.88 367 GLU A CA 1
ATOM 2937 C C . GLU A 1 367 ? 6.673 24.443 -0.602 1.00 89.88 367 GLU A C 1
ATOM 2939 O O . GLU A 1 367 ? 7.803 24.260 -0.151 1.00 89.88 367 GLU A O 1
ATOM 2944 N N . MET A 1 368 ? 6.083 23.554 -1.406 1.00 93.69 368 MET A N 1
ATOM 2945 C CA . MET A 1 368 ? 6.678 22.265 -1.767 1.00 93.69 368 MET A CA 1
ATOM 2946 C C . MET A 1 368 ? 7.994 22.432 -2.545 1.00 93.69 368 MET A C 1
ATOM 2948 O O . MET A 1 368 ? 8.925 21.640 -2.368 1.00 93.69 368 MET A O 1
ATOM 2952 N N . TYR A 1 369 ? 8.121 23.478 -3.369 1.00 92.62 369 TYR A N 1
ATOM 2953 C CA . TYR A 1 369 ? 9.378 23.815 -4.049 1.00 92.62 369 TYR A CA 1
ATOM 2954 C C . TYR A 1 369 ? 10.484 24.274 -3.089 1.00 92.62 369 TYR A C 1
ATOM 2956 O O . TYR A 1 369 ? 11.660 24.072 -3.396 1.00 92.62 369 TYR A O 1
ATOM 2964 N N . LYS A 1 370 ? 10.130 24.854 -1.934 1.00 91.50 370 LYS A N 1
ATOM 2965 C CA . LYS A 1 370 ? 11.090 25.330 -0.921 1.00 91.50 370 LYS A CA 1
ATOM 2966 C C . LYS A 1 370 ? 11.654 24.205 -0.052 1.00 91.50 370 LYS A C 1
ATOM 2968 O O . LYS A 1 370 ? 12.706 24.386 0.556 1.00 91.50 370 LYS A O 1
ATOM 2973 N N . ILE A 1 371 ? 10.989 23.049 0.009 1.00 88.12 371 ILE A N 1
ATOM 2974 C CA . ILE A 1 371 ? 11.492 21.894 0.763 1.00 88.12 371 ILE A CA 1
ATOM 2975 C C . ILE A 1 371 ? 12.756 21.360 0.076 1.00 88.12 371 ILE A C 1
ATOM 2977 O O . ILE A 1 371 ? 12.750 21.059 -1.123 1.00 88.12 371 ILE A O 1
ATOM 2981 N N . SER A 1 372 ? 13.842 21.227 0.843 1.00 91.12 372 SER A N 1
ATOM 2982 C CA . SER A 1 372 ? 15.112 20.701 0.340 1.00 91.12 372 SER A CA 1
ATOM 2983 C C . SER A 1 372 ? 14.982 19.238 -0.121 1.00 91.12 372 SER A C 1
ATOM 2985 O O . SER A 1 372 ? 14.110 18.516 0.373 1.00 91.12 372 SER A O 1
ATOM 2987 N N . PRO A 1 373 ? 15.851 18.762 -1.036 1.00 90.25 373 PRO A N 1
ATOM 2988 C CA . PRO A 1 373 ? 15.866 17.360 -1.456 1.00 90.25 373 PRO A CA 1
ATOM 2989 C C . PRO A 1 373 ? 15.916 16.385 -0.277 1.00 90.25 373 PRO A C 1
ATOM 2991 O O . PRO A 1 373 ? 15.075 15.497 -0.202 1.00 90.25 373 PRO A O 1
ATOM 2994 N N . ASP A 1 374 ? 16.802 16.612 0.696 1.00 87.19 374 ASP A N 1
ATOM 2995 C CA . ASP A 1 374 ? 16.932 15.736 1.867 1.00 87.19 374 ASP A CA 1
ATOM 2996 C C . ASP A 1 374 ? 15.689 15.770 2.765 1.00 87.19 374 ASP A C 1
ATOM 2998 O O . ASP A 1 374 ? 15.323 14.765 3.373 1.00 87.19 374 ASP A O 1
ATOM 3002 N N . GLY A 1 375 ? 15.011 16.922 2.844 1.00 84.00 375 GLY A N 1
ATOM 3003 C CA . GLY A 1 375 ? 13.722 17.038 3.525 1.00 84.00 375 GLY A CA 1
ATOM 3004 C C . GLY A 1 375 ? 12.667 16.145 2.874 1.00 84.00 375 GLY A C 1
ATOM 3005 O O . GLY A 1 375 ? 12.009 15.369 3.565 1.00 84.00 375 GLY A O 1
ATOM 3006 N N . LYS A 1 376 ? 12.574 16.184 1.540 1.00 93.88 376 LYS A N 1
ATOM 3007 C CA . LYS A 1 376 ? 11.673 15.316 0.765 1.00 93.88 376 LYS A CA 1
ATOM 3008 C C . LYS A 1 376 ? 12.053 13.844 0.901 1.00 93.88 376 LYS A C 1
ATOM 3010 O O . LYS A 1 376 ? 11.168 13.021 1.092 1.00 93.88 376 LYS A O 1
ATOM 3015 N N . VAL A 1 377 ? 13.343 13.507 0.869 1.00 92.44 377 VAL A N 1
ATOM 3016 C CA . VAL A 1 377 ? 13.824 12.127 1.049 1.00 92.44 377 VAL A CA 1
ATOM 3017 C C . VAL A 1 377 ? 13.418 11.570 2.406 1.00 92.44 377 VAL A C 1
ATOM 3019 O O . VAL A 1 377 ? 12.887 10.464 2.471 1.00 92.44 377 VAL A O 1
ATOM 3022 N N . ARG A 1 378 ? 13.610 12.338 3.485 1.00 85.56 378 ARG A N 1
ATOM 3023 C CA . ARG A 1 378 ? 13.159 11.934 4.823 1.00 85.56 378 ARG A CA 1
ATOM 3024 C C . ARG A 1 378 ? 11.654 11.703 4.850 1.00 85.56 378 ARG A C 1
ATOM 3026 O O . ARG A 1 378 ? 11.223 10.642 5.271 1.00 85.56 378 ARG A O 1
ATOM 3033 N N . MET A 1 379 ? 10.870 12.645 4.330 1.00 89.88 379 MET A N 1
ATOM 3034 C CA . MET A 1 379 ? 9.410 12.520 4.283 1.00 89.88 379 MET A CA 1
ATOM 3035 C C . MET A 1 379 ? 8.955 11.293 3.487 1.00 89.88 379 MET A C 1
ATOM 3037 O O . MET A 1 379 ? 8.088 10.562 3.945 1.00 89.88 379 MET A O 1
ATOM 3041 N N . ILE A 1 380 ? 9.558 11.017 2.330 1.00 93.94 380 ILE A N 1
ATOM 3042 C CA . ILE A 1 380 ? 9.232 9.819 1.548 1.00 93.94 380 ILE A CA 1
ATOM 3043 C C . ILE A 1 380 ? 9.632 8.546 2.304 1.00 93.94 380 ILE A C 1
ATOM 3045 O O . ILE A 1 380 ? 8.855 7.600 2.342 1.00 93.94 380 ILE A O 1
ATOM 3049 N N . ASN A 1 381 ? 10.800 8.514 2.950 1.00 92.12 381 ASN A N 1
ATOM 3050 C CA . ASN A 1 381 ? 11.219 7.361 3.751 1.00 92.12 381 ASN A CA 1
ATOM 3051 C C . ASN A 1 381 ? 10.319 7.092 4.963 1.00 92.12 381 ASN A C 1
ATOM 3053 O O . ASN A 1 381 ? 10.322 5.962 5.433 1.00 92.12 381 ASN A O 1
ATOM 3057 N N . GLU A 1 382 ? 9.548 8.074 5.437 1.00 88.81 382 GLU A N 1
ATOM 3058 C CA . GLU A 1 382 ? 8.494 7.864 6.439 1.00 88.81 382 GLU A CA 1
ATOM 3059 C C . GLU A 1 382 ? 7.193 7.317 5.831 1.00 88.81 382 GLU A C 1
ATOM 3061 O O . GLU A 1 382 ? 6.431 6.672 6.538 1.00 88.81 382 GLU A O 1
ATOM 3066 N N . LEU A 1 383 ? 6.930 7.550 4.537 1.00 90.50 383 LEU A N 1
ATOM 3067 C CA . LEU A 1 383 ? 5.734 7.067 3.821 1.00 90.50 383 LEU A CA 1
ATOM 3068 C C . LEU A 1 383 ? 5.898 5.650 3.238 1.00 90.50 383 LEU A C 1
ATOM 3070 O O . LEU A 1 383 ? 4.915 4.984 2.929 1.00 90.50 383 LEU A O 1
ATOM 3074 N N . LEU A 1 384 ? 7.141 5.208 3.039 1.00 89.00 384 LEU A N 1
ATOM 3075 C CA . LEU A 1 384 ? 7.491 3.901 2.472 1.00 89.00 384 LEU A CA 1
ATOM 3076 C C . LEU A 1 384 ? 7.492 2.688 3.435 1.00 89.00 384 LEU A C 1
ATOM 3078 O O . LEU A 1 384 ? 7.430 1.572 2.925 1.00 89.00 384 LEU A O 1
ATOM 3082 N N . PRO A 1 385 ? 7.624 2.792 4.774 1.00 83.44 385 PRO A N 1
ATOM 3083 C CA . PRO A 1 385 ? 7.665 1.608 5.628 1.00 83.44 385 PRO A CA 1
ATOM 3084 C C . PRO A 1 385 ? 6.285 0.944 5.741 1.00 83.44 385 PRO A C 1
ATOM 3086 O O . PRO A 1 385 ? 5.322 1.567 6.179 1.00 83.44 385 PRO A O 1
ATOM 3089 N N . GLY A 1 386 ? 6.207 -0.354 5.441 1.00 74.31 386 GLY A N 1
ATOM 3090 C CA . GLY A 1 386 ? 4.977 -1.140 5.580 1.00 74.31 386 GLY A CA 1
ATOM 3091 C C . GLY A 1 386 ? 4.111 -1.130 4.319 1.00 74.31 386 GLY A C 1
ATOM 3092 O O . GLY A 1 386 ? 4.628 -1.098 3.210 1.00 74.31 386 GLY A O 1
ATOM 3093 N N . TRP A 1 387 ? 2.789 -1.227 4.479 1.00 75.81 387 TRP A N 1
ATOM 3094 C CA . TRP A 1 387 ? 1.860 -1.156 3.350 1.00 75.81 387 TRP A CA 1
ATOM 3095 C C . TRP A 1 387 ? 1.691 0.303 2.918 1.00 75.81 387 TRP A C 1
ATOM 3097 O O . TRP A 1 387 ? 0.999 1.064 3.593 1.00 75.81 387 TRP A O 1
ATOM 3107 N N . THR A 1 388 ? 2.322 0.690 1.809 1.00 83.19 388 THR A N 1
ATOM 3108 C CA . THR A 1 388 ? 2.142 2.012 1.197 1.00 83.19 388 THR A CA 1
ATOM 3109 C C . THR A 1 388 ? 0.752 2.074 0.567 1.00 83.19 388 THR A C 1
ATOM 3111 O O . THR A 1 388 ? 0.499 1.530 -0.504 1.00 83.19 388 THR A O 1
ATOM 3114 N N . GLY A 1 389 ? -0.199 2.690 1.270 1.00 87.44 389 GLY A N 1
ATOM 3115 C CA . GLY A 1 389 ? -1.556 2.843 0.755 1.00 87.44 389 GLY A CA 1
ATOM 3116 C C . GLY A 1 389 ? -1.611 3.925 -0.325 1.00 87.44 389 GLY A C 1
ATOM 3117 O O . GLY A 1 389 ? -0.767 4.816 -0.377 1.00 87.44 389 GLY A O 1
ATOM 3118 N N . GLY A 1 390 ? -2.677 3.959 -1.131 1.00 89.69 390 GLY A N 1
ATOM 3119 C CA . GLY A 1 390 ? -2.797 4.966 -2.200 1.00 89.69 390 GLY A CA 1
ATOM 3120 C C . GLY A 1 390 ? -2.722 6.428 -1.724 1.00 89.69 390 GLY A C 1
ATOM 3121 O O . GLY A 1 390 ? -2.442 7.336 -2.500 1.00 89.69 390 GLY A O 1
ATOM 3122 N N . ALA A 1 391 ? -2.977 6.694 -0.440 1.00 89.00 391 ALA A N 1
ATOM 3123 C CA . ALA A 1 391 ? -2.822 8.026 0.137 1.00 89.00 391 ALA A CA 1
ATOM 3124 C C . ALA A 1 391 ? -1.339 8.421 0.322 1.00 89.00 391 ALA A C 1
ATOM 3126 O O . ALA A 1 391 ? -0.994 9.583 0.105 1.00 89.00 391 ALA A O 1
ATOM 3127 N N . ASP A 1 392 ? -0.470 7.461 0.640 1.00 92.81 392 ASP A N 1
ATOM 3128 C CA . ASP A 1 392 ? 0.986 7.635 0.700 1.00 92.81 392 ASP A CA 1
ATOM 3129 C C . ASP A 1 392 ? 1.569 7.822 -0.690 1.00 92.81 392 ASP A C 1
ATOM 3131 O O . ASP A 1 392 ? 2.292 8.786 -0.935 1.00 92.81 392 ASP A O 1
ATOM 3135 N N . GLU A 1 393 ? 1.158 6.978 -1.633 1.00 95.19 393 GLU A N 1
ATOM 3136 C CA . GLU A 1 393 ? 1.566 7.067 -3.034 1.00 95.19 393 GLU A CA 1
ATOM 3137 C C . GLU A 1 393 ? 1.256 8.452 -3.620 1.00 95.19 393 GLU A C 1
ATOM 3139 O O . GLU A 1 393 ? 2.124 9.102 -4.205 1.00 95.19 393 GLU A O 1
ATOM 3144 N N . ARG A 1 394 ? 0.043 8.979 -3.394 1.00 95.25 394 ARG A N 1
ATOM 3145 C CA . ARG A 1 394 ? -0.334 10.335 -3.833 1.00 95.25 394 ARG A CA 1
ATOM 3146 C C . ARG A 1 394 ? 0.498 11.428 -3.168 1.00 95.25 394 ARG A C 1
ATOM 3148 O O . ARG A 1 394 ? 0.800 12.432 -3.816 1.00 95.25 394 ARG A O 1
ATOM 3155 N N . ALA A 1 395 ? 0.873 11.257 -1.904 1.00 95.00 395 ALA A N 1
ATOM 3156 C CA . ALA A 1 395 ? 1.725 12.206 -1.199 1.00 95.00 395 ALA A CA 1
ATOM 3157 C C . ALA A 1 395 ? 3.160 12.197 -1.761 1.00 95.00 395 ALA A C 1
ATOM 3159 O O . ALA A 1 395 ? 3.714 13.266 -2.042 1.00 95.00 395 ALA A O 1
ATOM 3160 N N . ILE A 1 396 ? 3.719 11.013 -2.035 1.00 96.44 396 ILE A N 1
ATOM 3161 C CA . ILE A 1 396 ? 5.012 10.841 -2.717 1.00 96.44 396 ILE A CA 1
ATOM 3162 C C . ILE A 1 396 ? 4.971 11.505 -4.099 1.00 96.44 396 ILE A C 1
ATOM 3164 O O . ILE A 1 396 ? 5.809 12.357 -4.409 1.00 96.44 396 ILE A O 1
ATOM 3168 N N . LEU A 1 397 ? 3.945 11.207 -4.899 1.00 96.25 397 LEU A N 1
ATOM 3169 C CA . LEU A 1 397 ? 3.743 11.805 -6.220 1.00 96.25 397 LEU A CA 1
ATOM 3170 C C . LEU A 1 397 ? 3.641 13.327 -6.162 1.00 96.25 397 LEU A C 1
ATOM 3172 O O . LEU A 1 397 ? 4.246 14.009 -6.989 1.00 96.25 397 LEU A O 1
ATOM 3176 N N . LYS A 1 398 ? 2.916 13.883 -5.184 1.00 96.62 398 LYS A N 1
ATOM 3177 C CA . LYS A 1 398 ? 2.802 15.336 -4.996 1.00 96.62 398 LYS A CA 1
ATOM 3178 C C . LYS A 1 398 ? 4.177 15.957 -4.736 1.00 96.62 398 LYS A C 1
ATOM 3180 O O . LYS A 1 398 ? 4.528 16.934 -5.402 1.00 96.62 398 LYS A O 1
ATOM 3185 N N . MET A 1 399 ? 4.978 15.373 -3.842 1.00 96.56 399 MET A N 1
ATOM 3186 C CA . MET A 1 399 ? 6.339 15.853 -3.566 1.00 96.56 399 MET A CA 1
ATOM 3187 C C . MET A 1 399 ? 7.221 15.813 -4.816 1.00 96.56 399 MET A C 1
ATOM 3189 O O . MET A 1 399 ? 7.903 16.793 -5.119 1.00 96.56 399 MET A O 1
ATOM 3193 N N . MET A 1 400 ? 7.183 14.725 -5.588 1.00 95.94 400 MET A N 1
ATOM 3194 C CA . MET A 1 400 ? 7.977 14.601 -6.817 1.00 95.94 400 MET A CA 1
ATOM 3195 C C . MET A 1 400 ? 7.490 15.544 -7.926 1.00 95.94 400 MET A C 1
ATOM 3197 O O . MET A 1 400 ? 8.295 16.139 -8.647 1.00 95.94 400 MET A O 1
ATOM 3201 N N . LYS A 1 401 ? 6.174 15.751 -8.041 1.00 95.75 401 LYS A N 1
ATOM 3202 C CA . LYS A 1 401 ? 5.561 16.610 -9.066 1.00 95.75 401 LYS A CA 1
ATOM 3203 C C . LYS A 1 401 ? 6.025 18.050 -8.908 1.00 95.75 401 LYS A C 1
ATOM 3205 O O . LYS A 1 401 ? 6.418 18.682 -9.893 1.00 95.75 401 LYS A O 1
ATOM 3210 N N . TYR A 1 402 ? 6.053 18.527 -7.667 1.00 96.19 402 TYR A N 1
ATOM 3211 C CA . TYR A 1 402 ? 6.501 19.868 -7.287 1.00 96.19 402 TYR A CA 1
ATOM 3212 C C . TYR A 1 402 ? 7.973 19.887 -6.838 1.00 96.19 402 TYR A C 1
ATOM 3214 O O . TYR A 1 402 ? 8.379 20.631 -5.948 1.00 96.19 402 TYR A O 1
ATOM 3222 N N . SER A 1 403 ? 8.794 19.048 -7.469 1.00 94.50 403 SER A N 1
ATOM 3223 C CA . SER A 1 403 ? 10.253 19.078 -7.368 1.00 94.50 403 SER A CA 1
ATOM 3224 C C . SER A 1 403 ? 10.872 19.429 -8.719 1.00 94.50 403 SER A C 1
ATOM 3226 O O . SER A 1 403 ? 10.326 19.103 -9.780 1.00 94.50 403 SER A O 1
ATOM 3228 N N . GLN A 1 404 ? 12.017 20.112 -8.707 1.00 92.94 404 GLN A N 1
ATOM 3229 C CA . GLN A 1 404 ? 12.798 20.328 -9.931 1.00 92.94 404 GLN A CA 1
ATOM 3230 C C . GLN A 1 404 ? 13.350 18.988 -10.442 1.00 92.94 404 GLN A C 1
ATOM 3232 O O . GLN A 1 404 ? 13.592 18.089 -9.639 1.00 92.94 404 GLN A O 1
ATOM 3237 N N . SER A 1 405 ? 13.603 18.844 -11.749 1.00 89.19 405 SER A N 1
ATOM 3238 C CA . SER A 1 405 ? 14.085 17.573 -12.328 1.00 89.19 405 SER A CA 1
ATOM 3239 C C . SER A 1 405 ? 15.344 17.037 -11.633 1.00 89.19 405 SER A C 1
ATOM 3241 O O . SER A 1 405 ? 15.417 15.849 -11.336 1.00 89.19 405 SER A O 1
ATOM 3243 N N . ARG A 1 406 ? 16.291 17.917 -11.275 1.00 86.81 406 ARG A N 1
ATOM 3244 C CA . ARG A 1 406 ? 17.495 17.535 -10.518 1.00 86.81 406 ARG A CA 1
ATOM 3245 C C . ARG A 1 406 ? 17.180 17.058 -9.096 1.00 86.81 406 ARG A C 1
ATOM 3247 O O . ARG A 1 406 ? 17.793 16.116 -8.622 1.00 86.81 406 ARG A O 1
ATOM 3254 N N . GLN A 1 407 ? 16.205 17.671 -8.423 1.00 91.88 407 GLN A N 1
ATOM 3255 C CA . GLN A 1 407 ? 15.776 17.224 -7.094 1.00 91.88 407 GLN A CA 1
ATOM 3256 C C . GLN A 1 407 ? 15.085 15.859 -7.163 1.00 91.88 407 GLN A C 1
ATOM 3258 O O . GLN A 1 407 ? 15.336 15.016 -6.313 1.00 91.88 407 GLN A O 1
ATOM 3263 N N . VAL A 1 408 ? 14.242 15.638 -8.179 1.00 91.62 408 VAL A N 1
ATOM 3264 C CA . VAL A 1 408 ? 13.592 14.343 -8.432 1.00 91.62 408 VAL A CA 1
ATOM 3265 C C . VAL A 1 408 ? 14.657 13.258 -8.609 1.00 91.62 408 VAL A C 1
ATOM 3267 O O . VAL A 1 408 ? 14.589 12.240 -7.927 1.00 91.62 408 VAL A O 1
ATOM 3270 N N . PHE A 1 409 ? 15.688 13.519 -9.419 1.00 87.19 409 PHE A N 1
ATOM 3271 C CA . PHE A 1 409 ? 16.832 12.616 -9.574 1.00 87.19 409 PHE A CA 1
ATOM 3272 C C . PHE A 1 409 ? 17.521 12.300 -8.237 1.00 87.19 409 PHE A C 1
ATOM 3274 O O . PHE A 1 409 ? 17.636 11.130 -7.883 1.00 87.19 409 PHE A O 1
ATOM 3281 N N . ASN A 1 410 ? 17.884 13.322 -7.452 1.00 89.31 410 ASN A N 1
ATOM 3282 C CA . ASN A 1 410 ? 18.515 13.128 -6.141 1.00 89.31 410 ASN A CA 1
ATOM 3283 C C . ASN A 1 410 ? 17.636 12.307 -5.181 1.00 89.31 410 ASN A C 1
ATOM 3285 O O . ASN A 1 410 ? 18.145 11.483 -4.428 1.00 89.31 410 ASN A O 1
ATOM 3289 N N . ILE A 1 411 ? 16.314 12.517 -5.204 1.00 92.44 411 ILE A N 1
ATOM 3290 C CA . ILE A 1 411 ? 15.367 11.747 -4.388 1.00 92.44 411 ILE A CA 1
ATOM 3291 C C . ILE A 1 411 ? 15.432 10.261 -4.759 1.00 92.44 411 ILE A C 1
ATOM 3293 O O . ILE A 1 411 ? 15.546 9.416 -3.875 1.00 92.44 411 ILE A O 1
ATOM 3297 N N . MET A 1 412 ? 15.385 9.933 -6.052 1.00 89.75 412 MET A N 1
ATOM 3298 C CA . MET A 1 412 ? 15.458 8.539 -6.509 1.00 89.75 412 MET A CA 1
ATOM 3299 C C . MET A 1 412 ? 16.824 7.909 -6.258 1.00 89.75 412 MET A C 1
ATOM 3301 O O . MET A 1 412 ? 16.894 6.719 -5.971 1.00 89.75 412 MET A O 1
ATOM 3305 N N . GLU A 1 413 ? 17.902 8.684 -6.350 1.00 86.75 413 GLU A N 1
ATOM 3306 C CA . GLU A 1 413 ? 19.247 8.214 -6.028 1.00 86.75 413 GLU A CA 1
ATOM 3307 C C . GLU A 1 413 ? 19.378 7.847 -4.546 1.00 86.75 413 GLU A C 1
ATOM 3309 O O . GLU A 1 413 ? 19.863 6.763 -4.238 1.00 86.75 413 GLU A O 1
ATOM 3314 N N . GLN A 1 414 ? 18.894 8.703 -3.639 1.00 91.81 414 GLN A N 1
ATOM 3315 C CA . GLN A 1 414 ? 18.991 8.466 -2.196 1.00 91.81 414 GLN A CA 1
ATOM 3316 C C . GLN A 1 414 ? 18.033 7.376 -1.689 1.00 91.81 414 GLN A C 1
ATOM 3318 O O . GLN A 1 414 ? 18.359 6.669 -0.739 1.00 91.81 414 GLN A O 1
ATOM 3323 N N . ILE A 1 415 ? 16.837 7.250 -2.274 1.00 91.62 415 ILE A N 1
ATOM 3324 C CA . ILE A 1 415 ? 15.824 6.277 -1.822 1.00 91.62 415 ILE A CA 1
ATOM 3325 C C . ILE A 1 415 ? 15.971 4.924 -2.526 1.00 91.62 415 ILE A C 1
ATOM 3327 O O . ILE A 1 415 ? 15.679 3.888 -1.928 1.00 91.62 415 ILE A O 1
ATOM 3331 N N . GLY A 1 416 ? 16.413 4.934 -3.781 1.00 88.81 416 GLY A N 1
ATOM 3332 C CA . GLY A 1 416 ? 16.377 3.794 -4.689 1.00 88.81 416 GLY A CA 1
ATOM 3333 C C . GLY A 1 416 ? 15.125 3.816 -5.570 1.00 88.81 416 GLY A C 1
ATOM 3334 O O . GLY A 1 416 ? 13.996 3.824 -5.076 1.00 88.81 416 GLY A O 1
ATOM 3335 N N . LEU A 1 417 ? 15.325 3.802 -6.891 1.00 83.31 417 LEU A N 1
ATOM 3336 C CA . LEU A 1 417 ? 14.237 3.740 -7.872 1.00 83.31 417 LEU A CA 1
ATOM 3337 C C . LEU A 1 417 ? 13.420 2.456 -7.723 1.00 83.31 417 LEU A C 1
ATOM 3339 O O . LEU A 1 417 ? 12.196 2.530 -7.668 1.00 83.31 417 LEU A O 1
ATOM 3343 N N . SER A 1 418 ? 14.095 1.312 -7.594 1.00 76.69 418 SER A N 1
ATOM 3344 C CA . SER A 1 418 ? 13.462 0.009 -7.378 1.00 76.69 418 SER A CA 1
ATOM 3345 C C . SER A 1 418 ? 12.592 0.017 -6.121 1.00 76.69 418 SER A C 1
ATOM 3347 O O . SER A 1 418 ? 11.445 -0.417 -6.160 1.00 76.69 418 SER A O 1
ATOM 3349 N N . LYS A 1 419 ? 13.076 0.621 -5.026 1.00 86.19 419 LYS A N 1
ATOM 3350 C CA . LYS A 1 419 ? 12.302 0.796 -3.789 1.00 86.19 419 LYS A CA 1
ATOM 3351 C C . LYS A 1 419 ? 11.050 1.651 -4.009 1.00 86.19 419 LYS A C 1
ATOM 3353 O O . LYS A 1 419 ? 9.989 1.287 -3.516 1.00 86.19 419 LYS A O 1
ATOM 3358 N N . LEU A 1 420 ? 11.143 2.767 -4.734 1.00 89.38 420 LEU A N 1
ATOM 3359 C CA . LEU A 1 420 ? 9.975 3.605 -5.045 1.00 89.38 420 LEU A CA 1
ATOM 3360 C C . LEU A 1 420 ? 8.978 2.876 -5.951 1.00 89.38 420 LEU A C 1
ATOM 3362 O O . LEU A 1 420 ? 7.783 2.884 -5.675 1.00 89.38 420 LEU A O 1
ATOM 3366 N N . ALA A 1 421 ? 9.468 2.218 -7.001 1.00 83.12 421 ALA A N 1
ATOM 3367 C CA . ALA A 1 421 ? 8.637 1.489 -7.949 1.00 83.12 421 ALA A CA 1
ATOM 3368 C C . ALA A 1 421 ? 7.915 0.309 -7.281 1.00 83.12 421 ALA A C 1
ATOM 3370 O O . ALA A 1 421 ? 6.723 0.119 -7.496 1.00 83.12 421 ALA A O 1
ATOM 3371 N N . ALA A 1 422 ? 8.604 -0.420 -6.401 1.00 82.62 422 ALA A N 1
ATOM 3372 C CA . ALA A 1 422 ? 8.052 -1.548 -5.657 1.00 82.62 422 ALA A CA 1
ATOM 3373 C C . ALA A 1 422 ? 7.052 -1.156 -4.555 1.00 82.62 422 ALA A C 1
ATOM 3375 O O . ALA A 1 422 ? 6.515 -2.050 -3.915 1.00 82.62 422 ALA A O 1
ATOM 3376 N N . ASN A 1 423 ? 6.810 0.138 -4.305 1.00 87.94 423 ASN A N 1
ATOM 3377 C CA . ASN A 1 423 ? 5.875 0.627 -3.278 1.00 87.94 423 ASN A CA 1
ATOM 3378 C C . ASN A 1 423 ? 4.814 1.599 -3.826 1.00 87.94 423 ASN A C 1
ATOM 3380 O O . ASN A 1 423 ? 4.037 2.150 -3.055 1.00 87.94 423 ASN A O 1
ATOM 3384 N N . ILE A 1 424 ? 4.778 1.845 -5.139 1.00 87.25 424 ILE A N 1
ATOM 3385 C CA . ILE A 1 424 ? 3.725 2.639 -5.784 1.00 87.25 424 ILE A CA 1
ATOM 3386 C C . ILE A 1 424 ? 2.987 1.716 -6.746 1.00 87.25 424 ILE A C 1
ATOM 3388 O O . ILE A 1 424 ? 3.621 1.025 -7.538 1.00 87.25 424 ILE A O 1
ATOM 3392 N N . HIS A 1 425 ? 1.662 1.634 -6.672 1.00 86.50 425 HIS A N 1
ATOM 3393 C CA . HIS A 1 425 ? 0.883 0.624 -7.391 1.00 86.50 425 HIS A CA 1
ATOM 3394 C C . HIS A 1 425 ? -0.260 1.248 -8.207 1.00 86.50 425 HIS A C 1
ATOM 3396 O O . HIS A 1 425 ? -0.546 2.446 -8.152 1.00 86.50 425 HIS A O 1
ATOM 3402 N N . GLY A 1 426 ? -0.913 0.430 -9.036 1.00 88.56 426 GLY A N 1
ATOM 3403 C CA . GLY A 1 426 ? -2.156 0.794 -9.719 1.00 88.56 426 GLY A CA 1
ATOM 3404 C C . GLY A 1 426 ? -2.079 2.063 -10.583 1.00 88.56 426 GLY A C 1
ATOM 3405 O O . GLY A 1 426 ? -1.240 2.194 -11.476 1.00 88.56 426 GLY A O 1
ATOM 3406 N N . LYS A 1 427 ? -3.016 2.998 -10.373 1.00 89.25 427 LYS A N 1
ATOM 3407 C CA . LYS A 1 427 ? -3.105 4.244 -11.162 1.00 89.25 427 LYS A CA 1
ATOM 3408 C C . LYS A 1 427 ? -2.043 5.265 -10.744 1.00 89.25 427 LYS A C 1
ATOM 3410 O O . LYS A 1 427 ? -1.553 6.001 -11.599 1.00 89.25 427 LYS A O 1
ATOM 3415 N N . GLU A 1 428 ? -1.691 5.313 -9.460 1.00 92.75 428 GLU A N 1
ATOM 3416 C CA . GLU A 1 428 ? -0.634 6.164 -8.918 1.00 92.75 428 GLU A CA 1
ATOM 3417 C C . GLU A 1 428 ? 0.709 5.800 -9.552 1.00 92.75 428 GLU A C 1
ATOM 3419 O O . GLU A 1 428 ? 1.485 6.673 -9.931 1.00 92.75 428 GLU A O 1
ATOM 3424 N N . TYR A 1 429 ? 0.932 4.518 -9.808 1.00 84.81 429 TYR A N 1
ATOM 3425 C CA . TYR A 1 429 ? 2.123 4.060 -10.502 1.00 84.81 429 TYR A CA 1
ATOM 3426 C C . TYR A 1 429 ? 2.222 4.551 -11.953 1.00 84.81 429 TYR A C 1
ATOM 3428 O O . TYR A 1 429 ? 3.257 5.062 -12.377 1.00 84.81 429 TYR A O 1
ATOM 3436 N N . LYS A 1 430 ? 1.123 4.531 -12.717 1.00 83.81 430 LYS A N 1
ATOM 3437 C CA . LYS A 1 430 ? 1.103 5.138 -14.064 1.00 83.81 430 LYS A CA 1
ATOM 3438 C C . LYS A 1 430 ? 1.410 6.641 -14.017 1.00 83.81 430 LYS A C 1
ATOM 3440 O O . LYS A 1 430 ? 2.101 7.166 -14.891 1.00 83.81 430 LYS A O 1
ATOM 3445 N N . GLN A 1 431 ? 0.928 7.336 -12.983 1.00 89.75 431 GLN A N 1
ATOM 3446 C CA . GLN A 1 431 ? 1.254 8.747 -12.751 1.00 89.75 431 GLN A CA 1
ATOM 3447 C C . GLN A 1 431 ? 2.724 8.943 -12.382 1.00 89.75 431 GLN A C 1
ATOM 3449 O O . GLN A 1 431 ? 3.324 9.906 -12.853 1.00 89.75 431 GLN A O 1
ATOM 3454 N N . PHE A 1 432 ? 3.305 8.039 -11.588 1.00 89.62 432 PHE A N 1
ATOM 3455 C CA . PHE A 1 432 ? 4.727 8.034 -11.252 1.00 89.62 432 PHE A CA 1
ATOM 3456 C C . PHE A 1 432 ? 5.563 7.977 -12.526 1.00 89.62 432 PHE A C 1
ATOM 3458 O O . PHE A 1 432 ? 6.344 8.890 -12.773 1.00 89.62 432 PHE A O 1
ATOM 3465 N N . ILE A 1 433 ? 5.312 7.004 -13.401 1.00 81.88 433 ILE A N 1
ATOM 3466 C CA . ILE A 1 433 ? 6.052 6.841 -14.660 1.00 81.88 433 ILE A CA 1
ATOM 3467 C C . ILE A 1 433 ? 5.867 8.032 -15.601 1.00 81.88 433 ILE A C 1
ATOM 3469 O O . ILE A 1 433 ? 6.843 8.537 -16.152 1.00 81.88 433 ILE A O 1
ATOM 3473 N N . SER A 1 434 ? 4.643 8.548 -15.743 1.00 84.62 434 SER A N 1
ATOM 3474 C CA . SER A 1 434 ? 4.386 9.748 -16.553 1.00 84.62 434 SER A CA 1
ATOM 3475 C C . SER A 1 434 ? 5.120 10.982 -16.011 1.00 84.62 434 SER A C 1
ATOM 3477 O O . SER A 1 434 ? 5.706 11.760 -16.771 1.00 84.62 434 SER A O 1
ATOM 3479 N N . LEU A 1 435 ? 5.132 11.144 -14.687 1.00 89.94 435 LEU A N 1
ATOM 3480 C CA . LEU A 1 435 ? 5.854 12.208 -14.003 1.00 89.94 435 LEU A CA 1
ATOM 3481 C C . LEU A 1 435 ? 7.354 12.068 -14.218 1.00 89.94 435 LEU A C 1
ATOM 3483 O O . LEU A 1 435 ? 7.999 13.070 -14.529 1.00 89.94 435 LEU A O 1
ATOM 3487 N N . LEU A 1 436 ? 7.896 10.853 -14.091 1.00 84.81 436 LEU A N 1
ATOM 3488 C CA . LEU A 1 436 ? 9.290 10.587 -14.402 1.00 84.81 436 LEU A CA 1
ATOM 3489 C C . LEU A 1 436 ? 9.551 10.984 -15.860 1.00 84.81 436 LEU A C 1
ATOM 3491 O O . LEU A 1 436 ? 10.277 11.949 -16.081 1.00 84.81 436 LEU A O 1
ATOM 3495 N N . ALA A 1 437 ? 8.899 10.374 -16.847 1.00 81.06 437 ALA A N 1
ATOM 3496 C CA . ALA A 1 437 ? 9.086 10.705 -18.263 1.00 81.06 437 ALA A CA 1
ATOM 3497 C C . ALA A 1 437 ? 9.114 12.224 -18.542 1.00 81.06 437 ALA A C 1
ATOM 3499 O O . ALA A 1 437 ? 10.021 12.732 -19.210 1.00 81.06 437 ALA A O 1
ATOM 3500 N N . ASN A 1 438 ? 8.181 12.981 -17.952 1.00 86.12 438 ASN A N 1
ATOM 3501 C CA . ASN A 1 438 ? 8.133 14.437 -18.084 1.00 86.12 438 ASN A CA 1
ATOM 3502 C C . ASN A 1 438 ? 9.319 15.168 -17.430 1.00 86.12 438 ASN A C 1
ATOM 3504 O O . ASN A 1 438 ? 9.827 16.142 -17.989 1.00 86.12 438 ASN A O 1
ATOM 3508 N N . LYS A 1 439 ? 9.751 14.747 -16.238 1.00 88.44 439 LYS A N 1
ATOM 3509 C CA . LYS A 1 439 ? 10.895 15.354 -15.537 1.00 88.44 439 LYS A CA 1
ATOM 3510 C C . LYS A 1 439 ? 12.217 14.980 -16.202 1.00 88.44 439 LYS A C 1
ATOM 3512 O O . LYS A 1 439 ? 13.116 15.823 -16.248 1.00 88.44 439 LYS A O 1
ATOM 3517 N N . TYR A 1 440 ? 12.307 13.760 -16.720 1.00 81.75 440 TYR A N 1
ATOM 3518 C CA . TYR A 1 440 ? 13.502 13.160 -17.300 1.00 81.75 440 TYR A CA 1
ATOM 3519 C C . TYR A 1 440 ? 13.816 13.637 -18.714 1.00 81.75 440 TYR A C 1
ATOM 3521 O O . TYR A 1 440 ? 14.991 13.763 -19.051 1.00 81.75 440 TYR A O 1
ATOM 3529 N N . SER A 1 441 ? 12.810 13.981 -19.522 1.00 79.50 441 SER A N 1
ATOM 3530 C CA . SER A 1 441 ? 13.034 14.593 -20.843 1.00 79.50 441 SER A CA 1
ATOM 3531 C C . SER A 1 441 ? 13.935 15.835 -20.785 1.00 79.50 441 SER A C 1
ATOM 3533 O O . SER A 1 441 ? 14.637 16.136 -21.746 1.00 79.50 441 SER A O 1
ATOM 3535 N N . LYS A 1 442 ? 13.966 16.506 -19.626 1.00 85.56 442 LYS A N 1
ATOM 3536 C CA . LYS A 1 442 ? 14.749 17.716 -19.344 1.00 85.56 442 LYS A CA 1
ATOM 3537 C C . LYS A 1 442 ? 16.138 17.452 -18.750 1.00 85.56 442 LYS A C 1
ATOM 3539 O O . LYS A 1 442 ? 16.844 18.412 -18.448 1.00 8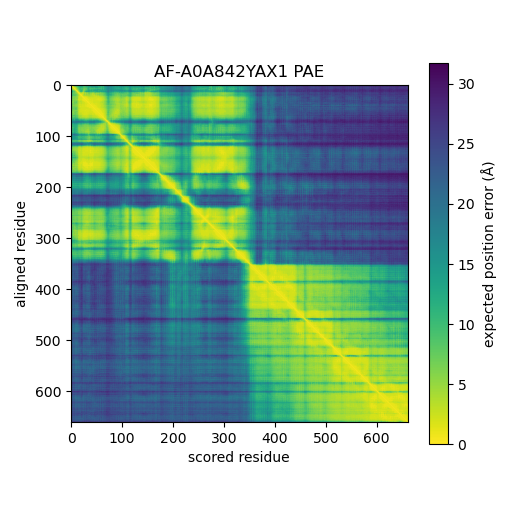5.56 442 LYS A O 1
ATOM 3544 N N . LEU A 1 443 ? 16.516 16.197 -18.496 1.00 83.12 443 LEU A N 1
ATOM 3545 C CA . LEU A 1 443 ? 17.832 15.874 -17.942 1.00 83.12 443 LEU A CA 1
ATOM 3546 C C . LEU A 1 443 ? 18.914 15.833 -19.033 1.00 83.12 443 LEU A C 1
ATOM 3548 O O . LEU A 1 443 ? 18.615 15.478 -20.172 1.00 83.12 443 LEU A O 1
ATOM 3552 N N . PRO A 1 444 ? 20.182 16.118 -18.686 1.00 86.81 444 PRO A N 1
ATOM 3553 C CA . PRO A 1 444 ? 21.317 15.811 -19.549 1.00 86.81 444 PRO A CA 1
ATOM 3554 C C . PRO A 1 444 ? 21.379 14.317 -19.889 1.00 86.81 444 PRO A C 1
ATOM 3556 O O . PRO A 1 444 ? 21.102 13.472 -19.035 1.00 86.81 444 PRO A O 1
ATOM 3559 N N . VAL A 1 445 ? 21.822 13.992 -21.104 1.00 89.12 445 VAL A N 1
ATOM 3560 C CA . VAL A 1 445 ? 21.897 12.614 -21.626 1.00 89.12 445 VAL A CA 1
ATOM 3561 C C . VAL A 1 445 ? 22.621 11.626 -20.706 1.00 89.12 445 VAL A C 1
ATOM 3563 O O . VAL A 1 445 ? 22.137 10.517 -20.521 1.00 89.12 445 VAL A O 1
ATOM 3566 N N . ASN A 1 446 ? 23.702 12.039 -20.032 1.00 85.00 446 ASN A N 1
ATOM 3567 C CA . ASN A 1 446 ? 24.431 11.167 -19.101 1.00 85.00 446 ASN A CA 1
ATOM 3568 C C . ASN A 1 446 ? 23.543 10.694 -17.934 1.00 85.00 446 ASN A C 1
ATOM 3570 O O . ASN A 1 446 ? 23.641 9.550 -17.505 1.00 85.00 446 ASN A O 1
ATOM 3574 N N . LEU A 1 447 ? 22.643 11.552 -17.435 1.00 81.25 447 LEU A N 1
ATOM 3575 C CA . LEU A 1 447 ? 21.699 11.167 -16.381 1.00 81.25 447 LEU A CA 1
ATOM 3576 C C . LEU A 1 447 ? 20.552 10.306 -16.925 1.00 81.25 447 LEU A C 1
ATOM 3578 O O . LEU A 1 447 ? 20.028 9.474 -16.188 1.00 81.25 447 LEU A O 1
ATOM 3582 N N . LYS A 1 448 ? 20.171 10.483 -18.201 1.00 86.94 448 LYS A N 1
ATOM 3583 C CA . LYS A 1 448 ? 19.208 9.595 -18.875 1.00 86.94 448 LYS A CA 1
ATOM 3584 C C . LYS A 1 448 ? 19.774 8.177 -19.002 1.00 86.94 448 LYS A C 1
ATOM 3586 O O . LYS A 1 448 ? 19.061 7.238 -18.679 1.00 86.94 448 LYS A O 1
ATOM 3591 N N . ILE A 1 449 ? 21.048 8.036 -19.377 1.00 86.69 449 ILE A N 1
ATOM 3592 C CA . ILE A 1 449 ? 21.752 6.742 -19.469 1.00 86.69 449 ILE A CA 1
ATOM 3593 C C . ILE A 1 449 ? 21.779 6.031 -18.114 1.00 86.69 449 ILE A C 1
ATOM 3595 O O . ILE A 1 449 ? 21.307 4.906 -18.009 1.00 86.69 449 ILE A O 1
ATOM 3599 N N . ILE A 1 450 ? 22.239 6.713 -17.055 1.00 81.81 450 ILE A N 1
ATOM 3600 C CA . ILE A 1 450 ? 22.263 6.145 -15.693 1.00 81.81 450 ILE A CA 1
ATOM 3601 C C . ILE A 1 450 ? 20.872 5.664 -15.274 1.00 81.81 450 ILE A C 1
ATOM 3603 O O . ILE A 1 450 ? 20.730 4.642 -14.610 1.00 81.81 450 ILE A O 1
ATOM 3607 N N . PHE A 1 451 ? 19.835 6.415 -15.638 1.00 80.38 451 PHE A N 1
ATOM 3608 C CA . PHE A 1 451 ? 18.471 6.054 -15.292 1.00 80.38 451 PHE A CA 1
ATOM 3609 C C . PHE A 1 451 ? 17.960 4.841 -16.063 1.00 80.38 451 PHE A C 1
ATOM 3611 O O . PHE A 1 451 ? 17.315 3.992 -15.461 1.00 80.38 451 PHE A O 1
ATOM 3618 N N . ILE A 1 452 ? 18.261 4.747 -17.357 1.00 85.88 452 ILE A N 1
ATOM 3619 C CA . ILE A 1 452 ? 17.904 3.581 -18.164 1.00 85.88 452 ILE A CA 1
ATOM 3620 C C . ILE A 1 452 ? 18.604 2.335 -17.624 1.00 85.88 452 ILE A C 1
ATOM 3622 O O . ILE A 1 452 ? 17.920 1.352 -17.383 1.00 85.88 452 ILE A O 1
ATOM 3626 N N . ASN A 1 453 ? 19.899 2.403 -17.297 1.00 85.12 453 ASN A N 1
ATOM 3627 C CA . ASN A 1 453 ? 20.600 1.280 -16.659 1.00 85.12 453 ASN A CA 1
ATOM 3628 C C . ASN A 1 453 ? 19.912 0.849 -15.357 1.00 85.12 453 ASN A C 1
ATOM 3630 O O . ASN A 1 453 ? 19.668 -0.330 -15.147 1.00 85.12 453 ASN A O 1
ATOM 3634 N N . LYS A 1 454 ? 19.491 1.804 -14.519 1.00 79.31 454 LYS A N 1
ATOM 3635 C CA . LYS A 1 454 ? 18.731 1.490 -13.298 1.00 79.31 454 LYS A CA 1
ATOM 3636 C C . LYS A 1 454 ? 17.348 0.891 -13.558 1.00 79.31 454 LYS A C 1
ATOM 3638 O O . LYS A 1 454 ? 16.859 0.166 -12.700 1.00 79.31 454 LYS A O 1
ATOM 3643 N N . LEU A 1 455 ? 16.693 1.238 -14.670 1.00 80.25 455 LEU A N 1
ATOM 3644 C CA . LEU A 1 455 ? 15.436 0.602 -15.073 1.00 80.25 455 LEU A CA 1
ATOM 3645 C C . LEU A 1 455 ? 15.680 -0.835 -15.527 1.00 80.25 455 LEU A C 1
ATOM 3647 O O . LEU A 1 455 ? 14.891 -1.688 -15.169 1.00 80.25 455 LEU A O 1
ATOM 3651 N N . LEU A 1 456 ? 16.782 -1.100 -16.229 1.00 82.25 456 LEU A N 1
ATOM 3652 C CA . LEU A 1 456 ? 17.181 -2.453 -16.628 1.00 82.25 456 LEU A CA 1
ATOM 3653 C C . LEU A 1 456 ? 17.622 -3.325 -15.431 1.00 82.25 456 LEU A C 1
ATOM 3655 O O . LEU A 1 456 ? 17.608 -4.545 -15.515 1.00 82.25 456 LEU A O 1
ATOM 3659 N N . GLU A 1 457 ? 18.025 -2.714 -14.310 1.00 79.44 457 GLU A N 1
ATOM 3660 C CA . GLU A 1 457 ? 18.500 -3.417 -13.107 1.00 79.44 457 GLU A CA 1
ATOM 3661 C C . GLU A 1 457 ? 17.388 -3.911 -12.157 1.00 79.44 457 GLU A C 1
ATOM 3663 O O . GLU A 1 457 ? 17.679 -4.737 -11.285 1.00 79.44 457 GLU A O 1
ATOM 3668 N N . GLY A 1 458 ? 16.141 -3.424 -12.242 1.00 61.28 458 GLY A N 1
ATOM 3669 C CA . GLY A 1 458 ? 15.097 -3.954 -11.358 1.00 61.28 458 GLY A CA 1
ATOM 3670 C C . GLY A 1 458 ? 13.777 -3.191 -11.236 1.00 61.28 458 GLY A C 1
ATOM 3671 O O . GLY A 1 458 ? 13.666 -2.219 -10.481 1.00 61.28 458 GLY A O 1
ATOM 3672 N N . ALA A 1 459 ? 12.739 -3.757 -11.845 1.00 53.25 459 ALA A N 1
ATOM 3673 C CA . ALA A 1 459 ? 11.308 -3.644 -11.581 1.00 53.25 459 ALA A CA 1
ATOM 3674 C C . ALA A 1 459 ? 10.544 -4.713 -12.413 1.00 53.25 459 ALA A C 1
ATOM 3676 O O . ALA A 1 459 ? 11.106 -5.679 -12.907 1.00 53.25 459 ALA A O 1
ATOM 3677 N N . THR A 1 460 ? 9.216 -4.620 -12.476 1.00 56.97 460 THR A N 1
ATOM 3678 C CA . THR A 1 460 ? 8.347 -5.524 -13.249 1.00 56.97 460 THR A CA 1
ATOM 3679 C C . THR A 1 460 ? 8.330 -5.149 -14.742 1.00 56.97 460 THR A C 1
ATOM 3681 O O . THR A 1 460 ? 8.079 -3.977 -15.038 1.00 56.97 460 THR A O 1
ATOM 3684 N N . LEU A 1 461 ? 8.484 -6.143 -15.632 1.00 65.62 461 LEU A N 1
ATOM 3685 C CA . LEU A 1 461 ? 8.595 -6.054 -17.108 1.00 65.62 461 LEU A CA 1
ATOM 3686 C C . LEU A 1 461 ? 7.852 -4.876 -17.776 1.00 65.62 461 LEU A C 1
ATOM 3688 O O . LEU A 1 461 ? 8.493 -3.973 -18.300 1.00 65.62 461 LEU A O 1
ATOM 3692 N N . ASP A 1 462 ? 6.517 -4.796 -17.678 1.00 68.12 462 ASP A N 1
ATOM 3693 C CA . ASP A 1 462 ? 5.696 -3.808 -18.417 1.00 68.12 462 ASP A CA 1
ATOM 3694 C C . ASP A 1 462 ? 6.089 -2.329 -18.212 1.00 68.12 462 ASP A C 1
ATOM 3696 O O . ASP A 1 462 ? 5.676 -1.423 -18.951 1.00 68.12 462 ASP A O 1
ATOM 3700 N N . VAL A 1 463 ? 6.810 -2.036 -17.135 1.00 63.31 463 VAL A N 1
ATOM 3701 C CA . VAL A 1 463 ? 7.046 -0.671 -16.677 1.00 63.31 463 VAL A CA 1
ATOM 3702 C C . VAL A 1 463 ? 8.405 -0.163 -17.093 1.00 63.31 463 VAL A C 1
ATOM 3704 O O . VAL A 1 463 ? 8.529 1.006 -17.472 1.00 63.31 463 VAL A O 1
ATOM 3707 N N . GLU A 1 464 ? 9.403 -1.031 -17.017 1.00 73.75 464 GLU A N 1
ATOM 3708 C CA . GLU A 1 464 ? 10.747 -0.759 -17.509 1.00 73.75 464 GLU A CA 1
ATOM 3709 C C . GLU A 1 464 ? 10.640 -0.371 -18.979 1.00 73.75 464 GLU A C 1
ATOM 3711 O O . GLU A 1 464 ? 11.054 0.722 -19.366 1.00 73.75 464 GLU A O 1
ATOM 3716 N N . GLU A 1 465 ? 9.897 -1.173 -19.736 1.00 85.44 465 GLU A N 1
ATOM 3717 C CA . GLU A 1 465 ? 9.595 -0.961 -21.143 1.00 85.44 465 GLU A CA 1
ATOM 3718 C C . GLU A 1 465 ? 8.945 0.399 -21.393 1.00 85.44 465 GLU A C 1
ATOM 3720 O O . GLU A 1 465 ? 9.490 1.249 -22.098 1.00 85.44 465 GLU A O 1
ATOM 3725 N N . ASN A 1 466 ? 7.802 0.684 -20.761 1.00 80.56 466 ASN A N 1
ATOM 3726 C CA . ASN A 1 466 ? 7.101 1.951 -20.976 1.00 80.56 466 ASN A CA 1
ATOM 3727 C C . ASN A 1 466 ? 7.909 3.171 -20.503 1.00 80.56 466 ASN A C 1
ATOM 3729 O O . ASN A 1 466 ? 7.835 4.239 -21.123 1.00 80.56 466 ASN A O 1
ATOM 3733 N N . GLY A 1 467 ? 8.685 3.035 -19.427 1.00 80.81 467 GLY A N 1
ATOM 3734 C CA . GLY A 1 467 ? 9.605 4.059 -18.941 1.00 80.81 467 GLY A CA 1
ATOM 3735 C C . GLY A 1 467 ? 10.704 4.358 -19.959 1.00 80.81 467 GLY A C 1
ATOM 3736 O O . GLY A 1 467 ? 10.874 5.518 -20.349 1.00 80.81 467 GLY A O 1
ATOM 3737 N N . ILE A 1 468 ? 11.389 3.320 -20.443 1.00 86.75 468 ILE A N 1
ATOM 3738 C CA . ILE A 1 468 ? 12.434 3.405 -21.470 1.00 86.75 468 ILE A CA 1
ATOM 3739 C C . ILE A 1 468 ? 11.866 4.023 -22.751 1.00 86.75 468 ILE A C 1
ATOM 3741 O O . ILE A 1 468 ? 12.384 5.033 -23.235 1.00 86.75 468 ILE A O 1
ATOM 3745 N N . LEU A 1 469 ? 10.736 3.519 -23.252 1.00 89.12 469 LEU A N 1
ATOM 3746 C CA . LEU A 1 469 ? 10.072 4.035 -24.454 1.00 89.12 469 LEU A CA 1
ATOM 3747 C C . LEU A 1 469 ? 9.744 5.528 -24.339 1.00 89.12 469 LEU A C 1
ATOM 3749 O O . LEU A 1 469 ? 9.959 6.298 -25.278 1.00 89.12 469 LEU A O 1
ATOM 3753 N N . GLN A 1 470 ? 9.234 5.974 -23.189 1.00 85.19 470 GLN A N 1
ATOM 3754 C CA . GLN A 1 470 ? 8.924 7.387 -22.973 1.00 85.19 470 GLN A CA 1
ATOM 3755 C C . GLN A 1 470 ? 10.183 8.262 -22.932 1.00 85.19 470 GLN A C 1
ATOM 3757 O O . GLN A 1 470 ? 10.165 9.370 -23.479 1.00 85.19 470 GLN A O 1
ATOM 3762 N N . LEU A 1 471 ? 11.277 7.786 -22.334 1.00 85.88 471 LEU A N 1
ATOM 3763 C CA . LEU A 1 471 ? 12.559 8.500 -22.330 1.00 85.88 471 LEU A CA 1
ATOM 3764 C C . LEU A 1 471 ? 13.118 8.657 -23.739 1.00 85.88 471 LEU A C 1
ATOM 3766 O O . LEU A 1 471 ? 13.533 9.757 -24.115 1.00 85.88 471 LEU A O 1
ATOM 3770 N N . LEU A 1 472 ? 13.097 7.582 -24.526 1.00 90.00 472 LEU A N 1
ATOM 3771 C CA . LEU A 1 472 ? 13.584 7.588 -25.902 1.00 90.00 472 LEU A CA 1
ATOM 3772 C C . LEU A 1 472 ? 12.724 8.502 -26.786 1.00 90.00 472 LEU A C 1
ATOM 3774 O O . LEU A 1 472 ? 13.261 9.324 -27.530 1.00 90.00 472 LEU A O 1
ATOM 3778 N N . ARG A 1 473 ? 11.390 8.469 -26.638 1.00 89.75 473 ARG A N 1
ATOM 3779 C CA . ARG A 1 473 ? 10.465 9.368 -27.364 1.00 89.75 473 ARG A CA 1
ATOM 3780 C C . ARG A 1 473 ? 10.788 10.842 -27.151 1.00 89.75 473 ARG A C 1
ATOM 3782 O O . ARG A 1 473 ? 10.801 11.611 -28.115 1.00 89.75 473 ARG A O 1
ATOM 3789 N N . HIS A 1 474 ? 11.066 11.227 -25.910 1.00 87.56 474 HIS A N 1
ATOM 3790 C CA . HIS A 1 474 ? 11.338 12.617 -25.544 1.00 87.56 474 HIS A CA 1
ATOM 3791 C C . HIS A 1 474 ? 12.810 13.026 -25.683 1.00 87.56 474 HIS A C 1
ATOM 3793 O O . HIS A 1 474 ? 13.145 14.178 -25.413 1.00 87.56 474 HIS A O 1
ATOM 3799 N N . SER A 1 475 ? 13.688 12.113 -26.093 1.00 88.75 475 SER A N 1
ATOM 3800 C CA . SER A 1 475 ? 15.095 12.419 -26.339 1.00 88.75 475 SER A CA 1
ATOM 3801 C C . SER A 1 475 ? 15.306 12.847 -27.791 1.00 88.75 475 SER A C 1
ATOM 3803 O O . SER A 1 475 ? 14.591 12.423 -28.703 1.00 88.75 475 SER A O 1
ATOM 3805 N N . SER A 1 476 ? 16.258 13.745 -28.022 1.00 90.12 476 SER A N 1
ATOM 3806 C CA . SER A 1 476 ? 16.680 14.108 -29.379 1.00 90.12 476 SER A CA 1
ATOM 3807 C C . SER A 1 476 ? 17.352 12.919 -30.077 1.00 90.12 476 SER A C 1
ATOM 3809 O O . SER A 1 476 ? 17.815 11.993 -29.416 1.00 90.12 476 SER A O 1
ATOM 3811 N N . SER A 1 477 ? 17.442 12.939 -31.409 1.00 87.00 477 SER A N 1
ATOM 3812 C CA . SER A 1 477 ? 18.101 11.869 -32.177 1.00 87.00 477 SER A CA 1
ATOM 3813 C C . SER A 1 477 ? 19.530 11.583 -31.703 1.00 87.00 477 SER A C 1
ATOM 3815 O O . SER A 1 477 ? 19.904 10.425 -31.548 1.00 87.00 477 SER A O 1
ATOM 3817 N N . GLY A 1 478 ? 20.311 12.629 -31.403 1.00 86.31 478 GLY A N 1
ATOM 3818 C CA . GLY A 1 478 ? 21.674 12.473 -30.888 1.00 86.31 478 GLY A CA 1
ATOM 3819 C C . GLY A 1 478 ? 21.728 11.889 -29.473 1.00 86.31 478 GLY A C 1
ATOM 3820 O O . GLY A 1 478 ? 22.642 11.136 -29.154 1.00 86.31 478 GLY A O 1
ATOM 3821 N N . GLU A 1 479 ? 20.742 12.192 -28.626 1.00 90.19 479 GLU A N 1
ATOM 3822 C CA . GLU A 1 479 ? 20.645 11.589 -27.294 1.00 90.19 479 GLU A CA 1
ATOM 3823 C C . GLU A 1 479 ? 20.227 10.125 -27.356 1.00 90.19 479 GLU A C 1
ATOM 3825 O O . GLU A 1 479 ? 20.824 9.319 -26.657 1.00 90.19 479 GLU A O 1
ATOM 3830 N N . VAL A 1 480 ? 19.238 9.780 -28.189 1.00 89.44 480 VAL A N 1
ATOM 3831 C CA . VAL A 1 480 ? 18.817 8.385 -28.399 1.00 89.44 480 VAL A CA 1
ATOM 3832 C C . VAL A 1 480 ? 19.998 7.559 -28.891 1.00 89.44 480 VAL A C 1
ATOM 3834 O O . VAL A 1 480 ? 20.257 6.498 -28.338 1.00 89.44 480 VAL A O 1
ATOM 3837 N N . TYR A 1 481 ? 20.762 8.089 -29.848 1.00 85.81 481 TYR A N 1
ATOM 3838 C CA . TYR A 1 481 ? 21.977 7.446 -30.334 1.00 85.81 481 TYR A CA 1
ATOM 3839 C C . TYR A 1 481 ? 22.982 7.159 -29.214 1.00 85.81 481 TYR A C 1
ATOM 3841 O O . TYR A 1 481 ? 23.410 6.021 -29.040 1.00 85.81 481 TYR A O 1
ATOM 3849 N N . ARG A 1 482 ? 23.303 8.171 -28.400 1.00 87.31 482 ARG A N 1
ATOM 3850 C CA . ARG A 1 482 ? 24.204 7.994 -27.254 1.00 87.31 482 ARG A CA 1
ATOM 3851 C C . ARG A 1 482 ? 23.658 7.016 -26.220 1.00 87.31 482 ARG A C 1
ATOM 3853 O O . ARG A 1 482 ? 24.420 6.234 -25.680 1.00 87.31 482 ARG A O 1
ATOM 3860 N N . ILE A 1 483 ? 22.356 7.056 -25.950 1.00 88.75 483 ILE A N 1
ATOM 3861 C CA . ILE A 1 483 ? 21.703 6.140 -25.014 1.00 88.75 483 ILE A CA 1
ATOM 3862 C C . ILE A 1 483 ? 21.843 4.699 -25.496 1.00 88.75 483 ILE A C 1
ATOM 3864 O O . ILE A 1 483 ? 22.315 3.861 -24.742 1.00 88.75 483 ILE A O 1
ATOM 3868 N N . VAL A 1 484 ? 21.471 4.416 -26.742 1.00 86.88 484 VAL A N 1
ATOM 3869 C CA . VAL A 1 484 ? 21.530 3.062 -27.307 1.00 86.88 484 VAL A CA 1
ATOM 3870 C C . VAL A 1 484 ? 22.965 2.536 -27.335 1.00 86.88 484 VAL A C 1
ATOM 3872 O O . VAL A 1 484 ? 23.193 1.366 -27.039 1.00 86.88 484 VAL A O 1
ATOM 3875 N N . ASN A 1 485 ? 23.933 3.400 -27.643 1.00 83.44 485 ASN A N 1
ATOM 3876 C CA . ASN A 1 485 ? 25.341 3.023 -27.651 1.00 83.44 485 ASN A CA 1
ATOM 3877 C C . ASN A 1 485 ? 25.889 2.762 -26.236 1.00 83.44 485 ASN A C 1
ATOM 3879 O O . ASN A 1 485 ? 26.541 1.747 -26.006 1.00 83.44 485 ASN A O 1
ATOM 3883 N N . ASP A 1 486 ? 25.602 3.648 -25.278 1.00 85.81 486 ASP A N 1
ATOM 3884 C CA . ASP A 1 486 ? 26.184 3.587 -23.931 1.00 85.81 486 ASP A CA 1
ATOM 3885 C C . ASP A 1 486 ? 25.497 2.532 -23.039 1.00 85.81 486 ASP A C 1
ATOM 3887 O O . ASP A 1 486 ? 26.147 1.947 -22.176 1.00 85.81 486 ASP A O 1
ATOM 3891 N N . VAL A 1 487 ? 24.201 2.273 -23.250 1.00 83.25 487 VAL A N 1
ATOM 3892 C CA . VAL A 1 487 ? 23.423 1.226 -22.551 1.00 83.25 487 VAL A CA 1
ATOM 3893 C C . VAL A 1 487 ? 23.588 -0.145 -23.220 1.00 83.25 487 VAL A C 1
ATOM 3895 O O . VAL A 1 487 ? 23.302 -1.158 -22.603 1.00 83.25 487 VAL A O 1
ATOM 3898 N N . ARG A 1 488 ? 24.111 -0.185 -24.454 1.00 85.19 488 ARG A N 1
ATOM 3899 C CA . ARG A 1 488 ? 24.136 -1.337 -25.370 1.00 85.19 488 ARG A CA 1
ATOM 3900 C C . ARG A 1 488 ? 22.740 -1.714 -25.854 1.00 85.19 488 ARG A C 1
ATOM 3902 O O . ARG A 1 488 ? 21.865 -2.120 -25.097 1.00 85.19 488 ARG A O 1
ATOM 3909 N N . PHE A 1 489 ? 22.561 -1.647 -27.168 1.00 82.06 489 PHE A N 1
ATOM 3910 C CA . PHE A 1 489 ? 21.309 -1.993 -27.839 1.00 82.06 489 PHE A CA 1
ATOM 3911 C C . PHE A 1 489 ? 20.767 -3.367 -27.438 1.00 82.06 489 PHE A C 1
ATOM 3913 O O . PHE A 1 489 ? 19.580 -3.482 -27.164 1.00 82.06 489 PHE A O 1
ATOM 3920 N N . LYS A 1 490 ? 21.637 -4.381 -27.352 1.00 80.19 490 LYS A N 1
ATOM 3921 C CA . LYS A 1 490 ? 21.236 -5.732 -26.959 1.00 80.19 490 LYS A CA 1
ATOM 3922 C C . LYS A 1 490 ? 20.595 -5.764 -25.572 1.00 80.19 490 LYS A C 1
ATOM 3924 O O . LYS A 1 490 ? 19.547 -6.365 -25.415 1.00 80.19 490 LYS A O 1
ATOM 3929 N N . GLU A 1 491 ? 21.160 -5.055 -24.596 1.00 83.88 491 GLU A N 1
ATOM 3930 C CA . GLU A 1 491 ? 20.582 -4.989 -23.248 1.00 83.88 491 GLU A CA 1
ATOM 3931 C C . GLU A 1 491 ? 19.219 -4.274 -23.258 1.00 83.88 491 GLU A C 1
ATOM 3933 O O . GLU A 1 491 ? 18.326 -4.655 -22.512 1.00 83.88 491 GLU A O 1
ATOM 3938 N N . LEU A 1 492 ? 19.009 -3.286 -24.135 1.00 85.06 492 LEU A N 1
ATOM 3939 C CA . LEU A 1 492 ? 17.689 -2.669 -24.322 1.00 85.06 492 LEU A CA 1
ATOM 3940 C C . LEU A 1 492 ? 16.689 -3.614 -24.996 1.00 85.06 492 LEU A C 1
ATOM 3942 O O . LEU A 1 492 ? 15.547 -3.686 -24.560 1.00 85.06 492 LEU A O 1
ATOM 3946 N N . ALA A 1 493 ? 17.104 -4.315 -26.049 1.00 83.62 493 ALA A N 1
ATOM 3947 C CA . ALA A 1 493 ? 16.249 -5.231 -26.795 1.00 83.62 493 ALA A CA 1
ATOM 3948 C C . ALA A 1 493 ? 15.848 -6.448 -25.947 1.00 83.62 493 ALA A C 1
ATOM 3950 O O . ALA A 1 493 ? 14.672 -6.785 -25.869 1.00 83.62 493 ALA A O 1
ATOM 3951 N N . ASP A 1 494 ? 16.803 -7.025 -25.215 1.00 82.94 494 ASP A N 1
ATOM 3952 C CA . ASP A 1 494 ? 16.592 -8.175 -24.331 1.00 82.94 494 ASP A CA 1
ATOM 3953 C C . ASP A 1 494 ? 15.685 -7.850 -23.126 1.00 82.94 494 ASP A C 1
ATOM 3955 O O . ASP A 1 494 ? 15.272 -8.767 -22.426 1.00 82.94 494 ASP A O 1
ATOM 3959 N N . ASN A 1 495 ? 15.374 -6.574 -22.865 1.00 83.50 495 ASN A N 1
ATOM 3960 C CA . ASN A 1 495 ? 14.492 -6.137 -21.773 1.00 83.50 495 ASN A CA 1
ATOM 3961 C C . ASN A 1 495 ? 13.230 -5.407 -22.267 1.00 83.50 495 ASN A C 1
ATOM 3963 O O . ASN A 1 495 ? 12.498 -4.839 -21.457 1.00 83.50 495 ASN A O 1
ATOM 3967 N N . ILE A 1 496 ? 12.981 -5.373 -23.583 1.00 84.69 496 ILE A N 1
ATOM 3968 C CA . ILE A 1 496 ? 11.737 -4.847 -24.148 1.00 84.69 496 ILE A CA 1
ATOM 3969 C C . ILE A 1 496 ? 11.068 -5.935 -24.977 1.00 84.69 496 ILE A C 1
ATOM 3971 O O . ILE A 1 496 ? 11.636 -6.435 -25.941 1.00 84.69 496 ILE A O 1
ATOM 3975 N N . HIS A 1 497 ? 9.850 -6.311 -24.610 1.00 83.56 497 HIS A N 1
ATOM 3976 C CA . HIS A 1 497 ? 9.164 -7.475 -25.152 1.00 83.56 497 HIS A CA 1
ATOM 3977 C C . HIS A 1 497 ? 7.821 -7.118 -25.795 1.00 83.56 497 HIS A C 1
ATOM 3979 O O . HIS A 1 497 ? 7.274 -6.031 -25.621 1.00 83.56 497 HIS A O 1
ATOM 3985 N N . GLY A 1 498 ? 7.269 -8.063 -26.561 1.00 86.69 498 GLY A N 1
ATOM 3986 C CA . GLY A 1 498 ? 5.915 -7.970 -27.110 1.00 86.69 498 GLY A CA 1
ATOM 3987 C C . GLY A 1 498 ? 5.647 -6.674 -27.887 1.00 86.69 498 GLY A C 1
ATOM 3988 O O . GLY A 1 498 ? 6.485 -6.203 -28.646 1.00 86.69 498 GLY A O 1
ATOM 3989 N N . ALA A 1 499 ? 4.471 -6.075 -27.677 1.00 84.88 499 ALA A N 1
ATOM 3990 C CA . ALA A 1 499 ? 4.040 -4.870 -28.395 1.00 84.88 499 ALA A CA 1
ATOM 3991 C C . ALA A 1 499 ? 4.857 -3.609 -28.039 1.00 84.88 499 ALA A C 1
ATOM 3993 O O . ALA A 1 499 ? 4.768 -2.572 -28.708 1.00 84.88 499 ALA A O 1
ATOM 3994 N N . GLU A 1 500 ? 5.606 -3.641 -26.943 1.00 86.88 500 GLU A N 1
ATOM 3995 C CA . GLU A 1 500 ? 6.504 -2.581 -26.512 1.00 86.88 500 GLU A CA 1
ATOM 3996 C C . GLU A 1 500 ? 7.790 -2.596 -27.335 1.00 86.88 500 GLU A C 1
ATOM 3998 O O . GLU A 1 500 ? 8.329 -1.522 -27.627 1.00 86.88 500 GLU A O 1
ATOM 4003 N N . TYR A 1 501 ? 8.215 -3.773 -27.793 1.00 85.44 501 TYR A N 1
ATOM 4004 C CA . TYR A 1 501 ? 9.355 -3.917 -28.687 1.00 85.44 501 TYR A CA 1
ATOM 4005 C C . TYR A 1 501 ? 9.092 -3.253 -30.042 1.00 85.44 501 TYR A C 1
ATOM 4007 O O . TYR A 1 501 ? 9.886 -2.429 -30.494 1.00 85.44 501 TYR A O 1
ATOM 4015 N N . ASP A 1 502 ? 7.903 -3.440 -30.615 1.00 85.44 502 ASP A N 1
ATOM 4016 C CA . ASP A 1 502 ? 7.482 -2.759 -31.849 1.00 85.44 502 ASP A CA 1
ATOM 4017 C C . ASP A 1 502 ? 7.565 -1.232 -31.697 1.00 85.44 502 ASP A C 1
ATOM 4019 O O . ASP A 1 502 ? 8.039 -0.502 -32.573 1.00 85.44 502 ASP A O 1
ATOM 4023 N N . LYS A 1 503 ? 7.125 -0.719 -30.539 1.00 89.81 503 LYS A N 1
ATOM 4024 C CA . LYS A 1 503 ? 7.198 0.714 -30.219 1.00 89.81 503 LYS A CA 1
ATOM 4025 C C . LYS A 1 503 ? 8.645 1.171 -30.085 1.00 89.81 503 LYS A C 1
ATOM 4027 O O . LYS A 1 503 ? 8.927 2.314 -30.449 1.00 89.81 503 LYS A O 1
ATOM 4032 N N . PHE A 1 504 ? 9.527 0.343 -29.529 1.00 89.25 504 PHE A N 1
ATOM 4033 C CA . PHE A 1 504 ? 10.953 0.629 -29.397 1.00 89.25 504 PHE A CA 1
ATOM 4034 C C . PHE A 1 504 ? 11.589 0.762 -30.776 1.00 89.25 504 PHE A C 1
ATOM 4036 O O . PHE A 1 504 ? 12.141 1.823 -31.082 1.00 89.25 504 PHE A O 1
ATOM 4043 N N . ILE A 1 505 ? 11.390 -0.233 -31.639 1.00 85.19 505 ILE A N 1
ATOM 4044 C CA . ILE A 1 505 ? 11.862 -0.231 -33.024 1.00 85.19 505 ILE A CA 1
ATOM 4045 C C . ILE A 1 505 ? 11.343 0.993 -33.786 1.00 85.19 505 ILE A C 1
ATOM 4047 O O . ILE A 1 505 ? 12.132 1.735 -34.375 1.00 85.19 505 ILE A O 1
ATOM 4051 N N . TYR A 1 506 ? 10.050 1.308 -33.679 1.00 87.19 506 TYR A N 1
ATOM 4052 C CA . TYR A 1 506 ? 9.466 2.495 -34.313 1.00 87.19 506 TYR A CA 1
ATOM 4053 C C . TYR A 1 506 ? 10.081 3.818 -33.819 1.00 87.19 506 TYR A C 1
ATOM 4055 O O . TYR A 1 506 ? 10.255 4.772 -34.586 1.00 87.19 506 TYR A O 1
ATOM 4063 N N . ILE A 1 507 ? 10.412 3.925 -32.526 1.00 88.50 507 ILE A N 1
ATOM 4064 C CA . ILE A 1 507 ? 11.101 5.112 -31.995 1.00 88.50 507 ILE A CA 1
ATOM 4065 C C . ILE A 1 507 ? 12.498 5.216 -32.593 1.00 88.50 507 ILE A C 1
ATOM 4067 O O . ILE A 1 507 ? 12.884 6.309 -33.011 1.00 88.50 507 ILE A O 1
ATOM 4071 N N . LEU A 1 508 ? 13.248 4.114 -32.625 1.00 85.56 508 LEU A N 1
ATOM 4072 C CA . LEU A 1 508 ? 14.595 4.101 -33.184 1.00 85.56 508 LEU A CA 1
ATOM 4073 C C . LEU A 1 508 ? 14.566 4.508 -34.648 1.00 85.56 508 LEU A C 1
ATOM 4075 O O . LEU A 1 508 ? 15.244 5.458 -35.020 1.00 85.56 508 LEU A O 1
ATOM 4079 N N . GLU A 1 509 ? 13.704 3.902 -35.448 1.00 82.38 509 GLU A N 1
ATOM 4080 C CA . GLU A 1 509 ? 13.549 4.222 -36.862 1.00 82.38 509 GLU A CA 1
ATOM 4081 C C . GLU A 1 509 ? 13.333 5.733 -37.082 1.00 82.38 509 GLU A C 1
ATOM 4083 O O . GLU A 1 509 ? 14.134 6.403 -37.743 1.00 82.38 509 GLU A O 1
ATOM 4088 N N . ASN A 1 510 ? 12.341 6.325 -36.407 1.00 85.88 510 ASN A N 1
ATOM 4089 C CA . ASN A 1 510 ? 12.055 7.760 -36.512 1.00 85.88 510 ASN A CA 1
ATOM 4090 C C . ASN A 1 510 ? 13.207 8.653 -36.040 1.00 85.88 510 ASN A C 1
ATOM 4092 O O . ASN A 1 510 ? 13.469 9.709 -36.625 1.00 85.88 510 ASN A O 1
ATOM 4096 N N . LYS A 1 511 ? 13.890 8.268 -34.959 1.00 86.81 511 LYS A N 1
ATOM 4097 C CA . LYS A 1 511 ? 14.987 9.063 -34.394 1.00 86.81 511 LYS A CA 1
ATOM 4098 C C . LYS A 1 511 ? 16.247 8.945 -35.247 1.00 86.81 511 LYS A C 1
ATOM 4100 O O . LYS A 1 511 ? 16.968 9.938 -35.364 1.00 86.81 511 LYS A O 1
ATOM 4105 N N . TYR A 1 512 ? 16.478 7.803 -35.888 1.00 79.88 512 TYR A N 1
ATOM 4106 C CA . TYR A 1 512 ? 17.684 7.512 -36.661 1.00 79.88 512 TYR A CA 1
ATOM 4107 C C . TYR A 1 512 ? 17.622 7.907 -38.135 1.00 79.88 512 TYR A C 1
ATOM 4109 O O . TYR A 1 512 ? 18.682 8.032 -38.753 1.00 79.88 512 TYR A O 1
ATOM 4117 N N . ARG A 1 513 ? 16.445 8.238 -38.688 1.00 80.94 513 ARG A N 1
ATOM 4118 C CA . ARG A 1 513 ? 16.342 8.846 -40.035 1.00 80.94 513 ARG A CA 1
ATOM 4119 C C . ARG A 1 513 ? 17.306 10.029 -40.229 1.00 80.94 513 ARG A C 1
ATOM 4121 O O . ARG A 1 513 ? 17.885 10.176 -41.304 1.00 80.94 513 ARG A O 1
ATOM 4128 N N . ASN A 1 514 ? 17.539 10.810 -39.171 1.00 80.12 514 ASN A N 1
ATOM 4129 C CA . ASN A 1 514 ? 18.385 12.011 -39.185 1.00 80.12 514 ASN A CA 1
ATOM 4130 C C . ASN A 1 514 ? 19.811 11.804 -38.643 1.00 80.12 514 ASN A C 1
ATOM 4132 O O . ASN A 1 514 ? 20.560 12.773 -38.511 1.00 80.12 514 ASN A O 1
ATOM 4136 N N . VAL A 1 515 ? 20.196 10.578 -38.287 1.00 82.06 515 VAL A N 1
ATOM 4137 C CA . VAL A 1 515 ? 21.535 10.297 -37.751 1.00 82.06 515 VAL A CA 1
ATOM 4138 C C . VAL A 1 515 ? 22.531 10.139 -38.907 1.00 82.06 515 VAL A C 1
ATOM 4140 O O . VAL A 1 515 ? 22.184 9.675 -39.993 1.00 82.06 515 VAL A O 1
ATOM 4143 N N . GLY A 1 516 ? 23.776 10.574 -38.696 1.00 88.12 516 GLY A N 1
ATOM 4144 C CA . GLY A 1 516 ? 24.844 10.435 -39.688 1.00 88.12 516 GLY A CA 1
ATOM 4145 C C . GLY A 1 516 ? 25.213 8.973 -39.970 1.00 88.12 516 GLY A C 1
ATOM 4146 O O . GLY A 1 516 ? 24.837 8.065 -39.231 1.00 88.12 516 GLY A O 1
ATOM 4147 N N . LEU A 1 517 ? 26.003 8.753 -41.024 1.00 90.81 517 LEU A N 1
ATOM 4148 C CA . LEU A 1 517 ? 26.438 7.432 -41.494 1.00 90.81 517 LEU A CA 1
ATOM 4149 C C . LEU A 1 517 ? 26.960 6.506 -40.378 1.00 90.81 517 LEU A C 1
ATOM 4151 O O . LEU A 1 517 ? 26.569 5.345 -40.322 1.00 90.81 517 LEU A O 1
ATOM 4155 N N . ASN A 1 518 ? 27.808 7.006 -39.473 1.00 88.25 518 ASN A N 1
ATOM 4156 C CA . ASN A 1 518 ? 28.354 6.181 -38.388 1.00 88.25 518 ASN A CA 1
ATOM 4157 C C . ASN A 1 518 ? 27.267 5.657 -37.445 1.00 88.25 518 ASN A C 1
ATOM 4159 O O . ASN A 1 518 ? 27.253 4.466 -37.156 1.00 88.25 518 ASN A O 1
ATOM 4163 N N . GLY A 1 519 ? 26.304 6.498 -37.057 1.00 85.00 519 GLY A N 1
ATOM 4164 C CA . GLY A 1 519 ? 25.227 6.040 -36.184 1.00 85.00 519 GLY A CA 1
ATOM 4165 C C . GLY A 1 519 ? 24.244 5.093 -36.875 1.00 85.00 519 GLY A C 1
ATOM 4166 O O . GLY A 1 519 ? 23.684 4.227 -36.213 1.00 85.00 519 GLY A O 1
ATOM 4167 N N . LYS A 1 520 ? 24.084 5.186 -38.205 1.00 88.81 520 LYS A N 1
ATOM 4168 C CA . LYS A 1 520 ? 23.344 4.175 -38.982 1.00 88.81 520 LYS A CA 1
ATOM 4169 C C . LYS A 1 520 ? 24.068 2.827 -39.000 1.00 88.81 520 LYS A C 1
ATOM 4171 O O . LYS A 1 520 ? 23.423 1.809 -38.788 1.00 88.81 520 LYS A O 1
ATOM 4176 N N . LYS A 1 521 ? 25.392 2.818 -39.209 1.00 90.94 521 LYS A N 1
ATOM 4177 C CA . LYS A 1 521 ? 26.207 1.589 -39.174 1.00 90.94 521 LYS A CA 1
ATOM 4178 C C . LYS A 1 521 ? 26.126 0.893 -37.823 1.00 90.94 521 LYS A C 1
ATOM 4180 O O . LYS A 1 521 ? 25.858 -0.297 -37.777 1.00 90.94 521 LYS A O 1
ATOM 4185 N N . GLU A 1 522 ? 26.340 1.637 -36.743 1.00 85.81 522 GLU A N 1
ATOM 4186 C CA . GLU A 1 522 ? 26.317 1.075 -35.391 1.00 85.81 522 GLU A CA 1
ATOM 4187 C C . GLU A 1 522 ? 24.940 0.521 -35.028 1.00 85.81 522 GLU A C 1
ATOM 4189 O O . GLU A 1 522 ? 24.867 -0.555 -34.445 1.00 85.81 522 GLU A O 1
ATOM 4194 N N . LEU A 1 523 ? 23.855 1.201 -35.422 1.00 84.69 523 LEU A N 1
ATOM 4195 C CA . LEU A 1 523 ? 22.504 0.694 -35.188 1.00 84.69 523 LEU A CA 1
ATOM 4196 C C . LEU A 1 523 ? 22.218 -0.579 -35.987 1.00 84.69 523 LEU A C 1
ATOM 4198 O O . LEU A 1 523 ? 21.688 -1.524 -35.423 1.00 84.69 523 LEU A O 1
ATOM 4202 N N . ILE A 1 524 ? 22.566 -0.619 -37.275 1.00 90.56 524 ILE A N 1
ATOM 4203 C CA . ILE A 1 524 ? 22.364 -1.827 -38.085 1.00 90.56 524 ILE A CA 1
ATOM 4204 C C . ILE A 1 524 ? 23.188 -2.982 -37.517 1.00 90.56 524 ILE A C 1
ATOM 4206 O O . ILE A 1 524 ? 22.652 -4.057 -37.302 1.00 90.56 524 ILE A O 1
ATOM 4210 N N . ASN A 1 525 ? 24.461 -2.747 -37.200 1.00 89.88 525 ASN A N 1
ATOM 4211 C CA . ASN A 1 525 ? 25.309 -3.764 -36.589 1.00 89.88 525 ASN A CA 1
ATOM 4212 C C . ASN A 1 525 ? 24.734 -4.260 -35.254 1.00 89.88 525 ASN A C 1
ATOM 4214 O O . ASN A 1 525 ? 24.817 -5.438 -34.942 1.00 89.88 525 ASN A O 1
ATOM 4218 N N . ALA A 1 526 ? 24.128 -3.372 -34.467 1.00 84.44 526 ALA A N 1
ATOM 4219 C CA . ALA A 1 526 ? 23.462 -3.749 -33.232 1.00 84.44 526 ALA A CA 1
ATOM 4220 C C . ALA A 1 526 ? 22.176 -4.567 -33.460 1.00 84.44 526 ALA A C 1
ATOM 4222 O O . ALA A 1 526 ? 21.944 -5.524 -32.726 1.00 84.44 526 ALA A O 1
ATOM 4223 N N . LEU A 1 527 ? 21.378 -4.220 -34.478 1.00 87.38 527 LEU A N 1
ATOM 4224 C CA . LEU A 1 527 ? 20.182 -4.968 -34.887 1.00 87.38 527 LEU A CA 1
ATOM 4225 C C . LEU A 1 527 ? 20.531 -6.368 -35.409 1.00 87.38 527 LEU A C 1
ATOM 4227 O O . LEU A 1 527 ? 19.803 -7.305 -35.131 1.00 87.38 527 LEU A O 1
ATOM 4231 N N . LEU A 1 528 ? 21.664 -6.521 -36.097 1.00 89.56 528 LEU A N 1
ATOM 4232 C CA . LEU A 1 528 ? 22.159 -7.819 -36.572 1.00 89.56 528 LEU A CA 1
ATOM 4233 C C . LEU A 1 528 ? 22.732 -8.703 -35.446 1.00 89.56 528 LEU A C 1
ATOM 4235 O O . LEU A 1 528 ? 22.899 -9.899 -35.626 1.00 89.56 528 LEU A O 1
ATOM 4239 N N . GLN A 1 529 ? 23.076 -8.130 -34.285 1.00 85.62 529 GLN A N 1
ATOM 4240 C CA . GLN A 1 529 ? 23.646 -8.874 -33.149 1.00 85.62 529 GLN A CA 1
ATOM 4241 C C . GLN A 1 529 ? 22.601 -9.418 -32.165 1.00 85.62 529 GLN A C 1
ATOM 4243 O O . GLN A 1 529 ? 22.946 -10.192 -31.261 1.00 85.62 529 GLN A O 1
ATOM 4248 N N . VAL A 1 530 ? 21.351 -8.976 -32.284 1.00 81.81 530 VAL A N 1
ATOM 4249 C CA . VAL A 1 530 ? 20.214 -9.581 -31.581 1.00 81.81 530 VAL A CA 1
ATOM 4250 C C . VAL A 1 530 ? 19.592 -10.641 -32.483 1.00 81.81 530 VAL A C 1
ATOM 4252 O O . VAL A 1 530 ? 19.790 -10.599 -33.691 1.00 81.81 530 VAL A O 1
ATOM 4255 N N . THR A 1 531 ? 18.871 -11.609 -31.912 1.00 73.50 531 THR A N 1
ATOM 4256 C CA . THR A 1 531 ? 18.113 -12.576 -32.717 1.00 73.50 531 THR A CA 1
ATOM 4257 C C . THR A 1 531 ? 17.155 -11.797 -33.613 1.00 73.50 531 THR A C 1
ATOM 4259 O O . THR A 1 531 ? 16.218 -11.186 -33.103 1.00 73.50 531 THR A O 1
ATOM 4262 N N . THR A 1 532 ? 17.415 -11.767 -34.917 1.00 70.69 532 THR A N 1
ATOM 4263 C CA . THR A 1 532 ? 16.623 -10.995 -35.868 1.00 70.69 532 THR A CA 1
ATOM 4264 C C . THR A 1 532 ? 15.274 -11.675 -36.074 1.00 70.69 532 THR A C 1
ATOM 4266 O O . THR A 1 532 ? 15.188 -12.821 -36.509 1.00 70.69 532 THR A O 1
ATOM 4269 N N . GLY A 1 533 ? 14.201 -10.996 -35.676 1.00 81.50 533 GLY A N 1
ATOM 4270 C CA . GLY A 1 533 ? 12.853 -11.297 -36.134 1.00 81.50 533 GLY A CA 1
ATOM 4271 C C . GLY A 1 533 ? 12.439 -10.326 -37.239 1.00 81.50 533 GLY A C 1
ATOM 4272 O O . GLY A 1 533 ? 13.160 -9.383 -37.576 1.00 81.50 533 GLY A O 1
ATOM 4273 N N . ASP A 1 534 ? 11.225 -10.510 -37.761 1.00 83.31 534 ASP A N 1
ATOM 4274 C CA . ASP A 1 534 ? 10.672 -9.703 -38.859 1.00 83.31 534 ASP A CA 1
ATOM 4275 C C . ASP A 1 534 ? 10.765 -8.179 -38.605 1.00 83.31 534 ASP A C 1
ATOM 4277 O O . ASP A 1 534 ? 10.893 -7.380 -39.534 1.00 83.31 534 ASP A O 1
ATOM 4281 N N . LEU A 1 535 ? 10.718 -7.740 -37.340 1.00 80.69 535 LEU A N 1
ATOM 4282 C CA . LEU A 1 535 ? 10.763 -6.323 -36.962 1.00 80.69 535 LEU A CA 1
ATOM 4283 C C . LEU A 1 535 ? 12.161 -5.714 -37.049 1.00 80.69 535 LEU A C 1
ATOM 4285 O O . LEU A 1 535 ? 12.299 -4.576 -37.504 1.00 80.69 535 LEU A O 1
ATOM 4289 N N . GLU A 1 536 ? 13.189 -6.429 -36.604 1.00 85.12 536 GLU A N 1
ATOM 4290 C CA . GLU A 1 536 ? 14.585 -6.014 -36.726 1.00 85.12 536 GLU A CA 1
ATOM 4291 C C . GLU A 1 536 ? 14.974 -5.936 -38.194 1.00 85.12 536 GLU A C 1
ATOM 4293 O O . GLU A 1 536 ? 15.532 -4.932 -38.640 1.00 85.12 536 GLU A O 1
ATOM 4298 N N . GLU A 1 537 ? 14.598 -6.957 -38.958 1.00 90.62 537 GLU A N 1
ATOM 4299 C CA . GLU A 1 537 ? 14.807 -7.025 -40.398 1.00 90.62 537 GLU A CA 1
ATOM 4300 C C . GLU A 1 537 ? 14.091 -5.874 -41.123 1.00 90.62 537 GLU A C 1
ATOM 4302 O O . GLU A 1 537 ? 14.681 -5.167 -41.952 1.00 90.62 537 GLU A O 1
ATOM 4307 N N . TRP A 1 538 ? 12.838 -5.593 -40.753 1.00 88.25 538 TRP A N 1
ATOM 4308 C CA . TRP A 1 538 ? 12.096 -4.430 -41.238 1.00 88.25 538 TRP A CA 1
ATOM 4309 C C . TRP A 1 538 ? 12.780 -3.102 -40.878 1.00 88.25 538 TRP A C 1
ATOM 4311 O O . TRP A 1 538 ? 12.885 -2.206 -41.723 1.00 88.25 538 TRP A O 1
ATOM 4321 N N . ALA A 1 539 ? 13.291 -2.964 -39.653 1.00 84.75 539 ALA A N 1
ATOM 4322 C CA . ALA A 1 539 ? 13.979 -1.758 -39.203 1.00 84.75 539 ALA A CA 1
ATOM 4323 C C . ALA A 1 539 ? 15.280 -1.526 -39.977 1.00 84.75 539 ALA A C 1
ATOM 4325 O O . ALA A 1 539 ? 15.545 -0.401 -40.415 1.00 84.75 539 ALA A O 1
ATOM 4326 N N . ILE A 1 540 ? 16.069 -2.583 -40.196 1.00 90.38 540 ILE A N 1
ATOM 4327 C CA . ILE A 1 540 ? 17.277 -2.544 -41.029 1.00 90.38 540 ILE A CA 1
ATOM 4328 C C . ILE A 1 540 ? 16.912 -2.063 -42.436 1.00 90.38 540 ILE A C 1
ATOM 4330 O O . ILE A 1 540 ? 17.515 -1.110 -42.946 1.00 90.38 540 ILE A O 1
ATOM 4334 N N . ASN A 1 541 ? 15.871 -2.649 -43.029 1.00 89.62 541 ASN A N 1
ATOM 4335 C CA . ASN A 1 541 ? 15.368 -2.264 -44.343 1.00 89.62 541 ASN A CA 1
ATOM 4336 C C . ASN A 1 541 ? 14.994 -0.786 -44.423 1.00 89.62 541 ASN A C 1
ATOM 4338 O O . ASN A 1 541 ? 15.366 -0.102 -45.380 1.00 89.62 541 ASN A O 1
ATOM 4342 N N . GLU A 1 542 ? 14.306 -0.262 -43.414 1.00 89.06 542 GLU A N 1
ATOM 4343 C CA . GLU A 1 542 ? 13.877 1.133 -43.389 1.00 89.06 542 GLU A CA 1
ATOM 4344 C C . GLU A 1 542 ? 15.049 2.104 -43.166 1.00 89.06 542 GLU A C 1
ATOM 4346 O O . GLU A 1 542 ? 15.107 3.170 -43.793 1.00 89.06 542 GLU A O 1
ATOM 4351 N N . ILE A 1 543 ? 16.047 1.734 -42.353 1.00 89.25 543 ILE A N 1
ATOM 4352 C CA . ILE A 1 543 ? 17.277 2.528 -42.178 1.00 89.25 543 ILE A CA 1
ATOM 4353 C C . ILE A 1 543 ? 18.032 2.636 -43.507 1.00 89.25 543 ILE A C 1
ATOM 4355 O O . ILE A 1 543 ? 18.448 3.737 -43.894 1.00 89.25 543 ILE A O 1
ATOM 4359 N N . ILE A 1 544 ? 18.187 1.523 -44.228 1.00 90.75 544 ILE A N 1
ATOM 4360 C CA . ILE A 1 544 ? 18.880 1.477 -45.524 1.00 90.75 544 ILE A CA 1
ATOM 4361 C C . ILE A 1 544 ? 18.075 2.222 -46.593 1.00 90.75 544 ILE A C 1
ATOM 4363 O O . ILE A 1 544 ? 18.630 3.031 -47.345 1.00 90.75 544 ILE A O 1
ATOM 4367 N N . ARG A 1 545 ? 16.750 2.046 -46.618 1.00 90.75 545 ARG A N 1
ATOM 4368 C CA . ARG A 1 545 ? 15.839 2.757 -47.527 1.00 90.75 545 ARG A CA 1
ATOM 4369 C C . ARG A 1 545 ? 15.931 4.271 -47.361 1.00 90.75 545 ARG A C 1
ATOM 4371 O O . ARG A 1 545 ? 15.906 4.994 -48.358 1.00 90.75 545 ARG A O 1
ATOM 4378 N N . ASN A 1 546 ? 16.117 4.761 -46.139 1.00 87.88 546 ASN A N 1
ATOM 4379 C CA . ASN A 1 546 ? 16.266 6.190 -45.847 1.00 87.88 546 ASN A CA 1
ATOM 4380 C C . ASN A 1 546 ? 17.724 6.691 -45.884 1.00 87.88 546 ASN A C 1
ATOM 4382 O O . ASN A 1 546 ? 17.981 7.887 -45.715 1.00 87.88 546 ASN A O 1
ATOM 4386 N N . ALA A 1 547 ? 18.714 5.823 -46.099 1.00 89.81 547 ALA A N 1
ATOM 4387 C CA . ALA A 1 547 ? 20.108 6.225 -46.262 1.00 89.81 547 ALA A CA 1
ATOM 4388 C C . ALA A 1 547 ? 20.390 6.777 -47.672 1.00 89.81 547 ALA A C 1
ATOM 4390 O O . ALA A 1 547 ? 19.710 6.454 -48.654 1.00 89.81 547 ALA A O 1
ATOM 4391 N N . LYS A 1 548 ? 21.399 7.654 -47.781 1.00 89.69 548 LYS A N 1
ATOM 4392 C CA . LYS A 1 548 ? 21.910 8.101 -49.086 1.00 89.69 548 LYS A CA 1
ATOM 4393 C C . LYS A 1 548 ? 22.590 6.919 -49.776 1.00 89.69 548 LYS A C 1
ATOM 4395 O O . LYS A 1 548 ? 23.163 6.075 -49.099 1.00 89.69 548 LYS A O 1
ATOM 4400 N N . SER A 1 549 ? 22.599 6.871 -51.105 1.00 85.94 549 SER A N 1
ATOM 4401 C CA . SER A 1 549 ? 23.181 5.733 -51.839 1.00 85.94 549 SER A CA 1
ATOM 4402 C C . SER A 1 549 ? 24.648 5.460 -51.464 1.00 85.94 549 SER A C 1
ATOM 4404 O O . SER A 1 549 ? 25.010 4.318 -51.197 1.00 85.94 549 SER A O 1
ATOM 4406 N N . ASN A 1 550 ? 25.468 6.508 -51.312 1.00 85.19 550 ASN A N 1
ATOM 4407 C CA . ASN A 1 550 ? 26.865 6.367 -50.869 1.00 85.19 550 ASN A CA 1
ATOM 4408 C C . ASN A 1 550 ? 26.989 5.862 -49.419 1.00 85.19 550 ASN A C 1
ATOM 4410 O O . ASN A 1 550 ? 27.938 5.149 -49.085 1.00 85.19 550 ASN A O 1
ATOM 4414 N N . ASP A 1 551 ? 26.025 6.213 -48.561 1.00 90.62 551 ASP A N 1
ATOM 4415 C CA . ASP A 1 551 ? 25.973 5.731 -47.180 1.00 90.62 551 ASP A CA 1
ATOM 4416 C C . ASP A 1 551 ? 25.672 4.230 -47.164 1.00 90.62 551 ASP A C 1
ATOM 4418 O O . ASP A 1 551 ? 26.348 3.490 -46.458 1.00 90.62 551 ASP A O 1
ATOM 4422 N N . VAL A 1 552 ? 24.715 3.772 -47.982 1.00 89.81 552 VAL A N 1
ATOM 4423 C CA . VAL A 1 552 ? 24.346 2.351 -48.107 1.00 89.81 552 VAL A CA 1
ATOM 4424 C C . VAL A 1 552 ? 25.546 1.505 -48.529 1.00 89.81 552 VAL A C 1
ATOM 4426 O O . VAL A 1 552 ? 25.839 0.495 -47.891 1.00 89.81 552 VAL A O 1
ATOM 4429 N N . ALA A 1 553 ? 26.283 1.940 -49.553 1.00 84.56 553 ALA A N 1
ATOM 4430 C CA . ALA A 1 553 ? 27.491 1.242 -49.981 1.00 84.56 553 ALA A CA 1
ATOM 4431 C C . ALA A 1 553 ? 28.524 1.164 -48.851 1.00 84.56 553 ALA A C 1
ATOM 4433 O O . ALA A 1 553 ? 29.137 0.122 -48.628 1.00 84.56 553 ALA A O 1
ATOM 4434 N N . THR A 1 554 ? 28.713 2.257 -48.110 1.00 89.38 554 THR A N 1
ATOM 4435 C CA . THR A 1 554 ? 29.660 2.278 -46.991 1.00 89.38 554 THR A CA 1
ATOM 4436 C C . THR A 1 554 ? 29.205 1.371 -45.849 1.00 89.38 554 THR A C 1
ATOM 4438 O O . THR A 1 554 ? 30.037 0.674 -45.275 1.00 89.38 554 THR A O 1
ATOM 4441 N N . ILE A 1 555 ? 27.907 1.345 -45.535 1.00 91.88 555 ILE A N 1
ATOM 4442 C CA . ILE A 1 555 ? 27.311 0.457 -44.528 1.00 91.88 555 ILE A CA 1
ATOM 4443 C C . ILE A 1 555 ? 27.591 -1.002 -44.890 1.00 91.88 555 ILE A C 1
ATOM 4445 O O . ILE A 1 555 ? 28.205 -1.705 -44.092 1.00 91.88 555 ILE A O 1
ATOM 4449 N N . ILE A 1 556 ? 27.244 -1.422 -46.108 1.00 89.75 556 ILE A N 1
ATOM 4450 C CA . ILE A 1 556 ? 27.406 -2.815 -46.552 1.00 89.75 556 ILE A CA 1
ATOM 4451 C C . ILE A 1 556 ? 28.871 -3.228 -46.607 1.00 89.75 556 ILE A C 1
ATOM 4453 O O . ILE A 1 556 ? 29.208 -4.314 -46.162 1.00 89.75 556 ILE A O 1
ATOM 4457 N N . ASN A 1 557 ? 29.766 -2.360 -47.085 1.00 86.44 557 ASN A N 1
ATOM 4458 C CA . ASN A 1 557 ? 31.198 -2.668 -47.073 1.00 86.44 557 ASN A CA 1
ATOM 4459 C C . ASN A 1 557 ? 31.785 -2.729 -45.652 1.00 86.44 557 ASN A C 1
ATOM 4461 O O . ASN A 1 557 ? 32.805 -3.381 -45.463 1.00 86.44 557 ASN A O 1
ATOM 4465 N N . THR A 1 558 ? 31.209 -2.005 -44.684 1.00 90.62 558 THR A N 1
ATOM 4466 C CA . THR A 1 558 ? 31.731 -1.982 -43.307 1.00 90.62 558 THR A CA 1
ATOM 4467 C C . THR A 1 558 ? 31.249 -3.181 -42.504 1.00 90.62 558 THR A C 1
ATOM 4469 O O . THR A 1 558 ? 32.041 -3.759 -41.773 1.00 90.62 558 THR A O 1
ATOM 4472 N N . ILE A 1 559 ? 29.960 -3.501 -42.608 1.00 91.69 559 ILE A N 1
ATOM 4473 C CA . ILE A 1 559 ? 29.338 -4.604 -41.870 1.00 91.69 559 ILE A CA 1
ATOM 4474 C C . ILE A 1 559 ? 29.664 -5.930 -42.569 1.00 91.69 559 ILE A C 1
ATOM 4476 O O . ILE A 1 559 ? 30.124 -6.861 -41.937 1.00 91.69 559 ILE A O 1
ATOM 4480 N N . GLY A 1 560 ? 29.589 -5.960 -43.900 1.00 90.12 560 GLY A N 1
ATOM 4481 C CA . GLY A 1 560 ? 29.741 -7.171 -44.699 1.00 90.12 560 GLY A CA 1
ATOM 4482 C C . GLY A 1 560 ? 28.378 -7.654 -45.175 1.00 90.12 560 GLY A C 1
ATOM 4483 O O . GLY A 1 560 ? 27.411 -7.630 -44.427 1.00 90.12 560 GLY A O 1
ATOM 4484 N N . PHE A 1 561 ? 28.281 -8.050 -46.447 1.00 87.81 561 PHE A N 1
ATOM 4485 C CA . PHE A 1 561 ? 27.019 -8.541 -47.007 1.00 87.81 561 PHE A CA 1
ATOM 4486 C C . PHE A 1 561 ? 26.579 -9.860 -46.360 1.00 87.81 561 PHE A C 1
ATOM 4488 O O . PHE A 1 561 ? 25.396 -10.009 -46.091 1.00 87.81 561 PHE A O 1
ATOM 4495 N N . GLY A 1 562 ? 27.531 -10.748 -46.041 1.00 87.00 562 GLY A N 1
ATOM 4496 C CA . GLY A 1 562 ? 27.251 -12.015 -45.358 1.00 87.00 562 GLY A CA 1
ATOM 4497 C C . GLY A 1 562 ? 26.496 -11.822 -44.043 1.00 87.00 562 GLY A C 1
ATOM 4498 O O . GLY A 1 562 ? 25.507 -12.494 -43.822 1.00 87.00 562 GLY A O 1
ATOM 4499 N N . ASP A 1 563 ? 26.847 -10.809 -43.242 1.00 89.56 563 ASP A N 1
ATOM 4500 C CA . ASP A 1 563 ? 26.115 -10.518 -42.003 1.00 89.56 563 ASP A CA 1
ATOM 4501 C C . ASP A 1 563 ? 24.648 -10.121 -42.259 1.00 89.56 563 ASP A C 1
ATOM 4503 O O . ASP A 1 563 ? 23.794 -10.387 -41.422 1.00 89.56 563 ASP A O 1
ATOM 4507 N N . PHE A 1 564 ? 24.322 -9.486 -43.391 1.00 90.50 564 PHE A N 1
ATOM 4508 C CA . PHE A 1 564 ? 22.921 -9.218 -43.747 1.00 90.50 564 PHE A CA 1
ATOM 4509 C C . PHE A 1 564 ? 22.212 -10.469 -44.258 1.00 90.50 564 PHE A C 1
ATOM 4511 O O . PHE A 1 564 ? 21.046 -10.662 -43.942 1.00 90.50 564 PHE A O 1
ATOM 4518 N N . ASP A 1 565 ? 22.903 -11.286 -45.046 1.00 87.31 565 ASP A N 1
ATOM 4519 C CA . ASP A 1 565 ? 22.381 -12.531 -45.613 1.00 87.31 565 ASP A CA 1
ATOM 4520 C C . ASP A 1 565 ? 22.069 -13.567 -44.521 1.00 87.31 565 ASP A C 1
ATOM 4522 O O . ASP A 1 565 ? 20.984 -14.143 -44.472 1.00 87.31 565 ASP A O 1
ATOM 4526 N N . ASP A 1 566 ? 22.980 -13.698 -43.557 1.00 88.06 566 ASP A N 1
ATOM 4527 C CA . ASP A 1 566 ? 22.874 -14.629 -42.435 1.00 88.06 566 ASP A CA 1
ATOM 4528 C C . ASP A 1 566 ? 21.781 -14.244 -41.427 1.00 88.06 566 ASP A C 1
ATOM 4530 O O . ASP A 1 566 ? 21.371 -15.091 -40.637 1.00 88.06 566 ASP A O 1
ATOM 4534 N N . ASN A 1 567 ? 21.324 -12.984 -41.417 1.00 90.50 567 ASN A N 1
ATOM 4535 C CA . ASN A 1 567 ? 20.421 -12.461 -40.383 1.00 90.50 567 ASN A CA 1
ATOM 4536 C C . ASN A 1 567 ? 19.144 -11.797 -40.926 1.00 90.50 567 ASN A C 1
ATOM 4538 O O . ASN A 1 567 ? 18.339 -11.326 -40.126 1.00 90.50 567 ASN A O 1
ATOM 4542 N N . ILE A 1 568 ? 18.945 -11.697 -42.241 1.00 89.88 568 ILE A N 1
ATOM 4543 C CA . ILE A 1 568 ? 17.684 -11.225 -42.828 1.00 89.88 568 ILE A CA 1
ATOM 4544 C C . ILE A 1 568 ? 17.098 -12.355 -43.660 1.00 89.88 568 ILE A C 1
ATOM 4546 O O . ILE A 1 568 ? 17.748 -12.869 -44.568 1.00 89.88 568 ILE A O 1
ATOM 4550 N N . HIS A 1 569 ? 15.852 -12.726 -43.393 1.00 89.12 569 HIS A N 1
ATOM 4551 C CA . HIS A 1 569 ? 15.237 -13.902 -43.986 1.00 89.12 569 HIS A CA 1
ATOM 4552 C C . HIS A 1 569 ? 13.901 -13.570 -44.670 1.00 89.12 569 HIS A C 1
ATOM 4554 O O . HIS A 1 569 ? 13.433 -12.433 -44.713 1.00 89.12 569 HIS A O 1
ATOM 4560 N N . GLY A 1 570 ? 13.298 -14.569 -45.316 1.00 90.88 570 GLY A N 1
ATOM 4561 C CA . GLY A 1 570 ? 11.920 -14.477 -45.808 1.00 90.88 570 GLY A CA 1
ATOM 4562 C C . GLY A 1 570 ? 11.617 -13.297 -46.751 1.00 90.88 570 GLY A C 1
ATOM 4563 O O . GLY A 1 570 ? 12.306 -13.057 -47.747 1.00 90.88 570 GLY A O 1
ATOM 4564 N N . GLY A 1 571 ? 10.504 -12.602 -46.492 1.00 87.56 571 GLY A N 1
ATOM 4565 C CA . GLY A 1 571 ? 10.016 -11.501 -47.336 1.00 87.56 571 GLY A CA 1
ATOM 4566 C C . GLY A 1 571 ? 10.800 -10.200 -47.143 1.00 87.56 571 GLY A C 1
ATOM 4567 O O . GLY A 1 571 ? 10.908 -9.365 -48.051 1.00 87.56 571 GLY A O 1
ATOM 4568 N N . GLU A 1 572 ? 11.386 -10.038 -45.971 1.00 89.94 572 GLU A N 1
ATOM 4569 C CA . GLU A 1 572 ? 12.215 -8.930 -45.547 1.00 89.94 572 GLU A CA 1
ATOM 4570 C C . GLU A 1 572 ? 13.563 -8.975 -46.265 1.00 89.94 572 GLU A C 1
ATOM 4572 O O . GLU A 1 572 ? 14.029 -7.923 -46.704 1.00 89.94 572 GLU A O 1
ATOM 4577 N N . TYR A 1 573 ? 14.122 -10.162 -46.516 1.00 91.44 573 TYR A N 1
ATOM 4578 C CA . TYR A 1 573 ? 15.319 -10.331 -47.349 1.00 91.44 573 TYR A CA 1
ATOM 4579 C C . TYR A 1 573 ? 15.080 -9.879 -48.793 1.00 91.44 573 TYR A C 1
ATOM 4581 O O . TYR A 1 573 ? 15.838 -9.096 -49.368 1.00 91.44 573 TYR A O 1
ATOM 4589 N N . ARG A 1 574 ? 13.931 -10.245 -49.370 1.00 90.31 574 ARG A N 1
ATOM 4590 C CA . ARG A 1 574 ? 13.519 -9.718 -50.680 1.00 90.31 574 ARG A CA 1
ATOM 4591 C C . ARG A 1 574 ? 13.348 -8.200 -50.655 1.00 90.31 574 ARG A C 1
ATOM 4593 O O . ARG A 1 574 ? 13.695 -7.511 -51.616 1.00 90.31 574 ARG A O 1
ATOM 4600 N N . THR A 1 575 ? 12.799 -7.655 -49.575 1.00 89.69 575 THR A N 1
ATOM 4601 C CA . THR A 1 575 ? 12.660 -6.203 -49.407 1.00 89.69 575 THR A CA 1
ATOM 4602 C C . THR A 1 575 ? 14.025 -5.524 -49.308 1.00 89.69 575 THR A C 1
ATOM 4604 O O . THR A 1 575 ? 14.223 -4.482 -49.937 1.00 89.69 575 THR A O 1
ATOM 4607 N N . PHE A 1 576 ? 14.968 -6.131 -48.589 1.00 91.88 576 PHE A N 1
ATOM 4608 C CA . PHE A 1 576 ? 16.353 -5.696 -48.465 1.00 91.88 576 PHE A CA 1
ATOM 4609 C C . PHE A 1 576 ? 17.017 -5.611 -49.831 1.00 91.88 576 PHE A C 1
ATOM 4611 O O . PHE A 1 576 ? 17.432 -4.523 -50.233 1.00 91.88 576 PHE A O 1
ATOM 4618 N N . LEU A 1 577 ? 17.013 -6.703 -50.597 1.00 91.25 577 LEU A N 1
ATOM 4619 C CA . LEU A 1 577 ? 17.596 -6.746 -51.938 1.00 91.25 577 LEU A CA 1
ATOM 4620 C C . LEU A 1 577 ? 16.962 -5.720 -52.883 1.00 91.25 577 LEU A C 1
ATOM 4622 O O . LEU A 1 577 ? 17.676 -4.994 -53.572 1.00 91.25 577 LEU A O 1
ATOM 4626 N N . ASN A 1 578 ? 15.640 -5.547 -52.846 1.00 88.62 578 ASN A N 1
ATOM 4627 C CA . ASN A 1 578 ? 14.962 -4.508 -53.627 1.00 88.62 578 ASN A CA 1
ATOM 4628 C C . ASN A 1 578 ? 15.384 -3.087 -53.226 1.00 88.62 578 ASN A C 1
ATOM 4630 O O . ASN A 1 578 ? 15.562 -2.211 -54.082 1.00 88.62 578 ASN A O 1
ATOM 4634 N N . VAL A 1 579 ? 15.537 -2.823 -51.926 1.00 88.75 579 VAL A N 1
ATOM 4635 C CA . VAL A 1 579 ? 16.069 -1.546 -51.435 1.00 88.75 579 VAL A CA 1
ATOM 4636 C C . VAL A 1 579 ? 17.508 -1.368 -51.915 1.00 88.75 579 VAL A C 1
ATOM 4638 O O . VAL A 1 579 ? 17.845 -0.272 -52.374 1.00 88.75 579 VAL A O 1
ATOM 4641 N N . LEU A 1 580 ? 18.330 -2.423 -51.877 1.00 88.00 580 LEU A N 1
ATOM 4642 C CA . LEU A 1 580 ? 19.689 -2.391 -52.404 1.00 88.00 580 LEU A CA 1
ATOM 4643 C C . LEU A 1 580 ? 19.671 -2.051 -53.883 1.00 88.00 580 LEU A C 1
ATOM 4645 O O . LEU A 1 580 ? 20.189 -1.004 -54.225 1.00 88.00 580 LEU A O 1
ATOM 4649 N N . VAL A 1 581 ? 19.009 -2.812 -54.749 1.00 86.75 581 VAL A N 1
ATOM 4650 C CA . VAL A 1 581 ? 18.943 -2.540 -56.197 1.00 86.75 581 VAL A CA 1
ATOM 4651 C C . VAL A 1 581 ? 18.582 -1.079 -56.494 1.00 86.75 581 VAL A C 1
ATOM 4653 O O . VAL A 1 581 ? 19.283 -0.401 -57.250 1.00 86.75 581 VAL A O 1
ATOM 4656 N N . ASN A 1 582 ? 17.551 -0.547 -55.832 1.00 87.19 582 ASN A N 1
ATOM 4657 C CA . ASN A 1 582 ? 17.115 0.839 -56.018 1.00 87.19 582 ASN A CA 1
ATOM 4658 C C . ASN A 1 582 ? 18.166 1.873 -55.587 1.00 87.19 582 ASN A C 1
ATOM 4660 O O . ASN A 1 582 ? 18.335 2.907 -56.238 1.00 87.19 582 ASN A O 1
ATOM 4664 N N . LYS A 1 583 ? 18.883 1.617 -54.489 1.00 85.88 583 LYS A N 1
ATOM 4665 C CA . LYS A 1 583 ? 19.988 2.474 -54.029 1.00 85.88 583 LYS A CA 1
ATOM 4666 C C . LYS A 1 583 ? 21.246 2.272 -54.873 1.00 85.88 583 LYS A C 1
ATOM 4668 O O . LYS A 1 583 ? 21.991 3.230 -55.086 1.00 85.88 583 LYS A O 1
ATOM 4673 N N . TYR A 1 584 ? 21.446 1.056 -55.376 1.00 78.12 584 TYR A N 1
ATOM 4674 C CA . TYR A 1 584 ? 22.638 0.592 -56.071 1.00 78.12 584 TYR A CA 1
ATOM 4675 C C . TYR A 1 584 ? 22.702 1.005 -57.539 1.00 78.12 584 TYR A C 1
ATOM 4677 O O . TYR A 1 584 ? 23.791 1.053 -58.110 1.00 78.12 584 TYR A O 1
ATOM 4685 N N . LYS A 1 585 ? 21.575 1.437 -58.114 1.00 78.00 585 LYS A N 1
ATOM 4686 C CA . LYS A 1 585 ? 21.528 2.160 -59.394 1.00 78.00 585 LYS A CA 1
ATOM 4687 C C . LYS A 1 585 ? 22.524 3.328 -59.477 1.00 78.00 585 LYS A C 1
ATOM 4689 O O . LYS A 1 585 ? 22.986 3.691 -60.551 1.00 78.00 585 LYS A O 1
ATOM 4694 N N . TYR A 1 586 ? 22.869 3.919 -58.336 1.00 77.56 586 TYR A N 1
ATOM 4695 C CA . TYR A 1 586 ? 23.774 5.067 -58.251 1.00 77.56 586 TYR A CA 1
ATOM 4696 C C . TYR A 1 586 ? 25.213 4.704 -57.867 1.00 77.56 586 TYR A C 1
ATOM 4698 O O . TYR A 1 586 ? 26.006 5.607 -57.607 1.00 77.56 586 TYR A O 1
ATOM 4706 N N . LEU A 1 587 ? 25.546 3.414 -57.776 1.00 79.06 587 LEU A N 1
ATOM 4707 C CA . LEU A 1 587 ? 26.888 2.979 -57.405 1.00 79.06 587 LEU A CA 1
ATOM 4708 C C . LEU A 1 587 ? 27.812 2.805 -58.597 1.00 79.06 587 LEU A C 1
ATOM 4710 O O . LEU A 1 587 ? 27.384 2.534 -59.722 1.00 79.06 587 LEU A O 1
ATOM 4714 N N . ASP A 1 588 ? 29.104 2.919 -58.304 1.00 88.31 588 ASP A N 1
ATOM 4715 C CA . ASP A 1 588 ? 30.147 2.673 -59.281 1.00 88.31 588 ASP A CA 1
ATOM 4716 C C . ASP A 1 588 ? 30.305 1.176 -59.599 1.00 88.31 588 ASP A C 1
ATOM 4718 O O . ASP A 1 588 ? 29.789 0.275 -58.926 1.00 88.31 588 ASP A O 1
ATOM 4722 N N . VAL A 1 589 ? 31.050 0.909 -60.669 1.00 92.00 589 VAL A N 1
ATOM 4723 C CA . VAL A 1 589 ? 31.335 -0.442 -61.163 1.00 92.00 589 VAL A CA 1
ATOM 4724 C C . VAL A 1 589 ? 31.984 -1.328 -60.098 1.00 92.00 589 VAL A C 1
ATOM 4726 O O . VAL A 1 589 ? 31.674 -2.515 -60.014 1.00 92.00 589 VAL A O 1
ATOM 4729 N N . VAL A 1 590 ? 32.871 -0.776 -59.265 1.00 89.38 590 VAL A N 1
ATOM 4730 C CA . VAL A 1 590 ? 33.610 -1.543 -58.250 1.00 89.38 590 VAL A CA 1
ATOM 4731 C C . VAL A 1 590 ? 32.663 -2.032 -57.161 1.00 89.38 590 VAL A C 1
ATOM 4733 O O . VAL A 1 590 ? 32.747 -3.184 -56.735 1.00 89.38 590 VAL A O 1
ATOM 4736 N N . GLN A 1 591 ? 31.742 -1.178 -56.728 1.00 85.25 591 GLN A N 1
ATOM 4737 C CA . GLN A 1 591 ? 30.732 -1.513 -55.732 1.00 85.25 591 GLN A CA 1
ATOM 4738 C C . GLN A 1 591 ? 29.729 -2.542 -56.266 1.00 85.25 591 GLN A C 1
ATOM 4740 O O . GLN A 1 591 ? 29.412 -3.493 -55.553 1.00 85.25 591 GLN A O 1
ATOM 4745 N N . LYS A 1 592 ? 29.297 -2.416 -57.531 1.00 90.25 592 LYS A N 1
ATOM 4746 C CA . LYS A 1 592 ? 28.442 -3.422 -58.190 1.00 90.25 592 LYS A CA 1
ATOM 4747 C C . LYS A 1 592 ? 29.124 -4.788 -58.279 1.00 90.25 592 LYS A C 1
ATOM 4749 O O . LYS A 1 592 ? 28.495 -5.789 -57.957 1.00 90.25 592 LYS A O 1
ATOM 4754 N N . ILE A 1 593 ? 30.415 -4.836 -58.630 1.00 92.06 593 ILE A N 1
ATOM 4755 C CA . ILE A 1 593 ? 31.201 -6.086 -58.638 1.00 92.06 593 ILE A CA 1
ATOM 4756 C C . ILE A 1 593 ? 31.179 -6.753 -57.265 1.00 92.06 593 ILE A C 1
ATOM 4758 O O . ILE A 1 593 ? 30.956 -7.954 -57.182 1.00 92.06 593 ILE A O 1
ATOM 4762 N N . ARG A 1 594 ? 31.430 -5.993 -56.193 1.00 87.81 594 ARG A N 1
ATOM 4763 C CA . ARG A 1 594 ? 31.471 -6.552 -54.834 1.00 87.81 594 ARG A CA 1
ATOM 4764 C C . ARG A 1 594 ? 30.126 -7.124 -54.408 1.00 87.81 594 ARG A C 1
ATOM 4766 O O . ARG A 1 594 ? 30.114 -8.207 -53.843 1.00 87.81 594 ARG A O 1
ATOM 4773 N N . LEU A 1 595 ? 29.031 -6.416 -54.691 1.00 87.81 595 LEU A N 1
ATOM 4774 C CA . LEU A 1 595 ? 27.695 -6.897 -54.348 1.00 87.81 595 LEU A CA 1
ATOM 4775 C C . LEU A 1 595 ? 27.345 -8.163 -55.132 1.00 87.81 595 LEU A C 1
ATOM 4777 O O . LEU A 1 595 ? 26.929 -9.139 -54.529 1.00 87.81 595 LEU A O 1
ATOM 4781 N N . ILE A 1 596 ? 27.574 -8.177 -56.447 1.00 93.25 596 ILE A N 1
ATOM 4782 C CA . ILE A 1 596 ? 27.294 -9.363 -57.267 1.00 93.25 596 ILE A CA 1
ATOM 4783 C C . ILE A 1 596 ? 28.112 -10.561 -56.780 1.00 93.25 596 ILE A C 1
ATOM 4785 O O . ILE A 1 596 ? 27.555 -11.635 -56.623 1.00 93.25 596 ILE A O 1
ATOM 4789 N N . LYS A 1 597 ? 29.399 -10.373 -56.464 1.00 92.44 597 LYS A N 1
ATOM 4790 C CA . LYS A 1 597 ? 30.216 -11.443 -55.870 1.00 92.44 597 LYS A CA 1
ATOM 4791 C C . LYS A 1 597 ? 29.679 -11.944 -54.538 1.00 92.44 597 LYS A C 1
ATOM 4793 O O . LYS A 1 597 ? 29.799 -13.122 -54.255 1.00 92.44 597 LYS A O 1
ATOM 4798 N N . ALA A 1 598 ? 29.140 -11.052 -53.713 1.00 87.62 598 ALA A N 1
ATOM 4799 C CA . ALA A 1 598 ? 28.574 -11.448 -52.433 1.00 87.62 598 ALA A 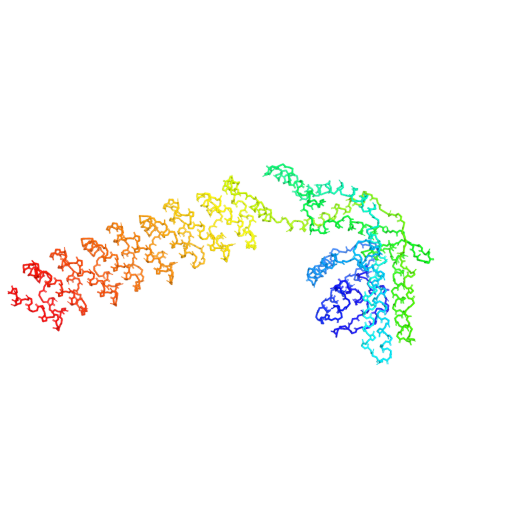CA 1
ATOM 4800 C C . ALA A 1 598 ? 27.277 -12.258 -52.599 1.00 87.62 598 ALA A C 1
ATOM 4802 O O . ALA A 1 598 ? 27.053 -13.172 -51.820 1.00 87.62 598 ALA A O 1
ATOM 4803 N N . LEU A 1 599 ? 26.484 -11.956 -53.633 1.00 90.50 599 LEU A N 1
ATOM 4804 C CA . LEU A 1 599 ? 25.282 -12.713 -54.013 1.00 90.50 599 LEU A CA 1
ATOM 4805 C C . LEU A 1 599 ? 25.613 -14.060 -54.684 1.00 90.50 599 LEU A C 1
ATOM 4807 O O . LEU A 1 599 ? 24.777 -14.956 -54.718 1.00 90.50 599 LEU A O 1
ATOM 4811 N N . CYS A 1 600 ? 26.824 -14.206 -55.232 1.00 91.69 600 CYS A N 1
ATOM 4812 C CA . CYS A 1 600 ? 27.308 -15.453 -55.826 1.00 91.69 600 CYS A CA 1
ATOM 4813 C C . CYS A 1 600 ? 27.898 -16.373 -54.744 1.00 91.69 600 CYS A C 1
ATOM 4815 O O . CYS A 1 600 ? 29.110 -16.590 -54.683 1.00 91.69 600 CYS A O 1
ATOM 4817 N N . SER A 1 601 ? 27.049 -16.860 -53.841 1.00 80.81 601 SER A N 1
ATOM 4818 C CA . SER A 1 601 ? 27.456 -17.642 -52.666 1.00 80.81 601 SER A CA 1
ATOM 4819 C C . SER A 1 601 ? 27.547 -19.158 -52.919 1.00 80.81 601 SER A C 1
ATOM 4821 O O . SER A 1 601 ? 27.985 -19.895 -52.033 1.00 80.81 601 SER A O 1
ATOM 4823 N N . GLY A 1 602 ? 27.187 -19.644 -54.115 1.00 80.19 602 GLY A N 1
ATOM 4824 C CA . GLY A 1 602 ? 27.142 -21.069 -54.470 1.00 80.19 602 GLY A CA 1
ATOM 4825 C C . GLY A 1 602 ? 25.797 -21.738 -54.168 1.00 80.19 602 GLY A C 1
ATOM 4826 O O . GLY A 1 602 ? 25.661 -22.957 -54.299 1.00 80.19 602 GLY A O 1
ATOM 4827 N N . SER A 1 603 ? 24.811 -20.971 -53.701 1.00 82.69 603 SER A N 1
ATOM 4828 C CA . SER A 1 603 ? 23.419 -21.386 -53.482 1.00 82.69 603 SER A CA 1
ATOM 4829 C C . SER A 1 603 ? 22.486 -20.178 -53.607 1.00 82.69 603 SER A C 1
ATOM 4831 O O . SER A 1 603 ? 21.662 -19.930 -52.730 1.00 82.69 603 SER A O 1
ATOM 4833 N N . THR A 1 604 ? 22.645 -19.417 -54.691 1.00 89.19 604 THR A N 1
ATOM 4834 C CA . THR A 1 604 ? 21.848 -18.221 -54.984 1.00 89.19 604 THR A CA 1
ATOM 4835 C C . THR A 1 604 ? 20.355 -18.557 -55.093 1.00 89.19 604 THR A C 1
ATOM 4837 O O . THR A 1 604 ? 19.939 -19.470 -55.802 1.00 89.19 604 THR A O 1
ATOM 4840 N N . SER A 1 605 ? 19.531 -17.824 -54.352 1.00 91.06 605 SER A N 1
ATOM 4841 C CA . SER A 1 605 ? 18.072 -17.896 -54.408 1.00 91.06 605 SER A CA 1
ATOM 4842 C C . SER A 1 605 ? 17.514 -17.138 -55.616 1.00 91.06 605 SER A C 1
ATOM 4844 O O . SER A 1 605 ? 18.120 -16.185 -56.097 1.00 91.06 605 SER A O 1
ATOM 4846 N N . GLU A 1 606 ? 16.291 -17.468 -56.049 1.00 92.50 606 GLU A N 1
ATOM 4847 C CA . GLU A 1 606 ? 15.609 -16.792 -57.174 1.00 92.50 606 GLU A CA 1
ATOM 4848 C C . GLU A 1 606 ? 15.618 -15.253 -57.040 1.00 92.50 606 GLU A C 1
ATOM 4850 O O . GLU A 1 606 ? 15.809 -14.527 -58.011 1.00 92.50 606 GLU A O 1
ATOM 4855 N N . VAL A 1 607 ? 15.475 -14.728 -55.817 1.00 90.81 607 VAL A N 1
ATOM 4856 C CA . VAL A 1 607 ? 15.475 -13.277 -55.561 1.00 90.81 607 VAL A CA 1
ATOM 4857 C C . VAL A 1 607 ? 16.868 -12.663 -55.724 1.00 90.81 607 VAL A C 1
ATOM 4859 O O . VAL A 1 607 ? 17.004 -11.522 -56.180 1.00 90.81 607 VAL A O 1
ATOM 4862 N N . GLU A 1 608 ? 17.912 -13.394 -55.347 1.00 92.62 608 GLU A N 1
ATOM 4863 C CA . GLU A 1 608 ? 19.293 -12.971 -55.560 1.00 92.62 608 GLU A CA 1
ATOM 4864 C C . GLU A 1 608 ? 19.655 -13.038 -57.046 1.00 92.62 608 GLU A C 1
ATOM 4866 O O . GLU A 1 608 ? 20.255 -12.087 -57.547 1.00 92.62 608 GLU A O 1
ATOM 4871 N N . GLU A 1 609 ? 19.209 -14.067 -57.777 1.00 94.81 609 GLU A N 1
ATOM 4872 C CA . GLU A 1 609 ? 19.360 -14.157 -59.236 1.00 94.81 609 GLU A CA 1
ATOM 4873 C C . GLU A 1 609 ? 18.707 -12.948 -59.933 1.00 94.81 609 GLU A C 1
ATOM 4875 O O . GLU A 1 609 ? 19.355 -12.236 -60.710 1.00 94.81 609 GLU A O 1
ATOM 4880 N N . GLU A 1 610 ? 17.452 -12.631 -59.589 1.00 94.25 610 GLU A N 1
ATOM 4881 C CA . GLU A 1 610 ? 16.743 -11.442 -60.085 1.00 94.25 610 GLU A CA 1
ATOM 4882 C C . GLU A 1 610 ? 17.517 -10.147 -59.779 1.00 94.25 610 GLU A C 1
ATOM 4884 O O . GLU A 1 610 ? 17.618 -9.239 -60.618 1.00 94.25 610 GLU A O 1
ATOM 4889 N N . THR A 1 611 ? 18.102 -10.064 -58.583 1.00 93.00 611 THR A N 1
ATOM 4890 C CA . THR A 1 611 ? 18.889 -8.913 -58.128 1.00 93.00 611 THR A CA 1
ATOM 4891 C C . THR A 1 611 ? 20.194 -8.777 -58.913 1.00 93.00 611 THR A C 1
ATOM 4893 O O . THR A 1 611 ? 20.508 -7.676 -59.385 1.00 93.00 611 THR A O 1
ATOM 4896 N N . ILE A 1 612 ? 20.923 -9.876 -59.135 1.00 95.25 612 ILE A N 1
ATOM 4897 C CA . ILE A 1 612 ? 22.127 -9.927 -59.979 1.00 95.25 612 ILE A CA 1
ATOM 4898 C C . ILE A 1 612 ? 21.790 -9.425 -61.384 1.00 95.25 612 ILE A C 1
ATOM 4900 O O . ILE A 1 612 ? 22.455 -8.518 -61.900 1.00 95.25 612 ILE A O 1
ATOM 4904 N N . ILE A 1 613 ? 20.717 -9.940 -61.988 1.00 96.69 613 ILE A N 1
ATOM 4905 C CA . ILE A 1 613 ? 20.287 -9.530 -63.326 1.00 96.69 613 ILE A CA 1
ATOM 4906 C C . ILE A 1 613 ? 19.907 -8.053 -63.371 1.00 96.69 613 ILE A C 1
ATOM 4908 O O . ILE A 1 613 ? 20.282 -7.351 -64.315 1.00 96.69 613 ILE A O 1
ATOM 4912 N N . SER A 1 614 ? 19.210 -7.540 -62.358 1.00 94.62 614 SER A N 1
ATOM 4913 C CA . SER A 1 614 ? 18.864 -6.119 -62.296 1.00 94.62 614 SER A CA 1
ATOM 4914 C C . SER A 1 614 ? 20.108 -5.225 -62.235 1.00 94.62 614 SER A C 1
ATOM 4916 O O . SER A 1 614 ? 20.167 -4.203 -62.925 1.00 94.62 614 SER A O 1
ATOM 4918 N N . LEU A 1 615 ? 21.129 -5.606 -61.461 1.00 93.56 615 LEU A N 1
ATOM 4919 C CA . LEU A 1 615 ? 22.393 -4.864 -61.373 1.00 93.56 615 LEU A CA 1
ATOM 4920 C C . LEU A 1 615 ? 23.174 -4.897 -62.693 1.00 93.56 615 LEU A C 1
ATOM 4922 O O . LEU A 1 615 ? 23.724 -3.873 -63.114 1.00 93.56 615 LEU A O 1
ATOM 4926 N N . LEU A 1 616 ? 23.198 -6.049 -63.368 1.00 95.69 616 LEU A N 1
ATOM 4927 C CA . LEU A 1 616 ? 23.828 -6.208 -64.679 1.00 95.69 616 LEU A CA 1
ATOM 4928 C C . LEU A 1 616 ? 23.119 -5.378 -65.756 1.00 95.69 616 LEU A C 1
ATOM 4930 O O . LEU A 1 616 ? 23.787 -4.683 -66.523 1.00 95.69 616 LEU A O 1
ATOM 4934 N N . LYS A 1 617 ? 21.781 -5.373 -65.775 1.00 95.38 617 LYS A N 1
ATOM 4935 C CA . LYS A 1 617 ? 20.982 -4.532 -66.683 1.00 95.38 617 LYS A CA 1
ATOM 4936 C C . LYS A 1 617 ? 21.226 -3.049 -66.452 1.00 95.38 617 LYS A C 1
ATOM 4938 O O . LYS A 1 617 ? 21.366 -2.294 -67.415 1.00 95.38 617 LYS A O 1
ATOM 4943 N N . ASP A 1 618 ? 21.297 -2.622 -65.195 1.00 93.69 618 ASP A N 1
ATOM 4944 C CA . ASP A 1 618 ? 21.578 -1.228 -64.854 1.00 93.69 618 ASP A CA 1
ATOM 4945 C C . ASP A 1 618 ? 22.991 -0.808 -65.296 1.00 93.69 618 ASP A C 1
ATOM 4947 O O . ASP A 1 618 ? 23.172 0.254 -65.898 1.00 93.69 618 ASP A O 1
ATOM 4951 N N . ALA A 1 619 ? 23.993 -1.670 -65.086 1.00 94.12 619 ALA A N 1
ATOM 4952 C CA . ALA A 1 619 ? 25.343 -1.448 -65.598 1.00 94.12 619 ALA A CA 1
ATOM 4953 C C . ALA A 1 619 ? 25.379 -1.387 -67.129 1.00 94.12 619 ALA A C 1
ATOM 4955 O O . ALA A 1 619 ? 25.980 -0.470 -67.678 1.00 94.12 619 ALA A O 1
ATOM 4956 N N . LEU A 1 620 ? 24.690 -2.301 -67.816 1.00 95.31 620 LEU A N 1
ATOM 4957 C CA . LEU A 1 620 ? 24.605 -2.324 -69.276 1.00 95.31 620 LEU A CA 1
ATOM 4958 C C . LEU A 1 620 ? 23.928 -1.068 -69.839 1.00 95.31 620 LEU A C 1
ATOM 4960 O O . LEU A 1 620 ? 24.396 -0.507 -70.829 1.00 95.31 620 LEU A O 1
ATOM 4964 N N . THR A 1 621 ? 22.855 -0.618 -69.188 1.00 94.19 621 THR A N 1
ATOM 4965 C CA . THR A 1 621 ? 22.133 0.612 -69.546 1.00 94.19 621 THR A CA 1
ATOM 4966 C C . THR A 1 621 ? 23.017 1.844 -69.363 1.00 94.19 621 THR A C 1
ATOM 4968 O O . THR A 1 621 ? 22.949 2.776 -70.161 1.00 94.19 621 THR A O 1
ATOM 4971 N N . SER A 1 622 ? 23.863 1.840 -68.332 1.00 91.81 622 SER A N 1
ATOM 4972 C CA . SER A 1 622 ? 24.789 2.938 -68.045 1.00 91.81 622 SER A CA 1
ATOM 4973 C C . SER A 1 622 ? 25.981 2.955 -69.010 1.00 91.81 622 SER A C 1
ATOM 4975 O O . SER A 1 622 ? 26.342 4.008 -69.532 1.00 91.81 622 SER A O 1
ATOM 4977 N N . SER A 1 623 ? 26.602 1.797 -69.259 1.00 95.56 623 SER A N 1
ATOM 4978 C CA . SER A 1 623 ? 27.789 1.648 -70.105 1.00 95.56 623 SER A CA 1
ATOM 4979 C C . SER A 1 623 ? 28.034 0.174 -70.453 1.00 95.56 623 SER A C 1
ATOM 4981 O O . SER A 1 623 ? 28.184 -0.683 -69.580 1.00 95.56 623 SER A O 1
ATOM 4983 N N . LYS A 1 624 ? 28.190 -0.136 -71.751 1.00 96.44 624 LYS A N 1
ATOM 4984 C CA . LYS A 1 624 ? 28.608 -1.484 -72.185 1.00 96.44 624 LYS A CA 1
ATOM 4985 C C . LYS A 1 624 ? 29.948 -1.896 -71.566 1.00 96.44 624 LYS A C 1
ATOM 4987 O O . LYS A 1 624 ? 30.156 -3.080 -71.319 1.00 96.44 624 LYS A O 1
ATOM 4992 N N . GLU A 1 625 ? 30.853 -0.945 -71.333 1.00 96.12 625 GLU A N 1
ATOM 4993 C CA . GLU A 1 625 ? 32.169 -1.231 -70.754 1.00 96.12 625 GLU A CA 1
ATOM 4994 C C . GLU A 1 625 ? 32.086 -1.524 -69.251 1.00 96.12 625 GLU A C 1
ATOM 4996 O O . GLU A 1 625 ? 32.830 -2.369 -68.750 1.00 96.12 625 GLU A O 1
ATOM 5001 N N . ASP A 1 626 ? 31.131 -0.910 -68.552 1.00 95.31 626 ASP A N 1
ATOM 5002 C CA . ASP A 1 626 ? 30.862 -1.180 -67.139 1.00 95.31 626 ASP A CA 1
ATOM 5003 C C . ASP A 1 626 ? 30.336 -2.603 -66.975 1.00 95.31 626 ASP A C 1
ATOM 5005 O O . ASP A 1 626 ? 30.901 -3.376 -66.205 1.00 95.31 626 ASP A O 1
ATOM 5009 N N . PHE A 1 627 ? 29.338 -2.997 -67.777 1.00 97.25 627 PHE A N 1
ATOM 5010 C CA . PHE A 1 627 ? 28.860 -4.383 -67.831 1.00 97.25 627 PHE A CA 1
ATOM 5011 C C . PHE A 1 627 ? 30.002 -5.365 -68.131 1.00 97.25 627 PHE A C 1
ATOM 5013 O O . PHE A 1 627 ? 30.210 -6.318 -67.379 1.00 97.25 627 PHE A O 1
ATOM 5020 N N . LYS A 1 628 ? 30.803 -5.107 -69.178 1.00 96.88 628 LYS A N 1
ATOM 5021 C CA . LYS A 1 628 ? 31.957 -5.953 -69.534 1.00 96.88 628 LYS A CA 1
ATOM 5022 C C . LYS A 1 628 ? 32.949 -6.079 -68.384 1.00 96.88 628 LYS A C 1
ATOM 5024 O O . LYS A 1 628 ? 33.487 -7.160 -68.140 1.00 96.88 628 LYS A O 1
ATOM 5029 N N . THR A 1 629 ? 33.210 -4.978 -67.689 1.00 97.00 629 THR A N 1
ATOM 5030 C CA . THR A 1 629 ? 34.118 -4.940 -66.544 1.00 97.00 629 THR A CA 1
ATOM 5031 C C . THR A 1 629 ? 33.565 -5.748 -65.379 1.00 97.00 629 THR A C 1
ATOM 5033 O O . THR A 1 629 ? 34.322 -6.523 -64.795 1.00 97.00 629 THR A O 1
ATOM 5036 N N . ILE A 1 630 ? 32.264 -5.642 -65.088 1.00 96.62 630 ILE A N 1
ATOM 5037 C CA . ILE A 1 630 ? 31.600 -6.453 -64.062 1.00 96.62 630 ILE A CA 1
ATOM 5038 C C . ILE A 1 630 ? 31.724 -7.937 -64.400 1.00 96.62 630 ILE A C 1
ATOM 5040 O O . ILE A 1 630 ? 32.299 -8.678 -63.609 1.00 96.62 630 ILE A O 1
ATOM 5044 N N . VAL A 1 631 ? 31.294 -8.361 -65.592 1.00 97.25 631 VAL A N 1
ATOM 5045 C CA . VAL A 1 631 ? 31.336 -9.774 -66.011 1.00 97.25 631 VAL A CA 1
ATOM 5046 C C . VAL A 1 631 ? 32.756 -10.340 -65.961 1.00 97.25 631 VAL A C 1
ATOM 5048 O O . VAL A 1 631 ? 32.956 -11.454 -65.484 1.00 97.25 631 VAL A O 1
ATOM 5051 N N . ARG A 1 632 ? 33.767 -9.575 -66.397 1.00 96.69 632 ARG A N 1
ATOM 5052 C CA . ARG A 1 632 ? 35.178 -9.997 -66.317 1.00 96.69 632 ARG A CA 1
ATOM 5053 C C . ARG A 1 632 ? 35.681 -10.140 -64.882 1.00 96.69 632 ARG A C 1
ATOM 5055 O O . ARG A 1 632 ? 36.520 -10.995 -64.623 1.00 96.69 632 ARG A O 1
ATOM 5062 N N . LYS A 1 633 ? 35.259 -9.251 -63.980 1.00 97.12 633 LYS A N 1
ATOM 5063 C CA . LYS A 1 633 ? 35.768 -9.192 -62.602 1.00 97.12 633 LYS A CA 1
ATOM 5064 C C . LYS A 1 633 ? 35.044 -10.135 -61.656 1.00 97.12 633 LYS A C 1
ATOM 5066 O O . LYS A 1 633 ? 35.696 -10.627 -60.736 1.00 97.12 633 LYS A O 1
ATOM 5071 N N . VAL A 1 634 ? 33.743 -10.338 -61.859 1.00 96.25 634 VAL A N 1
ATOM 5072 C CA . VAL A 1 634 ? 32.959 -11.383 -61.195 1.00 96.25 634 VAL A CA 1
ATOM 5073 C C . VAL A 1 634 ? 33.445 -12.726 -61.720 1.00 96.25 634 VAL A C 1
ATOM 5075 O O . VAL A 1 634 ? 34.124 -13.434 -60.998 1.00 96.25 634 VAL A O 1
ATOM 5078 N N . GLY A 1 635 ? 33.288 -12.959 -63.020 1.00 96.25 635 GLY A N 1
ATOM 5079 C CA . GLY A 1 635 ? 33.637 -14.206 -63.684 1.00 96.25 635 GLY A CA 1
ATOM 5080 C C . GLY A 1 635 ? 32.421 -14.720 -64.441 1.00 96.25 635 GLY A C 1
ATOM 5081 O O . GLY A 1 635 ? 31.375 -14.959 -63.851 1.00 96.25 635 GLY A O 1
ATOM 5082 N N . LYS A 1 636 ? 32.540 -14.897 -65.762 1.00 95.88 636 LYS A N 1
ATOM 5083 C CA . LYS A 1 636 ? 31.429 -15.392 -66.596 1.00 95.88 636 LYS A CA 1
ATOM 5084 C C . LYS A 1 636 ? 30.946 -16.769 -66.123 1.00 95.88 636 LYS A C 1
ATOM 5086 O O . LYS A 1 636 ? 29.748 -16.979 -66.047 1.00 95.88 636 LYS A O 1
ATOM 5091 N N . SER A 1 637 ? 31.868 -17.676 -65.793 1.00 94.25 637 SER A N 1
ATOM 5092 C CA . SER A 1 637 ? 31.538 -19.019 -65.296 1.00 94.25 637 SER A CA 1
ATOM 5093 C C . SER A 1 637 ? 30.874 -19.008 -63.921 1.00 94.25 637 SER A C 1
ATOM 5095 O O . SER A 1 637 ? 30.016 -19.840 -63.683 1.00 94.25 637 SER A O 1
ATOM 5097 N N . GLU A 1 638 ? 31.269 -18.077 -63.049 1.00 95.12 638 GLU A N 1
ATOM 5098 C CA . GLU A 1 638 ? 30.661 -17.883 -61.726 1.00 95.12 638 GLU A CA 1
ATOM 5099 C C . GLU A 1 638 ? 29.221 -17.383 -61.890 1.00 95.12 638 GLU A C 1
ATOM 5101 O O . GLU A 1 638 ? 28.298 -17.969 -61.357 1.00 95.12 638 GLU A O 1
ATOM 5106 N N . LEU A 1 639 ? 28.978 -16.402 -62.765 1.00 95.69 639 LEU A N 1
ATOM 5107 C CA . LEU A 1 639 ? 27.610 -15.957 -63.055 1.00 95.69 639 LEU A CA 1
ATOM 5108 C C . LEU A 1 639 ? 26.723 -17.069 -63.642 1.00 95.69 639 LEU A C 1
ATOM 5110 O O . LEU A 1 639 ? 25.548 -17.130 -63.314 1.00 95.69 639 LEU A O 1
ATOM 5114 N N . TYR A 1 640 ? 27.260 -17.961 -64.480 1.00 95.25 640 TYR A N 1
ATOM 5115 C CA . TYR A 1 640 ? 26.491 -19.110 -64.978 1.00 95.25 640 TYR A CA 1
ATOM 5116 C C . TYR A 1 640 ? 26.243 -20.193 -63.924 1.00 95.25 640 TYR A C 1
ATOM 5118 O O . TYR A 1 640 ? 25.286 -20.940 -64.077 1.00 95.25 640 TYR A O 1
ATOM 5126 N N . SER A 1 641 ? 27.095 -20.335 -62.900 1.00 93.75 641 SER A N 1
ATOM 5127 C CA . SER A 1 641 ? 26.837 -21.326 -61.847 1.00 93.75 641 SER A CA 1
ATOM 5128 C C . SER A 1 641 ? 25.709 -20.902 -60.917 1.00 93.75 641 SER A C 1
ATOM 5130 O O . SER A 1 641 ? 25.058 -21.770 -60.345 1.00 93.75 641 SER A O 1
ATOM 5132 N N . GLU A 1 642 ? 25.478 -19.594 -60.796 1.00 94.62 642 GLU A N 1
ATOM 5133 C CA . GLU A 1 642 ? 24.477 -19.029 -59.889 1.00 94.62 642 GLU A CA 1
ATOM 5134 C C . GLU A 1 642 ? 23.145 -18.689 -60.562 1.00 94.62 642 GLU A C 1
ATOM 5136 O O . GLU A 1 642 ? 22.129 -18.630 -59.884 1.00 94.62 642 GLU A O 1
ATOM 5141 N N . LEU A 1 643 ? 23.131 -18.429 -61.873 1.00 95.94 643 LEU A N 1
ATOM 5142 C CA . LEU A 1 643 ? 21.916 -18.063 -62.601 1.00 95.94 643 LEU A CA 1
ATOM 5143 C C . LEU A 1 643 ? 21.287 -19.289 -63.252 1.00 95.94 643 LEU A C 1
ATOM 5145 O O . LEU A 1 643 ? 21.972 -20.066 -63.916 1.00 95.94 643 LEU A O 1
ATOM 5149 N N . THR A 1 644 ? 19.970 -19.414 -63.143 1.00 94.81 644 THR A N 1
ATOM 5150 C CA . THR A 1 644 ? 19.218 -20.527 -63.714 1.00 94.81 644 THR A CA 1
ATOM 5151 C C . THR A 1 644 ? 18.040 -20.040 -64.553 1.00 94.81 644 THR A C 1
ATOM 5153 O O . THR A 1 644 ? 17.613 -18.886 -64.496 1.00 94.81 644 THR A O 1
ATOM 5156 N N . GLY A 1 645 ? 17.516 -20.918 -65.410 1.00 95.50 645 GLY A N 1
ATOM 5157 C CA . GLY A 1 645 ? 16.216 -20.734 -66.052 1.00 95.50 645 GLY A CA 1
ATOM 5158 C C . GLY A 1 645 ? 16.057 -19.398 -66.785 1.00 95.50 645 GLY A C 1
ATOM 5159 O O . GLY A 1 645 ? 16.635 -19.173 -67.850 1.00 95.50 645 GLY A O 1
ATOM 5160 N N . ARG A 1 646 ? 15.183 -18.524 -66.278 1.00 96.06 646 ARG A N 1
ATOM 5161 C CA . ARG A 1 646 ? 14.851 -17.256 -66.942 1.00 96.06 646 ARG A CA 1
ATOM 5162 C C . ARG A 1 646 ? 15.985 -16.239 -66.805 1.00 96.06 646 ARG A C 1
ATOM 5164 O O . ARG A 1 646 ? 16.250 -15.506 -67.760 1.00 96.06 646 ARG A O 1
ATOM 5171 N N . GLU A 1 647 ? 16.625 -16.180 -65.652 1.00 97.50 647 GLU A N 1
ATOM 5172 C CA . GLU A 1 647 ? 17.679 -15.233 -65.313 1.00 97.50 647 GLU A CA 1
ATOM 5173 C C . GLU A 1 647 ? 18.952 -15.558 -66.108 1.00 97.50 647 GLU A C 1
ATOM 5175 O O . GLU A 1 647 ? 19.542 -14.658 -66.709 1.00 97.50 647 GLU A O 1
ATOM 5180 N N . GLU A 1 648 ? 19.286 -16.845 -66.255 1.00 97.12 648 GLU A N 1
ATOM 5181 C CA . GLU A 1 648 ? 20.355 -17.332 -67.143 1.00 97.12 648 GLU A CA 1
ATOM 5182 C C . GLU A 1 648 ? 20.148 -16.870 -68.597 1.00 97.12 648 GLU A C 1
ATOM 5184 O O . GLU A 1 648 ? 21.030 -16.247 -69.193 1.00 97.12 648 GLU A O 1
ATOM 5189 N N . ASN A 1 649 ? 18.944 -17.071 -69.149 1.00 96.69 649 ASN A N 1
ATOM 5190 C CA . ASN A 1 649 ? 18.601 -16.626 -70.506 1.00 96.69 649 ASN A CA 1
ATOM 5191 C C . ASN A 1 649 ? 18.736 -15.102 -70.676 1.00 96.69 649 ASN A C 1
ATOM 5193 O O . ASN A 1 649 ? 19.213 -14.621 -71.706 1.00 96.69 649 ASN A O 1
ATOM 5197 N N . GLN A 1 650 ? 18.338 -14.324 -69.664 1.00 97.38 650 GLN A N 1
ATOM 5198 C CA . GLN A 1 650 ? 18.507 -12.867 -69.686 1.00 97.38 650 GLN A CA 1
ATOM 5199 C C . GLN A 1 650 ? 19.986 -12.471 -69.653 1.00 97.38 650 GLN A C 1
ATOM 5201 O O . GLN A 1 650 ? 20.376 -11.495 -70.298 1.00 97.38 650 GLN A O 1
ATOM 5206 N N . PHE A 1 651 ? 20.821 -13.208 -68.921 1.00 97.50 651 PHE A N 1
ATOM 5207 C CA . PHE A 1 651 ? 22.262 -12.986 -68.920 1.00 97.50 651 PHE A CA 1
ATOM 5208 C C . PHE A 1 651 ? 22.904 -13.309 -70.270 1.00 97.50 651 PHE A C 1
ATOM 5210 O O . PHE A 1 651 ? 23.701 -12.500 -70.759 1.00 97.50 651 PHE A O 1
ATOM 5217 N N . GLU A 1 652 ? 22.512 -14.406 -70.923 1.00 96.56 652 GLU A N 1
ATOM 5218 C CA . GLU A 1 652 ? 22.968 -14.723 -72.282 1.00 96.56 652 GLU A CA 1
ATOM 5219 C C . GLU A 1 652 ? 22.649 -13.602 -73.276 1.00 96.56 652 GLU A C 1
ATOM 5221 O O . GLU A 1 652 ? 23.527 -13.165 -74.024 1.00 96.56 652 GLU A O 1
ATOM 5226 N N . GLU A 1 653 ? 21.418 -13.087 -73.247 1.00 96.94 653 GLU A N 1
ATOM 5227 C CA . GLU A 1 653 ? 20.985 -11.985 -74.112 1.00 96.94 653 GLU A CA 1
ATOM 5228 C C . GLU A 1 653 ? 21.851 -10.730 -73.889 1.00 96.94 653 GLU A C 1
ATOM 5230 O O . GLU A 1 653 ? 22.274 -10.057 -74.836 1.00 96.94 653 GLU A O 1
ATOM 5235 N N . MET A 1 654 ? 22.191 -10.419 -72.633 1.00 97.75 654 MET A N 1
ATOM 5236 C CA . MET A 1 654 ? 23.096 -9.310 -72.305 1.00 97.75 654 MET A CA 1
ATOM 5237 C C . MET A 1 654 ? 24.522 -9.534 -72.844 1.00 97.75 654 MET A C 1
ATOM 5239 O O . MET A 1 654 ? 25.162 -8.586 -73.319 1.00 97.75 654 MET A O 1
ATOM 5243 N N . LEU A 1 655 ? 25.029 -10.771 -72.815 1.00 96.69 655 LEU A N 1
ATOM 5244 C CA . LEU A 1 655 ? 26.334 -11.121 -73.388 1.00 96.69 655 LEU A CA 1
ATOM 5245 C C . LEU A 1 655 ? 26.343 -10.992 -74.917 1.00 96.69 655 LEU A C 1
ATOM 5247 O O . LEU A 1 655 ? 27.301 -10.445 -75.472 1.00 96.69 655 LEU A O 1
ATOM 5251 N N . GLU A 1 656 ? 25.283 -11.419 -75.604 1.00 96.06 656 GLU A N 1
ATOM 5252 C CA . GLU A 1 656 ? 25.126 -11.234 -77.055 1.00 96.06 656 GLU A CA 1
ATOM 5253 C C . GLU A 1 656 ? 25.129 -9.753 -77.432 1.00 96.06 656 GLU A C 1
ATOM 5255 O O . GLU A 1 656 ? 25.938 -9.310 -78.253 1.00 96.06 656 GLU A O 1
ATOM 5260 N N . ASN A 1 657 ? 24.311 -8.953 -76.744 1.00 94.00 657 ASN A N 1
ATOM 5261 C CA . ASN A 1 657 ? 24.164 -7.512 -76.977 1.00 94.00 657 ASN A CA 1
ATOM 5262 C C . ASN A 1 657 ? 25.465 -6.706 -76.774 1.00 94.00 657 ASN A C 1
ATOM 5264 O O . ASN A 1 657 ? 25.604 -5.563 -77.247 1.00 94.00 657 ASN A O 1
ATOM 5268 N N . THR A 1 658 ? 26.439 -7.281 -76.067 1.00 95.19 658 THR A N 1
ATOM 5269 C CA . THR A 1 658 ? 27.745 -6.668 -75.786 1.00 95.19 658 THR A CA 1
ATOM 5270 C C . THR A 1 658 ? 28.910 -7.293 -76.555 1.00 95.19 658 THR A C 1
ATOM 5272 O O . THR A 1 658 ? 30.027 -6.761 -76.478 1.00 95.19 658 THR A O 1
ATOM 5275 N N . GLY A 1 659 ? 28.664 -8.354 -77.333 1.00 94.12 659 GLY A N 1
ATOM 5276 C CA . GLY A 1 659 ? 29.694 -9.104 -78.057 1.00 94.12 659 GLY A CA 1
ATOM 5277 C C . GLY A 1 659 ? 30.622 -9.897 -77.131 1.00 94.12 659 GLY A C 1
ATOM 5278 O O . GLY A 1 659 ? 31.815 -9.991 -77.405 1.00 94.12 659 GLY A O 1
ATOM 5279 N N . MET A 1 660 ? 30.101 -10.381 -75.999 1.00 91.25 660 MET A N 1
ATOM 5280 C CA . MET A 1 660 ? 30.810 -11.207 -75.009 1.00 91.25 660 MET A CA 1
ATOM 5281 C C . MET A 1 660 ? 30.380 -12.686 -75.011 1.00 91.25 660 MET A C 1
ATOM 5283 O O . MET A 1 660 ? 30.874 -13.451 -74.169 1.00 91.25 660 MET A O 1
ATOM 5287 N N . LYS A 1 661 ? 29.422 -13.075 -75.868 1.00 79.06 661 LYS A N 1
ATOM 5288 C CA . LYS A 1 661 ? 28.938 -14.461 -75.937 1.00 79.06 661 LYS A CA 1
ATOM 5289 C C . LYS A 1 661 ? 30.059 -15.421 -76.318 1.00 79.06 661 LYS A C 1
ATOM 5291 O O . LYS A 1 661 ? 30.848 -15.090 -77.228 1.00 79.06 661 LYS A O 1
#

Secondary structure (DSSP, 8-state):
-GGGHHHHHGGGGG-EEEETTEEEEHHHHHHHGGGSSSHHHHHHS-HHHHHHHHHHHHHHHHHHHHHHTSS-TTSPPPHHHHHHHHHHHHHHHHHTTTHHHHHHHHGGGGSS---SSS---HHHHHHHHHHHHHHHHHHHHHHT-HHHHHHHHHHHHHHHHHHHHTTSHHHH-TT-HHHHHHHHHHHHHHHHHHHHHHHHHHHH-HHHHHHHHHSS-SSHHHHHHHHHHSSSS-TT-HHHHTHHHHHHHHHHHHH-EEEE-TT--EEEE--GGGTTSHHHHHTHHHHHHHHHHHHHHHHHHHHHH------GGGGTS--EEEEES--HHHHHHHHHHHHHHHHHHHHHHT-HHHHHHHHHHH--HHHHHHS-HHHHHHHHHHHSSS---HHHHHHHHHHHHTS-HHHHHHHHHHH-HHHHHTT--HHHHHHHHHHHHHHHTTS-HHHHHHHHHHHHTSS-HHHHHHHHHHHHHTS-HHHHHHHHHHH-HHHHHTT--HHHHHHHHHHHHHHHTTS-HHHHHHHHHHHHTS---HHHHHHHHHHHHTS-HHHHHHHHHHH-HHHHHTT--HHHHHHHHHHHHHHHTT--HHHHHHHHHHH-SSS--HHHHHHHHHHHHHHHHH-HHHHHHHHHHH-HHHHHHH--HHHHHHHHHHHHHHT--

Foldseek 3Di:
DLLCLCVLCPVQQPPFFQALNDTGTLSLLLSCLLLDLALVCRRPPHPVLSVLSVVLSVLSVVLVVVQVVPDDPPDDRDPVSVVSVVVSVVSSCVSSPVVNVVSVVVVQQLADDDPPDPDHHLLRQLVVLLQVLLVLLLVCLVVVPPNSPSSSSSSNSSSLSSLLSLLAQLRHPPCPDPVVLVVLCVLVLVCLLVLLVVLCCVPVPPVVVVVVPVVDDDDPVSVVVSCVQNVVVPPPDCVSVCLSSVLSSVQCQPQFWWFAFLVRDIFTGHHPVCCPPPRNVVTRSNLSSVLSVLSVVQSVCSNVVVDGRPSVSNRRGGDDTDDGRDDSVVSSVSSSVVCNVCVVVVVVVPQVLVVLLVCLVPQDLVNLAVQALVSLLVSLVSQQPDQNDVSSLVSNLSSLLSYQLVSNLSSCVVCPPQSNLVRHDDPSNVSVLVSNLVSLLPDDLVSVLVVLLSLLVDDDQVRNLVSNLSNLQSHALVSVLVSCVSNPVQSVLVRQDDPSNLSVLVSNLVSLLPPDLVSLLVLLLSLLPHQHDPSSLVSNLSSLLSDQLVSNLVSCVVNDVVSNVVRHDDPSVLSNLVSNLVSCLPDALVSLLRLLLSCLPLAHDPSSLVSNLSSLVSLVVVDLVSSVSSCVSSDVVSNCSRHDDPSNVSVVVSCVVSVND

Sequence (661 aa):
MKKHFTQILGKDASIKLSLANAQISYAQAAAMADLFEDFKQMYNAPKHEIDTHLSIIKSEKSALITERKGKSKKKPLSEQSKTILKEIDMRFTKATAVRYLDLAKKNYSHFTHVHIGGGNNNIQEWQKLHGEAADVAQQAKKNKSANELSMAFARNSFADHYLMDAFAVGHLTARSTKEDEDDMRKHIASKLDDVITEVLIEKIGTKWYLFFLLITPGLAHLTALLAFLTGQGLAGREDIKSLPFKIVHDMDNKYGRRVANKKGDEWEAYGDKFLLSKENLESNYPRVVNAVKISKNELIHSASKNEKPGNKPIELYPSSFEKRNWNEEMAVKALKNLVSEKFSMLKLLWTTDNIVRRYIEKTTPEEMYKISPDGKVRMINELLPGWTGGADERAILKMMKYSQSRQVFNIMEQIGLSKLAANIHGKEYKQFISLLANKYSKLPVNLKIIFINKLLEGATLDVEENGILQLLRHSSSGEVYRIVNDVRFKELADNIHGAEYDKFIYILENKYRNVGLNGKKELINALLQVTTGDLEEWAINEIIRNAKSNDVATIINTIGFGDFDDNIHGGEYRTFLNVLVNKYKYLDVVQKIRLIKALCSGSTSEVEEETIISLLKDALTSSKEDFKTIVRKVGKSELYSELTGREENQFEEMLENTGMK

Mean predicted aligned error: 15.57 Å